Protein AF-A0A3A4WQA2-F1 (afdb_monomer_lite)

Radius of gyration: 31.34 Å; chains: 1; bounding box: 68×82×83 Å

Sequence (515 aa):
MVGILIWLVLSTILYFGFSTFHKNHSGNTANLILAMVISLLLAALLNALAIHKDRVPYNLFLLPSQEITIEIEPSEMSRQMELTGFFNGLAPVSYDSLELQGHWTRVDASTLRYSGKDPATLVYSGWMVEDHFIEFLKQPQAGELIIHWNDAIQYADLTSATPYKIRLDYPFPIAQRSKDSVVILTFLSTFIILFPIVRILLNKIMGERTLLDLEHWMDETDPNVKRFTTIISILCLFASILLVVSPLLNKDEQTANIAATATADSPNVFIIIMDALTAEDMSLFGYQLATTPRLNEITSTWTVYSNAQSPSICSIGVYPSLVSGHYPYIMRPFANYGNLIRTSDVWVDLFQILSHAGYTTYWNGYLSPGFYHTGSGVDETFASSSPVILLNTWFQAKAFSKTYFPYVPLSYQQPADYASIQSADDRLSQTMQLFAQHAFQSPFFMYFHYDGVHVLPGIEWIYPAGSSMGAFLSVDEGNSDLDKVQLRLRYDETIRDQDLQISKFIEELKKQGLY

Secondary structure (DSSP, 8-state):
-HHHHHHHHHHHHHHHHHHHHHHT-TT-HHHHHHHHHHHHHHHHHHHHHHH-GGGS-GGGS-PPEEEEEEEE---SSPEEEEEEEEE-SSSBPPGGGSEEESSEEE-SSS-EEEEESS-EEEEEEEE--TT-EEEEEE-TT--EEEEEETTEEEEEE---SS-EEEEE-------GGGHHHHHHHHHHHHHHHHHHHHHHHHHHHS-HHHHHHHHHHHHHHHHHHHHHHHHHHHHHHHHHHHHHHHHHH----------S---TTSPPEEEEEETT--GGG-GGGT-SS-S-HHHHHHGGGSPP-TT---S-SSHHHHHHHHHHS--GGGG-SGGGHHHHHHH-TT---HHHHHHHHT-EEEEES---TT-TTTTTT--EE---SS----TT-----TT--SSS------------GGGG--S---HHHHHHHHHHH-PPPSSEEEEEEE-TT---S--SS-S--S-STT-SS-TTS-TTS--HHHHHHHHHHHHHHHHHHHHHHHHHHHHTT--

Structure (mmCIF, N/CA/C/O backbone):
data_AF-A0A3A4WQA2-F1
#
_entry.id   AF-A0A3A4WQA2-F1
#
loop_
_atom_site.group_PDB
_atom_site.id
_atom_site.type_symbol
_atom_site.label_atom_id
_atom_site.label_alt_id
_atom_site.label_comp_id
_atom_site.label_asym_id
_atom_site.label_entity_id
_atom_site.label_seq_id
_atom_site.pdbx_PDB_ins_code
_atom_site.Cartn_x
_atom_site.Cartn_y
_atom_site.Cartn_z
_atom_site.occupancy
_atom_site.B_iso_or_equiv
_atom_site.auth_seq_id
_atom_site.auth_comp_id
_atom_site.auth_asym_id
_atom_site.auth_atom_id
_atom_site.pdbx_PDB_model_num
ATOM 1 N N . MET A 1 1 ? 19.736 -16.294 -19.270 1.00 34.09 1 MET A N 1
ATOM 2 C CA . MET A 1 1 ? 19.583 -16.549 -20.728 1.00 34.09 1 MET A CA 1
ATOM 3 C C . MET A 1 1 ? 18.588 -15.609 -21.418 1.00 34.09 1 MET A C 1
ATOM 5 O O . MET A 1 1 ? 18.900 -15.140 -22.503 1.00 34.09 1 MET A O 1
ATOM 9 N N . VAL A 1 2 ? 17.438 -15.285 -20.809 1.00 36.84 2 VAL A N 1
ATOM 10 C CA . VAL A 1 2 ? 16.376 -14.451 -21.423 1.00 36.84 2 VAL A CA 1
ATOM 11 C C . VAL A 1 2 ? 16.838 -13.031 -21.793 1.00 36.84 2 VAL A C 1
ATOM 13 O O . VAL A 1 2 ? 16.538 -12.565 -22.888 1.00 36.84 2 VAL A O 1
ATOM 16 N N . GLY A 1 3 ? 17.638 -12.372 -20.946 1.00 42.47 3 GLY A N 1
ATOM 17 C CA . GLY A 1 3 ? 18.164 -11.032 -21.242 1.00 42.47 3 GLY A CA 1
ATOM 18 C C . GLY A 1 3 ? 19.003 -10.978 -22.524 1.00 42.47 3 GLY A C 1
ATOM 19 O O . GLY A 1 3 ? 18.755 -10.143 -23.385 1.00 42.47 3 GLY A O 1
ATOM 20 N N . ILE A 1 4 ? 19.938 -11.919 -22.707 1.00 44.03 4 ILE A N 1
ATOM 21 C CA . ILE A 1 4 ? 20.795 -12.005 -23.909 1.00 44.03 4 ILE A CA 1
ATOM 22 C C . ILE A 1 4 ? 19.949 -12.146 -25.182 1.00 44.03 4 ILE A C 1
ATOM 24 O O . ILE A 1 4 ? 20.265 -11.544 -26.207 1.00 44.03 4 ILE A O 1
ATOM 28 N N . LEU A 1 5 ? 18.850 -12.900 -25.103 1.00 44.25 5 LEU A N 1
ATOM 29 C CA . LEU A 1 5 ? 17.942 -13.101 -26.225 1.00 44.25 5 LEU A CA 1
ATOM 30 C C . LEU A 1 5 ? 17.230 -11.794 -26.603 1.00 44.25 5 LEU A C 1
ATOM 32 O O . LEU A 1 5 ? 17.281 -11.410 -27.765 1.00 44.25 5 LEU A O 1
ATOM 36 N N . ILE A 1 6 ? 16.668 -11.070 -25.622 1.00 47.81 6 ILE A N 1
ATOM 37 C CA . ILE A 1 6 ? 16.028 -9.749 -25.807 1.00 47.81 6 ILE A CA 1
ATOM 38 C C . ILE A 1 6 ? 16.990 -8.754 -26.485 1.00 47.81 6 ILE A C 1
ATOM 40 O O . ILE A 1 6 ? 16.606 -8.019 -27.398 1.00 47.81 6 ILE A O 1
ATOM 44 N N . TRP A 1 7 ? 18.266 -8.779 -26.097 1.00 51.75 7 TRP A N 1
ATOM 45 C CA . TRP A 1 7 ? 19.296 -7.893 -26.643 1.00 51.75 7 TRP A CA 1
ATOM 46 C C . TRP A 1 7 ? 19.712 -8.234 -28.075 1.00 51.75 7 TRP A C 1
ATOM 48 O O . TRP A 1 7 ? 19.893 -7.327 -28.892 1.00 51.75 7 TRP A O 1
ATOM 58 N N . LEU A 1 8 ? 19.805 -9.523 -28.413 1.00 48.16 8 LEU A N 1
ATOM 59 C CA . LEU A 1 8 ? 20.020 -9.957 -29.793 1.00 48.16 8 LEU A CA 1
ATOM 60 C C . LEU A 1 8 ? 18.833 -9.568 -30.685 1.00 48.16 8 LEU A C 1
ATOM 62 O O . LEU A 1 8 ? 19.060 -9.144 -31.818 1.00 48.16 8 LEU A O 1
ATOM 66 N N . VAL A 1 9 ? 17.594 -9.604 -30.170 1.00 51.81 9 VAL A N 1
ATOM 67 C CA . VAL A 1 9 ? 16.398 -9.126 -30.893 1.00 51.81 9 VAL A CA 1
ATOM 68 C C . VAL A 1 9 ? 16.534 -7.650 -31.244 1.00 51.81 9 VAL A C 1
ATOM 70 O O . VAL A 1 9 ? 16.440 -7.282 -32.412 1.00 51.81 9 VAL A O 1
ATOM 73 N N . LEU A 1 10 ? 16.773 -6.802 -30.239 1.00 53.19 10 LEU A N 1
ATOM 74 C CA . LEU A 1 10 ? 16.804 -5.348 -30.400 1.00 53.19 10 LEU A CA 1
ATOM 75 C C . LEU A 1 10 ? 17.944 -4.906 -31.314 1.00 53.19 10 LEU A C 1
ATOM 77 O O . LEU A 1 10 ? 17.723 -4.104 -32.218 1.00 53.19 10 LEU A O 1
ATOM 81 N N . SER A 1 11 ? 19.139 -5.475 -31.138 1.00 52.31 11 SER A N 1
ATOM 82 C CA . SER A 1 11 ? 20.287 -5.207 -32.010 1.00 52.31 11 SER A CA 1
ATOM 83 C C . SER A 1 11 ? 19.994 -5.589 -33.465 1.00 52.31 11 SER A C 1
ATOM 85 O O . SER A 1 11 ? 20.269 -4.819 -34.385 1.00 52.31 11 SER A O 1
ATOM 87 N N . THR A 1 12 ? 19.344 -6.736 -33.681 1.00 52.03 12 THR A N 1
ATOM 88 C CA . THR A 1 12 ? 19.010 -7.221 -35.026 1.00 52.03 12 THR A CA 1
ATOM 89 C C . THR A 1 12 ? 17.890 -6.393 -35.670 1.00 52.03 12 THR A C 1
ATOM 91 O O . THR A 1 12 ? 17.993 -6.045 -36.844 1.00 52.03 12 THR A O 1
ATOM 94 N N . ILE A 1 13 ? 16.857 -6.000 -34.912 1.00 58.53 13 ILE A N 1
ATOM 95 C CA . ILE A 1 13 ? 15.789 -5.102 -35.388 1.00 58.53 13 ILE A CA 1
ATOM 96 C C . ILE A 1 13 ? 16.366 -3.739 -35.770 1.00 58.53 13 ILE A C 1
ATOM 98 O O . ILE A 1 13 ? 16.035 -3.215 -36.832 1.00 58.53 13 ILE A O 1
ATOM 102 N N . LEU A 1 14 ? 17.253 -3.178 -34.947 1.00 56.84 14 LEU A N 1
ATOM 103 C CA . LEU A 1 14 ? 17.917 -1.910 -35.244 1.00 56.84 14 LEU A CA 1
ATOM 104 C C . LEU A 1 14 ? 18.797 -2.032 -36.492 1.00 56.84 14 LEU A C 1
ATOM 106 O O . LEU A 1 14 ? 18.727 -1.178 -37.374 1.00 56.84 14 LEU A O 1
ATOM 110 N N . TYR A 1 15 ? 19.558 -3.120 -36.622 1.00 58.06 15 TYR A N 1
ATOM 111 C CA . TYR A 1 15 ? 20.379 -3.392 -37.801 1.00 58.06 15 TYR A CA 1
ATOM 112 C C . TYR A 1 15 ? 19.546 -3.472 -39.092 1.00 58.06 15 TYR A C 1
ATOM 114 O O . TYR A 1 15 ? 19.868 -2.805 -40.079 1.00 58.06 15 TYR A O 1
ATOM 122 N N . PHE A 1 16 ? 18.440 -4.224 -39.091 1.00 54.84 16 PHE A N 1
ATOM 123 C CA . PHE A 1 16 ? 17.556 -4.331 -40.256 1.00 54.84 16 PHE A CA 1
ATOM 124 C C . PHE A 1 16 ? 16.767 -3.056 -40.526 1.00 54.84 16 PHE A C 1
ATOM 126 O O . PHE A 1 16 ? 16.615 -2.681 -41.690 1.00 54.84 16 PHE A O 1
ATOM 133 N N . GLY A 1 17 ? 16.312 -2.361 -39.485 1.00 58.84 17 GLY A N 1
ATOM 134 C CA . GLY A 1 17 ? 15.683 -1.050 -39.610 1.00 58.84 17 GLY A CA 1
ATOM 135 C C . GLY A 1 17 ? 16.609 -0.074 -40.332 1.00 58.84 17 GLY A C 1
ATOM 136 O O . GLY A 1 17 ? 16.212 0.527 -41.328 1.00 58.84 17 GLY A O 1
ATOM 137 N N . PHE A 1 18 ? 17.879 -0.004 -39.922 1.00 54.91 18 PHE A N 1
ATOM 138 C CA . PHE A 1 18 ? 18.869 0.859 -40.566 1.00 54.91 18 PHE A CA 1
ATOM 139 C C . PHE A 1 18 ? 19.248 0.417 -41.980 1.00 54.91 18 PHE A C 1
ATOM 141 O O . PHE A 1 18 ? 19.351 1.262 -42.869 1.00 54.91 18 PHE A O 1
ATOM 148 N N . SER A 1 19 ? 19.427 -0.883 -42.215 1.00 52.38 19 SER A N 1
ATOM 149 C CA . SER A 1 19 ? 19.773 -1.433 -43.533 1.00 52.38 19 SER A CA 1
ATOM 150 C C . SER A 1 19 ? 18.665 -1.192 -44.569 1.00 52.38 19 SER A C 1
ATOM 152 O O . SER A 1 19 ? 18.918 -0.688 -45.667 1.00 52.38 19 SER A O 1
ATOM 154 N N . THR A 1 20 ? 17.412 -1.461 -44.195 1.00 53.38 20 THR A N 1
ATOM 155 C CA . THR A 1 20 ? 16.250 -1.340 -45.091 1.00 53.38 20 THR A CA 1
ATOM 156 C C . THR A 1 20 ? 15.891 0.123 -45.355 1.00 53.38 20 THR A C 1
ATOM 158 O O . THR A 1 20 ? 15.598 0.502 -46.488 1.00 53.38 20 THR A O 1
ATOM 161 N N . PHE A 1 21 ? 15.973 0.979 -44.331 1.00 48.84 21 PHE A N 1
ATOM 162 C CA . PHE A 1 21 ? 15.723 2.415 -44.469 1.00 48.84 21 PHE A CA 1
ATOM 163 C C . PHE A 1 21 ? 16.768 3.104 -45.362 1.00 48.84 21 PHE A C 1
ATOM 165 O O . PHE A 1 21 ? 16.428 3.990 -46.148 1.00 48.84 21 PHE A O 1
ATOM 172 N N . HIS A 1 22 ? 18.024 2.650 -45.299 1.00 50.94 22 HIS A N 1
ATOM 173 C CA . HIS A 1 22 ? 19.124 3.165 -46.111 1.00 50.94 22 HIS A CA 1
ATOM 174 C C . HIS A 1 22 ? 19.036 2.758 -47.586 1.00 50.94 22 HIS A C 1
ATOM 176 O O . HIS A 1 22 ? 19.218 3.622 -48.443 1.00 50.94 22 HIS A O 1
ATOM 182 N N . LYS A 1 23 ? 18.688 1.494 -47.890 1.00 55.91 23 LYS A N 1
ATOM 183 C CA . LYS A 1 23 ? 18.488 1.023 -49.279 1.00 55.91 23 LYS A CA 1
ATOM 184 C C . LYS A 1 23 ? 17.442 1.845 -50.042 1.00 55.91 23 LYS A C 1
ATOM 186 O O . LYS A 1 23 ? 17.558 1.993 -51.251 1.00 55.91 23 LYS A O 1
ATOM 191 N N . ASN A 1 24 ? 16.475 2.430 -49.333 1.00 53.00 24 ASN A N 1
ATOM 192 C CA . ASN A 1 24 ? 15.423 3.255 -49.929 1.00 53.00 24 ASN A CA 1
ATOM 193 C C . ASN A 1 24 ? 15.740 4.764 -49.980 1.00 53.00 24 ASN A C 1
ATOM 195 O O . ASN A 1 24 ? 15.002 5.499 -50.630 1.00 53.00 24 ASN A O 1
ATOM 199 N N . HIS A 1 25 ? 16.792 5.253 -49.307 1.00 51.94 25 HIS A N 1
ATOM 200 C CA . HIS A 1 25 ? 17.042 6.699 -49.138 1.00 51.94 25 HIS A CA 1
ATOM 201 C C . HIS A 1 25 ? 18.530 7.089 -49.215 1.00 51.94 25 HIS A C 1
ATOM 203 O O . HIS A 1 25 ? 18.970 8.022 -48.530 1.00 51.94 25 HIS A O 1
ATOM 209 N N . SER A 1 26 ? 19.326 6.378 -50.019 1.00 46.28 26 SER A N 1
ATOM 210 C CA . SER A 1 26 ? 20.752 6.657 -50.226 1.00 46.28 26 SER A CA 1
ATOM 211 C C . SER A 1 26 ? 20.958 8.092 -50.739 1.00 46.28 26 SER A C 1
ATOM 213 O O . SER A 1 26 ? 20.730 8.383 -51.910 1.00 46.28 26 SER A O 1
ATOM 215 N N . GLY A 1 27 ? 21.354 9.003 -49.847 1.00 56.09 27 GLY A N 1
ATOM 216 C CA . GLY A 1 27 ? 21.694 10.388 -50.190 1.00 56.09 27 GLY A CA 1
ATOM 217 C C . GLY A 1 27 ? 21.280 11.442 -49.163 1.00 56.09 27 GLY A C 1
ATOM 218 O O . GLY A 1 27 ? 21.808 12.549 -49.201 1.00 56.09 27 GLY A O 1
ATOM 219 N N . ASN A 1 28 ? 20.380 11.134 -48.221 1.00 58.91 28 ASN A N 1
ATOM 220 C CA . ASN A 1 28 ? 19.896 12.151 -47.284 1.00 58.91 28 ASN A CA 1
ATOM 221 C C . ASN A 1 28 ? 20.654 12.125 -45.945 1.00 58.91 28 ASN A C 1
ATOM 223 O O . ASN A 1 28 ? 20.406 11.278 -45.085 1.00 58.91 28 ASN A O 1
ATOM 227 N N . THR A 1 29 ? 21.556 13.091 -45.756 1.00 58.25 29 THR A N 1
ATOM 228 C CA . THR A 1 29 ? 22.334 13.326 -44.526 1.00 58.25 29 THR A CA 1
ATOM 229 C C . THR A 1 29 ? 21.457 13.361 -43.266 1.00 58.25 29 THR A C 1
ATOM 231 O O . THR A 1 29 ? 21.892 12.917 -42.206 1.00 58.25 29 THR A O 1
ATOM 234 N N . ALA A 1 30 ? 20.197 13.800 -43.380 1.00 58.28 30 ALA A N 1
ATOM 235 C CA . ALA A 1 30 ? 19.240 13.832 -42.273 1.00 58.28 30 ALA A CA 1
ATOM 236 C C . ALA A 1 30 ? 18.947 12.441 -41.675 1.00 58.28 30 ALA A C 1
ATOM 238 O O . ALA A 1 30 ? 18.804 12.304 -40.462 1.00 58.28 30 ALA A O 1
ATOM 239 N N . ASN A 1 31 ? 18.930 11.393 -42.500 1.00 54.44 31 ASN A N 1
ATOM 240 C CA . ASN A 1 31 ? 18.629 10.027 -42.062 1.00 54.44 31 ASN A CA 1
ATOM 241 C C . ASN A 1 31 ? 19.799 9.392 -41.296 1.00 54.44 31 ASN A C 1
ATOM 243 O O . ASN A 1 31 ? 19.595 8.653 -40.336 1.00 54.44 31 ASN A O 1
ATOM 247 N N . LEU A 1 32 ? 21.032 9.722 -41.690 1.00 56.47 32 LEU A N 1
ATOM 248 C CA . LEU A 1 32 ? 22.254 9.355 -40.967 1.00 56.47 32 LEU A CA 1
ATOM 249 C C . LEU A 1 32 ? 22.336 10.061 -39.607 1.00 56.47 32 LEU A C 1
ATOM 251 O O . LEU A 1 32 ? 22.727 9.450 -38.615 1.00 56.47 32 LEU A O 1
ATOM 255 N N . ILE A 1 33 ? 21.917 11.327 -39.552 1.00 62.22 33 ILE A N 1
ATOM 256 C CA . ILE A 1 33 ? 21.828 12.086 -38.300 1.00 62.22 33 ILE A CA 1
ATOM 257 C C . ILE A 1 33 ? 20.774 11.461 -37.377 1.00 62.22 33 ILE A C 1
ATOM 259 O O . ILE A 1 33 ? 21.068 11.221 -36.210 1.00 62.22 33 ILE A O 1
ATOM 263 N N . LEU A 1 34 ? 19.589 11.116 -37.892 1.00 62.50 34 LEU A N 1
ATOM 264 C CA . LEU A 1 34 ? 18.545 10.445 -37.109 1.00 62.50 34 LEU A CA 1
ATOM 265 C C . LEU A 1 34 ? 19.026 9.097 -36.550 1.00 62.50 34 LEU A C 1
ATOM 267 O O . LEU A 1 34 ? 18.788 8.794 -35.383 1.00 62.50 34 LEU A O 1
ATOM 271 N N . ALA A 1 35 ? 19.761 8.324 -37.355 1.00 57.66 35 ALA A N 1
ATOM 272 C CA . ALA A 1 35 ? 20.377 7.076 -36.922 1.00 57.66 35 ALA A CA 1
ATOM 273 C C . ALA A 1 35 ? 21.326 7.262 -35.737 1.00 57.66 35 ALA A C 1
ATOM 275 O O . ALA A 1 35 ? 21.213 6.570 -34.726 1.00 57.66 35 ALA A O 1
ATOM 276 N N . MET A 1 36 ? 22.230 8.240 -35.847 1.00 58.31 36 MET A N 1
ATOM 277 C CA . MET A 1 36 ? 23.147 8.598 -34.769 1.00 58.31 36 MET A CA 1
ATOM 278 C C . MET A 1 36 ? 22.406 9.041 -33.511 1.00 58.31 36 MET A C 1
ATOM 280 O O . MET A 1 36 ? 22.787 8.630 -32.420 1.00 58.31 36 MET A O 1
ATOM 284 N N . VAL A 1 37 ? 21.354 9.852 -33.649 1.00 63.81 37 VAL A N 1
ATOM 285 C CA . VAL A 1 37 ? 20.562 10.331 -32.509 1.00 63.81 37 VAL A CA 1
ATOM 286 C C . VAL A 1 37 ? 19.893 9.162 -31.787 1.00 63.81 37 VAL A C 1
ATOM 288 O O . VAL A 1 37 ? 20.005 9.074 -30.569 1.00 63.81 37 VAL A O 1
ATOM 291 N N . ILE A 1 38 ? 19.277 8.221 -32.509 1.00 61.31 38 ILE A N 1
ATOM 292 C CA . ILE A 1 38 ? 18.654 7.031 -31.906 1.00 61.31 38 ILE A CA 1
ATOM 293 C C . ILE A 1 38 ? 19.703 6.162 -31.196 1.00 61.31 38 ILE A C 1
ATOM 295 O O . ILE A 1 38 ? 19.488 5.766 -30.051 1.00 61.31 38 ILE A O 1
ATOM 299 N N . SER A 1 39 ? 20.858 5.908 -31.821 1.00 56.31 39 SER A N 1
ATOM 300 C CA . SER A 1 39 ? 21.948 5.142 -31.199 1.00 56.31 39 SER A CA 1
ATOM 301 C C . SER A 1 39 ? 22.524 5.829 -29.957 1.00 56.31 39 SER A C 1
ATOM 303 O O . SER A 1 39 ? 22.815 5.157 -28.969 1.00 56.31 39 SER A O 1
ATOM 305 N N . LEU A 1 40 ? 22.659 7.160 -29.973 1.00 58.91 40 LEU A N 1
ATOM 306 C CA . LEU A 1 40 ? 23.114 7.952 -28.827 1.00 58.91 40 LEU A CA 1
ATOM 307 C C . LEU A 1 40 ? 22.091 7.945 -27.690 1.00 58.91 40 LEU A C 1
ATOM 309 O O . LEU A 1 40 ? 22.484 7.771 -26.541 1.00 58.91 40 LEU A O 1
ATOM 313 N N . LEU A 1 41 ? 20.798 8.079 -27.993 1.00 60.84 41 LEU A N 1
ATOM 314 C CA . LEU A 1 41 ? 19.725 7.991 -26.999 1.00 60.84 41 LEU A CA 1
ATOM 315 C C . LEU A 1 41 ? 19.669 6.598 -26.364 1.00 60.84 41 LEU A C 1
ATOM 317 O O . LEU A 1 41 ? 19.568 6.484 -25.144 1.00 60.84 41 LEU A O 1
ATOM 321 N N . LEU A 1 42 ? 19.809 5.540 -27.167 1.00 60.44 42 LEU A N 1
ATOM 322 C CA . LEU A 1 42 ? 19.828 4.165 -26.673 1.00 60.44 42 LEU A CA 1
ATOM 323 C C . LEU A 1 42 ? 21.063 3.895 -25.804 1.00 60.44 42 LEU A C 1
ATOM 325 O O . LEU A 1 42 ? 20.957 3.283 -24.745 1.00 60.44 42 LEU A O 1
ATOM 329 N N . ALA A 1 43 ? 22.235 4.388 -26.205 1.00 55.97 43 ALA A N 1
ATOM 330 C CA . ALA A 1 43 ? 23.446 4.250 -25.410 1.00 55.97 43 ALA A CA 1
ATOM 331 C C . ALA A 1 43 ? 23.437 5.117 -24.141 1.00 55.97 43 ALA A C 1
ATOM 333 O O . ALA A 1 43 ? 23.973 4.700 -23.116 1.00 55.97 43 ALA A O 1
ATOM 334 N N . ALA A 1 44 ? 22.810 6.294 -24.177 1.00 60.06 44 ALA A N 1
ATOM 335 C CA . ALA A 1 44 ? 22.580 7.121 -22.997 1.00 60.06 44 ALA A CA 1
ATOM 336 C C . ALA A 1 44 ? 21.627 6.427 -22.017 1.00 60.06 44 ALA A C 1
ATOM 338 O O . ALA A 1 44 ? 21.914 6.398 -20.825 1.00 60.06 44 ALA A O 1
ATOM 339 N N . LEU A 1 45 ? 20.559 5.792 -22.513 1.00 61.09 45 LEU A N 1
ATOM 340 C CA . LEU A 1 45 ? 19.651 4.975 -21.706 1.00 61.09 45 LEU A CA 1
ATOM 341 C C . LEU A 1 45 ? 20.385 3.786 -21.067 1.00 61.09 45 LEU A C 1
ATOM 343 O O . LEU A 1 45 ? 20.263 3.558 -19.867 1.00 61.09 45 LEU A O 1
ATOM 347 N N . LEU A 1 46 ? 21.201 3.066 -21.842 1.00 57.38 46 LEU A N 1
ATOM 348 C CA . LEU A 1 46 ? 22.018 1.952 -21.349 1.00 57.38 46 LEU A CA 1
ATOM 349 C C . LEU A 1 46 ? 23.031 2.395 -20.286 1.00 57.38 46 LEU A C 1
ATOM 351 O O . LEU A 1 46 ? 23.186 1.722 -19.270 1.00 57.38 46 LEU A O 1
ATOM 355 N N . ASN A 1 47 ? 23.692 3.536 -20.489 1.00 57.22 47 ASN A N 1
ATOM 356 C CA . ASN A 1 47 ? 24.604 4.103 -19.498 1.00 57.22 47 ASN A CA 1
ATOM 357 C C . ASN A 1 47 ? 23.862 4.611 -18.259 1.00 57.22 47 ASN A C 1
ATOM 359 O O . ASN A 1 47 ? 24.344 4.400 -17.154 1.00 57.22 47 ASN A O 1
ATOM 363 N N . ALA A 1 48 ? 22.683 5.217 -18.402 1.00 56.78 48 ALA A N 1
ATOM 364 C CA . ALA A 1 48 ? 21.862 5.638 -17.269 1.00 56.78 48 ALA A CA 1
ATOM 365 C C . ALA A 1 48 ? 21.434 4.436 -16.410 1.00 56.78 48 ALA A C 1
ATOM 367 O O . ALA A 1 48 ? 21.549 4.485 -15.185 1.00 56.78 48 ALA A O 1
ATOM 368 N N . LEU A 1 49 ? 21.040 3.326 -17.046 1.00 54.62 49 LEU A N 1
ATOM 369 C CA . LEU A 1 49 ? 20.774 2.055 -16.367 1.00 54.62 49 LEU A CA 1
ATOM 370 C C . LEU A 1 49 ? 22.044 1.498 -15.697 1.00 54.62 49 LEU A C 1
ATOM 372 O O . LEU A 1 49 ? 21.994 1.058 -14.554 1.00 54.62 49 LEU A O 1
ATOM 376 N N . ALA A 1 50 ? 23.202 1.574 -16.356 1.00 53.94 50 ALA A N 1
ATOM 377 C CA . ALA A 1 50 ? 24.473 1.098 -15.804 1.00 53.94 50 ALA A CA 1
ATOM 378 C C . ALA A 1 50 ? 25.052 1.982 -14.678 1.00 53.94 50 ALA A C 1
ATOM 380 O O . ALA A 1 50 ? 25.819 1.479 -13.855 1.00 53.94 50 ALA A O 1
ATOM 381 N N . ILE A 1 51 ? 24.720 3.277 -14.633 1.00 52.22 51 ILE A N 1
ATOM 382 C CA . ILE A 1 51 ? 25.139 4.230 -13.590 1.00 52.22 51 ILE A CA 1
ATOM 383 C C . ILE A 1 51 ? 24.252 4.077 -12.348 1.00 52.22 51 ILE A C 1
ATOM 385 O O . ILE A 1 51 ? 24.764 4.059 -11.230 1.00 52.22 51 ILE A O 1
ATOM 389 N N . HIS A 1 52 ? 22.945 3.867 -12.523 1.00 54.31 52 HIS A N 1
ATOM 390 C CA . HIS A 1 52 ? 22.004 3.605 -11.431 1.00 54.31 52 HIS A CA 1
ATOM 391 C C . HIS A 1 52 ? 21.875 2.106 -11.129 1.00 54.31 52 HIS A C 1
ATOM 393 O O . HIS A 1 52 ? 20.780 1.546 -11.152 1.00 54.31 52 HIS A O 1
ATOM 399 N N . LYS A 1 53 ? 23.003 1.454 -10.817 1.00 52.59 53 LYS A N 1
ATOM 400 C CA . LYS A 1 53 ? 23.093 -0.005 -10.591 1.00 52.59 53 LYS A CA 1
ATOM 401 C C . LYS A 1 53 ? 22.122 -0.539 -9.536 1.00 52.59 53 LYS A C 1
ATOM 403 O O . LYS A 1 53 ? 21.726 -1.692 -9.630 1.00 52.59 53 LYS A O 1
ATOM 408 N N . ASP A 1 54 ? 21.734 0.292 -8.570 1.00 48.53 54 ASP A N 1
ATOM 409 C CA . ASP A 1 54 ? 20.777 -0.048 -7.507 1.00 48.53 54 ASP A CA 1
ATOM 410 C C . ASP A 1 54 ? 19.320 -0.123 -7.992 1.00 48.53 54 ASP A C 1
ATOM 412 O O . ASP A 1 54 ? 18.439 -0.528 -7.244 1.00 48.53 54 ASP A O 1
ATOM 416 N N . ARG A 1 55 ? 19.042 0.301 -9.231 1.00 50.53 55 ARG A N 1
ATOM 417 C CA . ARG A 1 55 ? 17.692 0.367 -9.812 1.00 50.53 55 ARG A CA 1
ATOM 418 C C . ARG A 1 55 ? 17.513 -0.537 -11.029 1.00 50.53 55 ARG A C 1
ATOM 420 O O . ARG A 1 55 ? 16.472 -0.481 -11.676 1.00 50.53 55 ARG A O 1
ATOM 427 N N . VAL A 1 56 ? 18.520 -1.341 -11.371 1.00 51.31 56 VAL A N 1
ATOM 428 C CA . VAL A 1 56 ? 18.440 -2.279 -12.495 1.00 51.31 56 VAL A CA 1
ATOM 429 C C . VAL A 1 56 ? 17.694 -3.536 -12.028 1.00 51.31 56 VAL A C 1
ATOM 431 O O . VAL A 1 56 ? 18.118 -4.153 -11.053 1.00 51.31 56 VAL A O 1
ATOM 434 N N . PRO A 1 57 ? 16.607 -3.946 -12.703 1.00 55.56 57 PRO A N 1
ATOM 435 C CA . PRO A 1 57 ? 15.900 -5.184 -12.392 1.00 55.56 57 PRO A CA 1
ATOM 436 C C . PRO A 1 57 ? 16.823 -6.414 -12.351 1.00 55.56 57 PRO A C 1
ATOM 438 O O . PRO A 1 57 ? 17.632 -6.623 -13.257 1.00 55.56 57 PRO A O 1
ATOM 441 N N . TYR A 1 58 ? 16.675 -7.267 -11.332 1.00 55.00 58 TYR A N 1
ATOM 442 C CA . TYR A 1 58 ? 17.513 -8.460 -11.131 1.00 55.00 58 TYR A CA 1
ATOM 443 C C . TYR A 1 58 ? 17.505 -9.446 -12.312 1.00 55.00 58 TYR A C 1
ATOM 445 O O . TYR A 1 58 ? 18.503 -10.114 -12.568 1.00 55.00 58 TYR A O 1
ATOM 453 N N . ASN A 1 59 ? 16.423 -9.490 -13.094 1.00 54.06 59 ASN A N 1
ATOM 454 C CA . ASN A 1 59 ? 16.309 -10.314 -14.302 1.00 54.06 59 ASN A CA 1
ATOM 455 C C . ASN A 1 59 ? 17.186 -9.839 -15.481 1.00 54.06 59 ASN A C 1
ATOM 457 O O . ASN A 1 59 ? 17.313 -10.556 -16.477 1.00 54.06 59 ASN A O 1
ATOM 461 N N . LEU A 1 60 ? 17.792 -8.650 -15.383 1.00 49.59 60 LEU A N 1
ATOM 462 C CA . LEU A 1 60 ? 18.798 -8.162 -16.331 1.00 49.59 60 LEU A CA 1
ATOM 463 C C . LEU A 1 60 ? 20.224 -8.575 -15.950 1.00 49.59 60 LEU A C 1
ATOM 465 O O . LEU A 1 60 ? 21.135 -8.408 -16.762 1.00 49.59 60 LEU A O 1
ATOM 469 N N . PHE A 1 61 ? 20.424 -9.135 -14.757 1.00 57.38 61 PHE A N 1
ATOM 470 C CA . PHE A 1 61 ? 21.709 -9.672 -14.335 1.00 57.38 61 PHE A CA 1
ATOM 471 C C . PHE A 1 61 ? 21.787 -11.171 -14.611 1.00 57.38 61 PHE A C 1
ATOM 473 O O . PHE A 1 61 ? 20.816 -11.919 -14.481 1.00 57.38 61 PHE A O 1
ATOM 480 N N . LEU A 1 62 ? 22.983 -11.630 -14.968 1.00 59.47 62 LEU A N 1
ATOM 481 C CA . LEU A 1 62 ? 23.323 -13.043 -14.865 1.00 59.47 62 LEU A CA 1
ATOM 482 C C . LEU A 1 62 ? 23.541 -13.363 -13.384 1.00 59.47 62 LEU A C 1
ATOM 484 O O . LEU A 1 62 ? 24.625 -13.140 -12.849 1.00 59.47 62 LEU A O 1
ATOM 488 N N . LEU A 1 63 ? 22.483 -13.828 -12.721 1.00 64.12 63 LEU A N 1
ATOM 489 C CA . LEU A 1 63 ? 22.561 -14.293 -11.343 1.00 64.12 63 LEU A CA 1
ATOM 490 C C . LEU A 1 63 ? 23.030 -15.753 -11.319 1.00 64.12 63 LEU A C 1
ATOM 492 O O . LEU A 1 63 ? 22.458 -16.580 -12.040 1.00 64.12 63 LEU A O 1
ATOM 496 N N . PRO A 1 64 ? 24.057 -16.091 -10.521 1.00 66.56 64 PRO A N 1
ATOM 497 C CA . PRO A 1 64 ? 24.395 -17.485 -10.286 1.00 66.56 64 PRO A CA 1
ATOM 498 C C . PRO A 1 64 ? 23.216 -18.190 -9.601 1.00 66.56 64 PRO A C 1
ATOM 500 O O . PRO A 1 64 ? 22.548 -17.613 -8.739 1.00 66.56 64 PRO A O 1
ATOM 503 N N . SER A 1 65 ? 22.946 -19.432 -10.010 1.00 78.50 65 SER A N 1
ATOM 504 C CA . SER A 1 65 ? 22.073 -20.314 -9.232 1.00 78.50 65 SER A CA 1
ATOM 505 C C . SER A 1 65 ? 22.757 -20.601 -7.904 1.00 78.50 65 SER A C 1
ATOM 507 O O . SER A 1 65 ? 23.961 -20.843 -7.882 1.00 78.50 65 SER A O 1
ATOM 509 N N . GLN A 1 66 ? 21.989 -20.555 -6.828 1.00 84.12 66 GLN A N 1
ATOM 510 C CA . GLN A 1 66 ? 22.424 -20.886 -5.483 1.00 84.12 66 GLN A CA 1
ATOM 511 C C . GLN A 1 66 ? 21.773 -22.203 -5.074 1.00 84.12 66 GLN A C 1
ATOM 513 O O . GLN A 1 66 ? 20.646 -22.493 -5.490 1.00 84.12 66 GLN A O 1
ATOM 518 N N . GLU A 1 67 ? 22.483 -22.971 -4.263 1.00 90.50 67 GLU A N 1
ATOM 519 C CA . GLU A 1 67 ? 21.970 -24.168 -3.615 1.00 90.50 67 GLU A CA 1
ATOM 520 C C . GLU A 1 67 ? 21.902 -23.916 -2.107 1.00 90.50 67 GLU A C 1
ATOM 522 O O . GLU A 1 67 ? 22.896 -23.540 -1.480 1.00 90.50 67 GLU A O 1
ATOM 527 N N . ILE A 1 68 ? 20.708 -24.065 -1.533 1.00 94.06 68 ILE A N 1
ATOM 528 C CA . ILE A 1 68 ? 20.516 -24.056 -0.083 1.00 94.06 68 ILE A CA 1
ATOM 529 C C . ILE A 1 68 ? 20.135 -25.449 0.350 1.00 94.06 68 ILE A C 1
ATOM 531 O O . ILE A 1 68 ? 19.144 -25.989 -0.140 1.00 94.06 68 ILE A O 1
ATOM 535 N N . THR A 1 69 ? 20.849 -25.960 1.341 1.00 96.81 69 THR A N 1
ATOM 536 C CA . THR A 1 69 ? 20.541 -27.247 1.955 1.00 96.81 69 THR A CA 1
ATOM 537 C C . THR A 1 69 ? 20.211 -27.020 3.421 1.00 96.81 69 THR A C 1
ATOM 539 O O . THR A 1 69 ? 21.017 -26.480 4.173 1.00 96.81 69 THR A O 1
ATOM 542 N N . ILE A 1 70 ? 19.012 -27.419 3.834 1.00 97.00 70 ILE A N 1
ATOM 543 C CA . ILE A 1 70 ? 18.592 -27.438 5.234 1.00 97.00 70 ILE A CA 1
ATOM 544 C C . ILE A 1 70 ? 18.695 -28.876 5.716 1.00 97.00 70 ILE A C 1
ATOM 546 O O . ILE A 1 70 ? 18.009 -29.755 5.196 1.00 97.00 70 ILE A O 1
ATOM 550 N N . GLU A 1 71 ? 19.542 -29.107 6.708 1.00 96.88 71 GLU A N 1
ATOM 551 C CA . GLU A 1 71 ? 19.798 -30.416 7.292 1.00 96.88 71 GLU A CA 1
ATOM 552 C C . GLU A 1 71 ? 19.269 -30.477 8.723 1.00 96.88 71 GLU A C 1
ATOM 554 O O . GLU A 1 71 ? 19.533 -29.612 9.562 1.00 96.88 71 GLU A O 1
ATOM 559 N N . ILE A 1 72 ? 18.514 -31.535 8.995 1.00 95.50 72 ILE A N 1
ATOM 560 C CA . ILE A 1 72 ? 18.036 -31.896 10.321 1.00 95.50 72 ILE A CA 1
ATOM 561 C C . ILE A 1 72 ? 18.828 -33.120 10.756 1.00 95.50 72 ILE A C 1
ATOM 563 O O . ILE A 1 72 ? 18.709 -34.195 10.165 1.00 95.50 72 ILE A O 1
ATOM 567 N N . GLU A 1 73 ? 19.630 -32.952 11.802 1.00 91.44 73 GLU A N 1
ATOM 568 C CA . GLU A 1 73 ? 20.389 -34.046 12.396 1.00 91.44 73 GLU A CA 1
ATOM 569 C C . GLU A 1 73 ? 19.480 -35.036 13.149 1.00 91.44 73 GLU A C 1
ATOM 571 O O . GLU A 1 73 ? 18.424 -34.646 13.667 1.00 91.44 73 GLU A O 1
ATOM 576 N N . PRO A 1 74 ? 19.886 -36.317 13.247 1.00 90.00 74 PRO A N 1
ATOM 577 C CA . PRO A 1 74 ? 19.135 -37.325 13.984 1.00 90.00 74 PRO A CA 1
ATOM 578 C C . PRO A 1 74 ? 18.964 -36.953 15.462 1.00 90.00 74 PRO A C 1
ATOM 580 O O . PRO A 1 74 ? 19.821 -36.315 16.075 1.00 90.00 74 PRO A O 1
ATOM 583 N N . SER A 1 75 ? 17.857 -37.392 16.065 1.00 89.44 75 SER A N 1
ATOM 584 C CA . SER A 1 75 ? 17.548 -37.082 17.463 1.00 89.44 75 SER A CA 1
ATOM 585 C C . SER A 1 75 ? 16.897 -38.236 18.218 1.00 89.44 75 SER A C 1
ATOM 587 O O . SER A 1 75 ? 16.062 -38.963 17.690 1.00 89.44 75 SER A O 1
ATOM 589 N N . GLU A 1 76 ? 17.221 -38.358 19.507 1.00 86.25 76 GLU A N 1
ATOM 590 C CA . GLU A 1 76 ? 16.597 -39.328 20.421 1.00 86.25 76 GLU A CA 1
ATOM 591 C C . GLU A 1 76 ? 15.090 -39.072 20.613 1.00 86.25 76 GLU A C 1
ATOM 593 O O . GLU A 1 76 ? 14.290 -40.001 20.795 1.00 86.25 76 GLU A O 1
ATOM 598 N N . MET A 1 77 ? 14.679 -37.802 20.548 1.00 88.12 77 MET A N 1
ATOM 599 C CA . MET A 1 77 ? 13.288 -37.368 20.677 1.00 88.12 77 MET A CA 1
ATOM 600 C C . MET A 1 77 ? 12.701 -37.032 19.309 1.00 88.12 77 MET A C 1
ATOM 602 O O . MET A 1 77 ? 13.385 -36.488 18.448 1.00 88.12 77 MET A O 1
ATOM 606 N N . SER A 1 78 ? 11.416 -37.344 19.114 1.00 90.00 78 SER A N 1
ATOM 607 C CA . SER A 1 78 ? 10.719 -36.947 17.889 1.00 90.00 78 SER A CA 1
ATOM 608 C C . SER A 1 78 ? 10.639 -35.428 17.831 1.00 90.00 78 SER A C 1
ATOM 610 O O . SER A 1 78 ? 10.147 -34.807 18.774 1.00 90.00 78 SER A O 1
ATOM 612 N N . ARG A 1 79 ? 11.096 -34.853 16.723 1.00 92.50 79 ARG A N 1
ATOM 613 C CA . ARG A 1 79 ? 11.026 -33.422 16.450 1.00 92.50 79 ARG A CA 1
ATOM 614 C C . ARG A 1 79 ? 9.831 -33.106 15.559 1.00 92.50 79 ARG A C 1
ATOM 616 O O . ARG A 1 79 ? 9.386 -33.947 14.776 1.00 92.50 79 ARG A O 1
ATOM 623 N N . GLN A 1 80 ? 9.326 -31.886 15.685 1.00 94.81 80 GLN A N 1
ATOM 624 C CA . GLN A 1 80 ? 8.334 -31.286 14.803 1.00 94.81 80 GLN A CA 1
ATOM 625 C C . GLN A 1 80 ? 8.810 -29.893 14.405 1.00 94.81 80 GLN A C 1
ATOM 627 O O . GLN A 1 80 ? 8.756 -28.964 15.210 1.00 94.81 80 GLN A O 1
ATOM 632 N N . MET A 1 81 ? 9.266 -29.746 13.164 1.00 96.00 81 MET A N 1
ATOM 633 C CA . MET A 1 81 ? 9.697 -28.460 12.612 1.00 96.00 81 MET A CA 1
ATOM 634 C C . MET A 1 81 ? 8.717 -28.002 11.546 1.00 96.00 81 MET A C 1
ATOM 636 O O . MET A 1 81 ? 8.268 -28.816 10.742 1.00 96.00 81 MET A O 1
ATOM 640 N N . GLU A 1 82 ? 8.420 -26.707 11.518 1.00 97.19 82 GLU A N 1
ATOM 641 C CA . GLU A 1 82 ? 7.552 -26.109 10.506 1.00 97.19 82 GLU A CA 1
ATOM 642 C C . GLU A 1 82 ? 8.278 -24.970 9.805 1.00 97.19 82 GLU A C 1
ATOM 644 O O . GLU A 1 82 ? 8.633 -23.966 10.427 1.00 97.19 82 GLU A O 1
ATOM 649 N N . LEU A 1 83 ? 8.484 -25.149 8.504 1.00 96.75 83 LEU A N 1
ATOM 650 C CA . LEU A 1 83 ? 8.866 -24.102 7.574 1.00 96.75 83 LEU A CA 1
ATOM 651 C C . LEU A 1 83 ? 7.581 -23.375 7.164 1.00 96.75 83 LEU A C 1
ATOM 653 O O . LEU A 1 83 ? 6.718 -23.970 6.519 1.00 96.75 83 LEU A O 1
ATOM 657 N N . THR A 1 84 ? 7.444 -22.114 7.573 1.00 94.81 84 THR A N 1
ATOM 658 C CA . THR A 1 84 ? 6.224 -21.303 7.395 1.00 94.81 84 THR A CA 1
ATOM 659 C C . THR A 1 84 ? 6.372 -20.205 6.346 1.00 94.81 84 THR A C 1
ATOM 661 O O . THR A 1 84 ? 5.445 -19.428 6.124 1.00 94.81 84 THR A O 1
ATOM 664 N N . GLY A 1 85 ? 7.558 -20.074 5.751 1.00 91.38 85 GLY A N 1
ATOM 665 C CA . GLY A 1 85 ? 7.811 -19.135 4.669 1.00 91.38 85 GLY A CA 1
ATOM 666 C C . GLY A 1 85 ? 9.197 -19.328 4.072 1.00 91.38 85 GLY A C 1
ATOM 667 O O . GLY A 1 85 ? 10.154 -19.616 4.781 1.00 91.38 85 GLY A O 1
ATOM 668 N N . PHE A 1 86 ? 9.314 -19.173 2.760 1.00 93.69 86 PHE A N 1
ATOM 669 C CA . PHE A 1 86 ? 10.602 -19.146 2.075 1.00 93.69 86 PHE A CA 1
ATOM 670 C C . PHE A 1 86 ? 10.503 -18.132 0.939 1.00 93.69 86 PHE A C 1
ATOM 672 O O . PHE A 1 86 ? 9.686 -18.283 0.034 1.00 93.69 86 PHE A O 1
ATOM 679 N N . PHE A 1 87 ? 11.299 -17.072 1.013 1.00 88.56 87 PHE A N 1
ATOM 680 C CA . PHE A 1 87 ? 11.369 -16.016 0.016 1.00 88.56 87 PHE A CA 1
ATOM 681 C C . PHE A 1 87 ? 12.794 -15.925 -0.521 1.00 88.56 87 PHE A C 1
ATOM 683 O O . PHE A 1 87 ? 13.733 -15.745 0.248 1.00 88.56 87 PHE A O 1
ATOM 690 N N . ASN A 1 88 ? 12.975 -16.019 -1.837 1.00 83.81 88 ASN A N 1
ATOM 691 C CA . ASN A 1 88 ? 14.309 -15.986 -2.452 1.00 83.81 88 ASN A CA 1
ATOM 692 C C . ASN A 1 88 ? 14.800 -14.560 -2.782 1.00 83.81 88 ASN A C 1
ATOM 694 O O . ASN A 1 88 ? 15.774 -14.388 -3.514 1.00 83.81 88 ASN A O 1
ATOM 698 N N . GLY A 1 89 ? 14.110 -13.531 -2.285 1.00 79.62 89 GLY A N 1
ATOM 699 C CA . GLY A 1 89 ? 14.377 -12.124 -2.598 1.00 79.62 89 GLY A CA 1
ATOM 700 C C . GLY A 1 89 ? 13.605 -11.608 -3.824 1.00 79.62 89 GLY A C 1
ATOM 701 O O . GLY A 1 89 ? 13.359 -10.409 -3.952 1.00 79.62 89 GLY A O 1
ATOM 702 N N . LEU A 1 90 ? 13.161 -12.501 -4.718 1.00 72.31 90 LEU A N 1
ATOM 703 C CA . LEU A 1 90 ? 12.355 -12.158 -5.897 1.00 72.31 90 LEU A CA 1
ATOM 704 C C . LEU A 1 90 ? 10.876 -12.506 -5.705 1.00 72.31 90 LEU A C 1
ATOM 706 O O . LEU A 1 90 ? 10.009 -11.684 -6.006 1.00 72.31 90 LEU A O 1
ATOM 710 N N . ALA A 1 91 ? 10.597 -13.713 -5.211 1.00 76.44 91 ALA A N 1
ATOM 711 C CA . ALA A 1 91 ? 9.259 -14.263 -5.029 1.00 76.44 91 ALA A CA 1
ATOM 712 C C . ALA A 1 91 ? 9.233 -15.309 -3.893 1.00 76.44 91 ALA A C 1
ATOM 714 O O . ALA A 1 91 ? 10.288 -15.831 -3.505 1.00 76.44 91 ALA A O 1
ATOM 715 N N . PRO A 1 92 ? 8.042 -15.644 -3.362 1.00 84.75 92 PRO A N 1
ATOM 716 C CA . PRO A 1 92 ? 7.870 -16.828 -2.531 1.00 84.75 92 PRO A CA 1
ATOM 717 C C . PRO A 1 92 ? 8.313 -18.088 -3.286 1.00 84.75 92 PRO A C 1
ATOM 719 O O . PRO A 1 92 ? 7.998 -18.268 -4.464 1.00 84.75 92 PRO A O 1
ATOM 722 N N . VAL A 1 93 ? 9.062 -18.957 -2.614 1.00 85.50 93 VAL A N 1
ATOM 723 C CA . VAL A 1 93 ? 9.504 -20.242 -3.158 1.00 85.50 93 VAL A CA 1
ATOM 724 C C . VAL A 1 93 ? 8.370 -21.246 -3.000 1.00 85.50 93 VAL A C 1
ATOM 726 O O . VAL A 1 93 ? 7.896 -21.485 -1.890 1.00 85.50 93 VAL A O 1
ATOM 729 N N . SER A 1 94 ? 7.948 -21.856 -4.109 1.00 87.62 94 SER A N 1
ATOM 730 C CA . SER A 1 94 ? 6.999 -22.968 -4.053 1.00 87.62 94 SER A CA 1
ATOM 731 C C . SER A 1 94 ? 7.654 -24.175 -3.390 1.00 87.62 94 SER A C 1
ATOM 733 O O . SER A 1 94 ? 8.741 -24.594 -3.777 1.00 87.62 94 SER A O 1
ATOM 735 N N . TYR A 1 95 ? 6.975 -24.795 -2.428 1.00 89.44 95 TYR A N 1
ATOM 736 C CA . TYR A 1 95 ? 7.485 -26.017 -1.802 1.00 89.44 95 TYR A CA 1
ATOM 737 C C . TYR A 1 95 ? 7.521 -27.213 -2.753 1.00 89.44 95 TYR A C 1
ATOM 739 O O . TYR A 1 95 ? 8.249 -28.165 -2.497 1.00 89.44 95 TYR A O 1
ATOM 747 N N . ASP A 1 96 ? 6.810 -27.135 -3.880 1.00 87.31 96 ASP A N 1
ATOM 748 C CA . ASP A 1 96 ? 6.856 -28.155 -4.928 1.00 87.31 96 ASP A CA 1
ATOM 749 C C . ASP A 1 96 ? 8.164 -28.100 -5.743 1.00 87.31 96 ASP A C 1
ATOM 751 O O . ASP A 1 96 ? 8.479 -29.049 -6.457 1.00 87.31 96 ASP A O 1
ATOM 755 N N . SER A 1 97 ? 8.943 -27.012 -5.639 1.00 86.06 97 SER A N 1
ATOM 756 C CA . SER A 1 97 ? 10.274 -26.904 -6.256 1.00 86.06 97 SER A CA 1
ATOM 757 C C . SER A 1 97 ? 11.417 -27.326 -5.328 1.00 86.06 97 SER A C 1
ATOM 759 O O . SER A 1 97 ? 12.575 -27.108 -5.673 1.00 86.06 97 SER A O 1
ATOM 761 N N . LEU A 1 98 ? 11.112 -27.850 -4.138 1.00 93.62 98 LEU A N 1
ATOM 762 C CA . LEU A 1 98 ? 12.110 -28.290 -3.165 1.00 93.62 98 LEU A CA 1
ATOM 763 C C . LEU A 1 98 ? 12.362 -29.790 -3.299 1.00 93.62 98 LEU A C 1
ATOM 765 O O . LEU A 1 98 ? 11.424 -30.580 -3.416 1.00 93.62 98 LEU A O 1
ATOM 769 N N . GLU A 1 99 ? 13.624 -30.197 -3.214 1.00 96.62 99 GLU A N 1
ATOM 770 C CA . GLU A 1 99 ? 13.973 -31.610 -3.105 1.00 96.62 99 GLU A CA 1
ATOM 771 C C . GLU A 1 99 ? 13.950 -32.013 -1.628 1.00 96.62 99 GLU A C 1
ATOM 773 O O . GLU A 1 99 ? 14.728 -31.513 -0.815 1.00 96.62 99 GLU A O 1
ATOM 778 N N . LEU A 1 100 ? 13.018 -32.896 -1.266 1.00 96.69 100 LEU A N 1
ATOM 779 C CA . LEU A 1 100 ? 12.764 -33.290 0.119 1.00 96.69 100 LEU A CA 1
ATOM 780 C C . LEU A 1 100 ? 13.249 -34.719 0.376 1.00 96.69 100 LEU A C 1
ATOM 782 O O . LEU A 1 100 ? 12.885 -35.648 -0.345 1.00 96.69 100 LEU A O 1
ATOM 786 N N . GLN A 1 101 ? 14.014 -34.908 1.449 1.00 96.56 101 GLN A N 1
ATOM 787 C CA . GLN A 1 101 ? 14.408 -36.214 1.977 1.00 96.56 101 GLN A CA 1
ATOM 788 C C . GLN A 1 101 ? 14.010 -36.327 3.451 1.00 96.56 101 GLN A C 1
ATOM 790 O O . GLN A 1 101 ? 14.222 -35.403 4.235 1.00 96.56 101 GLN A O 1
ATOM 795 N N . GLY A 1 102 ? 13.435 -37.467 3.835 1.00 92.56 102 GLY A N 1
ATOM 796 C CA . GLY A 1 102 ? 12.898 -37.702 5.179 1.00 92.56 102 GLY A CA 1
ATOM 797 C C . GLY A 1 102 ? 11.396 -37.416 5.290 1.00 92.56 102 GLY A C 1
ATOM 798 O O . GLY A 1 102 ? 10.681 -37.315 4.293 1.00 92.56 102 GLY A O 1
ATOM 799 N N . HIS A 1 103 ? 10.893 -37.323 6.520 1.00 93.44 103 HIS A N 1
ATOM 800 C CA . HIS A 1 103 ? 9.458 -37.235 6.820 1.00 93.44 103 HIS A CA 1
ATOM 801 C C . HIS A 1 103 ? 8.897 -35.806 6.729 1.00 93.44 103 HIS A C 1
ATOM 803 O O . HIS A 1 103 ? 8.329 -35.283 7.690 1.00 93.44 103 HIS A O 1
ATOM 809 N N . TRP A 1 104 ? 9.058 -35.174 5.566 1.00 96.38 104 TRP A N 1
ATOM 810 C CA . TRP A 1 104 ? 8.425 -33.895 5.248 1.00 96.38 104 TRP A CA 1
ATOM 811 C C . TRP A 1 104 ? 7.000 -34.102 4.737 1.00 96.38 104 TRP A C 1
ATOM 813 O O . TRP A 1 104 ? 6.734 -34.955 3.892 1.00 96.38 104 TRP A O 1
ATOM 823 N N . THR A 1 105 ? 6.070 -33.299 5.238 1.00 95.94 105 THR A N 1
ATOM 824 C CA . THR A 1 105 ? 4.655 -33.328 4.863 1.00 95.94 105 THR A CA 1
ATOM 825 C C . THR A 1 105 ? 4.135 -31.910 4.704 1.00 95.94 105 THR A C 1
ATOM 827 O O . THR A 1 105 ? 4.467 -31.017 5.484 1.00 95.94 105 THR A O 1
ATOM 830 N N . ARG A 1 106 ? 3.313 -31.683 3.681 1.00 93.50 106 ARG A N 1
ATOM 831 C CA . ARG A 1 106 ? 2.666 -30.389 3.463 1.00 93.50 106 ARG A CA 1
ATOM 832 C C . ARG A 1 106 ? 1.447 -30.284 4.378 1.00 93.50 106 ARG A C 1
ATOM 834 O O . ARG A 1 106 ? 0.579 -31.152 4.332 1.00 93.50 106 ARG A O 1
ATOM 841 N N . VAL A 1 107 ? 1.409 -29.256 5.225 1.00 91.12 107 VAL A N 1
ATOM 842 C CA . VAL A 1 107 ? 0.282 -29.004 6.143 1.00 91.12 107 VAL A CA 1
ATOM 843 C C . VAL A 1 107 ? -0.781 -28.166 5.439 1.00 91.12 107 VAL A C 1
ATOM 845 O O . VAL A 1 107 ? -1.965 -28.485 5.505 1.00 91.12 107 VAL A O 1
ATOM 848 N N . ASP A 1 108 ? -0.341 -27.129 4.727 1.00 88.00 108 ASP A N 1
ATOM 849 C CA . ASP A 1 108 ? -1.174 -26.235 3.926 1.00 88.00 108 ASP A CA 1
ATOM 850 C C . ASP A 1 108 ? -0.361 -25.646 2.752 1.00 88.00 108 ASP A C 1
ATOM 852 O O . ASP A 1 108 ? 0.759 -26.081 2.463 1.00 88.00 108 ASP A O 1
ATOM 856 N N . ALA A 1 109 ? -0.925 -24.676 2.027 1.00 75.56 109 ALA A N 1
ATOM 857 C CA . ALA A 1 109 ? -0.271 -24.068 0.868 1.00 75.56 109 ALA A CA 1
ATOM 858 C C . ALA A 1 109 ? 1.072 -23.389 1.206 1.00 75.56 109 ALA A C 1
ATOM 860 O O . ALA A 1 109 ? 1.961 -23.379 0.355 1.00 75.56 109 ALA A O 1
ATOM 861 N N . SER A 1 110 ? 1.212 -22.890 2.435 1.00 80.00 110 SER A N 1
ATOM 862 C CA . SER A 1 110 ? 2.304 -22.057 2.949 1.00 80.00 110 SER A CA 1
ATOM 863 C C . SER A 1 110 ? 3.143 -22.705 4.056 1.00 80.00 110 SER A C 1
ATOM 865 O O . SER A 1 110 ? 4.108 -22.094 4.507 1.00 80.00 110 SER A O 1
ATOM 867 N N . THR A 1 111 ? 2.813 -23.930 4.481 1.00 92.12 111 THR A N 1
ATOM 868 C CA . THR A 1 111 ? 3.501 -24.605 5.593 1.00 92.12 111 THR A CA 1
ATOM 869 C C . THR A 1 111 ? 3.972 -26.012 5.219 1.00 92.12 111 THR A C 1
ATOM 871 O O . THR A 1 111 ? 3.173 -26.883 4.850 1.00 92.12 111 THR A O 1
ATOM 874 N N . LEU A 1 112 ? 5.273 -26.261 5.389 1.00 96.12 112 LEU A N 1
ATOM 875 C CA . LEU A 1 112 ? 5.897 -27.579 5.265 1.00 96.12 112 LEU A CA 1
ATOM 876 C C . LEU A 1 112 ? 6.384 -28.051 6.640 1.00 96.12 112 LEU A C 1
ATOM 878 O O . LEU A 1 112 ? 7.132 -27.349 7.318 1.00 96.12 112 LEU A O 1
ATOM 882 N N . ARG A 1 113 ? 5.970 -29.249 7.058 1.00 97.25 113 ARG A N 1
ATOM 883 C CA . ARG A 1 113 ? 6.284 -29.815 8.373 1.00 97.25 113 ARG A CA 1
ATOM 884 C C . ARG A 1 113 ? 7.158 -31.052 8.252 1.00 97.25 113 ARG A C 1
ATOM 886 O O . ARG A 1 113 ? 6.779 -32.011 7.584 1.00 97.25 113 ARG A O 1
ATOM 893 N N . TYR A 1 114 ? 8.267 -31.069 8.978 1.00 96.94 114 TYR A N 1
ATOM 894 C CA . TYR A 1 114 ? 9.012 -32.287 9.275 1.00 96.94 114 TYR A CA 1
ATOM 895 C C . TYR A 1 114 ? 8.505 -32.905 10.582 1.00 96.94 114 TYR A C 1
ATOM 897 O O . TYR A 1 114 ? 8.220 -32.194 11.549 1.00 96.94 114 TYR A O 1
ATOM 905 N N . SER A 1 115 ? 8.373 -34.231 10.629 1.00 95.12 115 SER A N 1
ATOM 906 C CA . SER A 1 115 ? 8.006 -34.959 11.848 1.00 95.12 115 SER A CA 1
ATOM 907 C C . SER A 1 115 ? 8.736 -36.293 11.930 1.00 95.12 115 SER A C 1
ATOM 909 O O . SER A 1 115 ? 8.432 -37.212 11.176 1.00 95.12 115 SER A O 1
ATOM 911 N N . GLY A 1 116 ? 9.684 -36.419 12.858 1.00 93.75 116 GLY A N 1
ATOM 912 C CA . GLY A 1 116 ? 10.447 -37.655 12.999 1.00 93.75 116 GLY A CA 1
ATOM 913 C C . GLY A 1 116 ? 11.662 -37.551 13.909 1.00 93.75 116 GLY A C 1
ATOM 914 O O . GLY A 1 116 ? 11.869 -36.551 14.596 1.00 93.75 116 GLY A O 1
ATOM 915 N N . LYS A 1 117 ? 12.435 -38.639 13.926 1.00 94.06 117 LYS A N 1
ATOM 916 C CA . LYS A 1 117 ? 13.733 -38.759 14.610 1.00 94.06 117 LYS A CA 1
ATOM 917 C C . LYS A 1 117 ? 14.903 -38.911 13.638 1.00 94.06 117 LYS A C 1
ATOM 919 O O . LYS A 1 117 ? 16.041 -38.630 14.004 1.00 94.06 117 LYS A O 1
ATOM 924 N N . ASP A 1 118 ? 14.607 -39.398 12.436 1.00 94.06 118 ASP A N 1
ATOM 925 C CA . ASP A 1 118 ? 15.577 -39.717 11.393 1.00 94.06 118 ASP A CA 1
ATOM 926 C C . ASP A 1 118 ? 16.097 -38.449 10.713 1.00 94.06 118 ASP A C 1
ATOM 928 O O . ASP A 1 118 ? 15.355 -37.465 10.627 1.00 94.06 118 ASP A O 1
ATOM 932 N N . PRO A 1 119 ? 17.336 -38.451 10.197 1.00 94.50 119 PRO A N 1
ATOM 933 C CA . PRO A 1 119 ? 17.861 -37.298 9.484 1.00 94.50 119 PRO A CA 1
ATOM 934 C C . PRO A 1 119 ? 16.959 -36.925 8.307 1.00 94.50 119 PRO A C 1
ATOM 936 O O . PRO A 1 119 ? 16.374 -37.788 7.645 1.00 94.50 119 PRO A O 1
ATOM 939 N N . ALA A 1 120 ? 16.851 -35.629 8.048 1.00 96.56 120 ALA A N 1
ATOM 940 C CA . ALA A 1 120 ? 16.060 -35.108 6.947 1.00 96.56 120 ALA A CA 1
ATOM 941 C C . ALA A 1 120 ? 16.763 -33.932 6.287 1.00 96.56 120 ALA A C 1
ATOM 943 O O . ALA A 1 120 ? 17.468 -33.164 6.941 1.00 96.56 120 ALA A O 1
ATOM 944 N N . THR A 1 121 ? 16.531 -33.790 4.990 1.00 97.00 121 THR A N 1
ATOM 945 C CA . THR A 1 121 ? 17.163 -32.760 4.173 1.00 97.00 121 THR A CA 1
ATOM 946 C C . THR A 1 121 ? 16.116 -32.091 3.300 1.00 97.00 121 THR A C 1
ATOM 948 O O . THR A 1 121 ? 15.173 -32.734 2.836 1.00 97.00 121 THR A O 1
ATOM 951 N N . LEU A 1 122 ? 16.271 -30.792 3.092 1.00 96.88 122 LEU A N 1
ATOM 952 C CA . LEU A 1 122 ? 15.492 -29.995 2.155 1.00 96.88 122 LEU A CA 1
ATOM 953 C C . LEU A 1 122 ? 16.477 -29.186 1.318 1.00 96.88 122 LEU A C 1
ATOM 955 O O . LEU A 1 122 ? 17.262 -28.425 1.880 1.00 96.88 122 LEU A O 1
ATOM 959 N N . VAL A 1 123 ? 16.437 -29.355 -0.003 1.00 96.75 123 VAL A N 1
ATOM 960 C CA . VAL A 1 123 ? 17.328 -28.654 -0.934 1.00 96.75 123 VAL A CA 1
ATOM 961 C C . VAL A 1 123 ? 16.524 -27.718 -1.827 1.00 96.75 123 VAL A C 1
ATOM 963 O O . VAL A 1 123 ? 15.503 -28.096 -2.405 1.00 96.75 123 VAL A O 1
ATOM 966 N N . TYR A 1 124 ? 16.993 -26.480 -1.933 1.00 94.69 124 TYR A N 1
ATOM 967 C CA . TYR A 1 124 ? 16.528 -25.494 -2.897 1.00 94.69 124 TYR A CA 1
ATOM 968 C C . TYR A 1 124 ? 17.644 -25.180 -3.883 1.00 94.69 124 TYR A C 1
ATOM 970 O O . TYR A 1 124 ? 18.715 -24.737 -3.473 1.00 94.69 124 TYR A O 1
ATOM 978 N N . SER A 1 125 ? 17.355 -25.314 -5.175 1.00 91.06 125 SER A N 1
ATOM 979 C CA . SER A 1 125 ? 18.248 -24.888 -6.252 1.00 91.06 125 SER A CA 1
ATOM 980 C C . SER A 1 125 ? 17.558 -23.807 -7.078 1.00 91.06 125 SER A C 1
ATOM 982 O O . SER A 1 125 ? 16.568 -24.058 -7.764 1.00 91.06 125 SER A O 1
ATOM 984 N N . GLY A 1 126 ? 18.071 -22.581 -7.026 1.00 85.75 126 GLY A N 1
ATOM 985 C CA . GLY A 1 126 ? 17.479 -21.474 -7.769 1.00 85.75 126 GLY A CA 1
ATOM 986 C C . GLY A 1 126 ? 18.186 -20.147 -7.558 1.00 85.75 126 GLY A C 1
ATOM 987 O O . GLY A 1 126 ? 19.234 -20.058 -6.925 1.00 85.75 126 GLY A O 1
ATOM 988 N N . TRP A 1 127 ? 17.624 -19.075 -8.108 1.00 80.69 127 TRP A N 1
ATOM 989 C CA . TRP A 1 127 ? 18.180 -17.739 -7.904 1.00 80.69 127 TRP A CA 1
ATOM 990 C C . TRP A 1 127 ? 17.826 -17.213 -6.518 1.00 80.69 127 TRP A C 1
ATOM 992 O O . TRP A 1 127 ? 16.706 -17.409 -6.047 1.00 80.69 127 TRP A O 1
ATOM 1002 N N . MET A 1 128 ? 18.773 -16.515 -5.895 1.00 79.75 128 MET A N 1
ATOM 1003 C CA . MET A 1 128 ? 18.543 -15.715 -4.696 1.00 79.75 128 MET A CA 1
ATOM 1004 C C . MET A 1 128 ? 19.144 -14.328 -4.854 1.00 79.75 128 MET A C 1
ATOM 1006 O O . MET A 1 128 ? 20.198 -14.169 -5.475 1.00 79.75 128 MET A O 1
ATOM 1010 N N . VAL A 1 129 ? 18.470 -13.335 -4.282 1.00 76.75 129 VAL A N 1
ATOM 1011 C CA . VAL A 1 129 ? 18.905 -11.933 -4.286 1.00 76.75 129 VAL A CA 1
ATOM 1012 C C . VAL A 1 129 ? 18.854 -11.339 -2.875 1.00 76.75 129 VAL A C 1
ATOM 1014 O O . VAL A 1 129 ? 18.767 -12.068 -1.885 1.00 76.75 129 VAL A O 1
ATOM 1017 N N . GLU A 1 130 ? 18.985 -10.018 -2.774 1.00 73.69 130 GLU A N 1
ATOM 1018 C CA . GLU A 1 130 ? 18.852 -9.274 -1.517 1.00 73.69 130 GLU A CA 1
ATOM 1019 C C . GLU A 1 130 ? 17.480 -9.537 -0.859 1.00 73.69 130 GLU A C 1
ATOM 1021 O O . GLU A 1 130 ? 16.516 -9.904 -1.533 1.00 73.69 130 GLU A O 1
ATOM 1026 N N . ASP A 1 131 ? 17.410 -9.395 0.466 1.00 78.06 131 ASP A N 1
ATOM 1027 C CA . ASP A 1 131 ? 16.194 -9.582 1.278 1.00 78.06 131 ASP A CA 1
ATOM 1028 C C . ASP A 1 131 ? 15.536 -10.980 1.213 1.00 78.06 131 ASP A C 1
ATOM 1030 O O . ASP A 1 131 ? 14.361 -11.138 1.558 1.00 78.06 131 ASP A O 1
ATOM 1034 N N . HIS A 1 132 ? 16.264 -12.016 0.785 1.00 87.25 132 HIS A N 1
ATOM 1035 C CA . HIS A 1 132 ? 15.802 -13.400 0.919 1.00 87.25 132 HIS A CA 1
ATOM 1036 C C . HIS A 1 132 ? 15.719 -13.808 2.399 1.00 87.25 132 HIS A C 1
ATOM 1038 O O . HIS A 1 132 ? 16.477 -13.325 3.238 1.00 87.25 132 HIS A O 1
ATOM 1044 N N . PHE A 1 133 ? 14.808 -14.722 2.723 1.00 92.81 133 PHE A N 1
ATOM 1045 C CA . PHE A 1 133 ? 14.697 -15.287 4.064 1.00 92.81 133 PHE A CA 1
ATOM 1046 C C . PHE A 1 133 ? 14.036 -16.665 4.044 1.00 92.81 133 PHE A C 1
ATOM 1048 O O . PHE A 1 133 ? 13.233 -16.990 3.163 1.00 92.81 133 PHE A O 1
ATOM 1055 N N . ILE A 1 134 ? 14.325 -17.441 5.082 1.00 95.12 134 ILE A N 1
ATOM 1056 C CA . ILE A 1 134 ? 13.661 -18.698 5.415 1.00 95.12 134 ILE A CA 1
ATOM 1057 C C . ILE A 1 134 ? 13.014 -18.510 6.791 1.00 95.12 134 ILE A C 1
ATOM 1059 O O . ILE A 1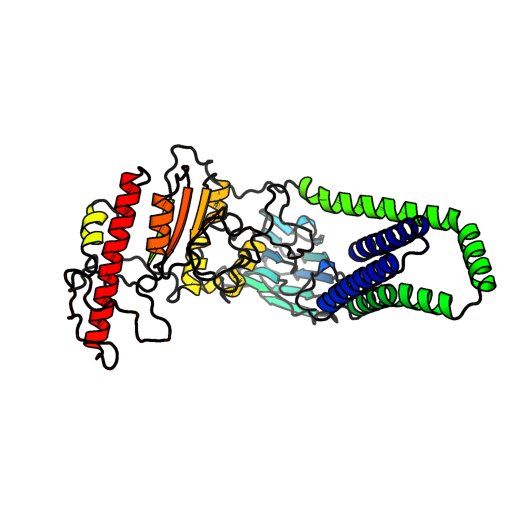 134 ? 13.669 -18.097 7.746 1.00 95.12 134 ILE A O 1
ATOM 1063 N N . GLU A 1 135 ? 11.709 -18.736 6.895 1.00 96.50 135 GLU A N 1
ATOM 1064 C CA . GLU A 1 135 ? 10.921 -18.504 8.105 1.00 96.50 135 GLU A CA 1
ATOM 1065 C C . GLU A 1 135 ? 10.481 -19.829 8.727 1.00 96.50 135 GLU A C 1
ATOM 1067 O O . GLU A 1 135 ? 9.827 -20.645 8.078 1.00 96.50 135 GLU A O 1
ATOM 1072 N N . PHE A 1 136 ? 10.799 -20.012 10.006 1.00 97.38 136 PHE A N 1
ATOM 1073 C CA . PHE A 1 136 ? 10.431 -21.191 10.782 1.00 97.38 136 PHE A CA 1
ATOM 1074 C C . PHE A 1 136 ? 9.560 -20.826 11.981 1.00 97.38 136 PHE A C 1
ATOM 1076 O O . PHE A 1 136 ? 9.706 -19.752 12.570 1.00 97.38 136 PHE A O 1
ATOM 1083 N N . LEU A 1 137 ? 8.705 -21.755 12.407 1.00 96.50 137 LEU A N 1
ATOM 1084 C CA . LEU A 1 137 ? 8.029 -21.674 13.699 1.00 96.50 137 LEU A CA 1
ATOM 1085 C C . LEU A 1 137 ? 8.938 -22.241 14.798 1.00 96.50 137 LEU A C 1
ATOM 1087 O O . LEU A 1 137 ? 9.192 -23.446 14.848 1.00 96.50 137 LEU A O 1
ATOM 1091 N N . LYS A 1 138 ? 9.395 -21.386 15.717 1.00 97.25 138 LYS A N 1
ATOM 1092 C CA . LYS A 1 138 ? 10.035 -21.839 16.953 1.00 97.25 138 LYS A CA 1
ATOM 1093 C C . LYS A 1 138 ? 8.993 -22.417 17.894 1.00 97.25 138 LYS A C 1
ATOM 1095 O O . LYS A 1 138 ? 7.996 -21.753 18.152 1.00 97.25 138 LYS A O 1
ATOM 1100 N N . GLN A 1 139 ? 9.223 -23.614 18.429 1.00 96.06 139 GLN A N 1
ATOM 1101 C CA . GLN A 1 139 ? 8.276 -24.326 19.299 1.00 96.06 139 GLN A CA 1
ATOM 1102 C C . GLN A 1 139 ? 8.965 -25.421 20.137 1.00 96.06 139 GLN A C 1
ATOM 1104 O O . GLN A 1 139 ? 10.104 -25.781 19.830 1.00 96.06 139 GLN A O 1
ATOM 1109 N N . PRO A 1 140 ? 8.318 -25.989 21.178 1.00 93.81 140 PRO A N 1
ATOM 1110 C CA . PRO A 1 140 ? 9.001 -26.869 22.135 1.00 93.81 140 PRO A CA 1
ATOM 1111 C C . PRO A 1 140 ? 9.618 -28.136 21.531 1.00 93.81 140 PRO A C 1
ATOM 1113 O O . PRO A 1 140 ? 10.558 -28.682 22.095 1.00 93.81 140 PRO A O 1
ATOM 1116 N N . GLN A 1 141 ? 9.088 -28.611 20.401 1.00 93.56 141 GLN A N 1
ATOM 1117 C CA . GLN A 1 141 ? 9.525 -29.846 19.742 1.00 93.56 141 GLN A CA 1
ATOM 1118 C C . GLN A 1 141 ? 10.350 -29.603 18.472 1.00 93.56 141 GLN A C 1
ATOM 1120 O O . GLN A 1 141 ? 10.652 -30.563 17.772 1.00 93.56 141 GLN A O 1
ATOM 1125 N N . ALA A 1 142 ? 10.708 -28.360 18.137 1.00 91.56 142 ALA A N 1
ATOM 1126 C CA . ALA A 1 142 ? 11.385 -28.088 16.870 1.00 91.56 142 ALA A CA 1
ATOM 1127 C C . ALA A 1 142 ? 12.824 -28.617 16.846 1.00 91.56 142 ALA A C 1
ATOM 1129 O O . ALA A 1 142 ? 13.170 -29.357 15.932 1.00 91.56 142 ALA A O 1
ATOM 1130 N N . GLY A 1 143 ? 13.627 -28.337 17.876 1.00 93.69 143 GLY A N 1
ATOM 1131 C CA . GLY A 1 143 ? 15.032 -28.748 17.919 1.00 93.69 143 GLY A CA 1
ATOM 1132 C C . GLY A 1 143 ? 15.933 -27.881 17.037 1.00 93.69 143 GLY A C 1
ATOM 1133 O O . GLY A 1 143 ? 15.582 -26.758 16.685 1.00 93.69 143 GLY A O 1
ATOM 1134 N N . GLU A 1 144 ? 17.103 -28.411 16.692 1.00 95.19 144 GLU A N 1
ATOM 1135 C CA . GLU A 1 144 ? 18.161 -27.696 15.967 1.00 95.19 144 GLU A CA 1
ATOM 1136 C C . GLU A 1 144 ? 18.240 -28.138 14.504 1.00 95.19 144 GLU A C 1
ATOM 1138 O O . GLU A 1 144 ? 18.011 -29.310 14.189 1.00 95.19 144 GLU A O 1
ATOM 1143 N N . LEU A 1 145 ? 18.604 -27.205 13.626 1.00 96.38 145 LEU A N 1
ATOM 1144 C CA . LEU A 1 145 ? 18.893 -27.461 12.218 1.00 96.38 145 LEU A CA 1
ATOM 1145 C C . LEU A 1 145 ? 20.153 -26.723 11.760 1.00 96.38 145 LEU A C 1
ATOM 1147 O O . LEU A 1 145 ? 20.613 -25.768 12.398 1.00 96.38 145 LEU A O 1
ATOM 1151 N N . ILE A 1 146 ? 20.681 -27.162 10.623 1.00 97.38 146 ILE A N 1
ATOM 1152 C CA . ILE A 1 146 ? 21.832 -26.570 9.947 1.00 97.38 146 ILE A CA 1
ATOM 1153 C C . ILE A 1 146 ? 21.369 -26.083 8.575 1.00 97.38 146 ILE A C 1
ATOM 1155 O O . ILE A 1 146 ? 20.770 -26.841 7.818 1.00 97.38 146 ILE A O 1
ATOM 1159 N N . ILE A 1 147 ? 21.631 -24.819 8.249 1.00 96.88 147 ILE A N 1
ATOM 1160 C CA . ILE A 1 147 ? 21.389 -24.255 6.919 1.00 96.88 147 ILE A CA 1
ATOM 1161 C C . ILE A 1 147 ? 22.734 -24.032 6.238 1.00 96.88 147 ILE A C 1
ATOM 1163 O O . ILE A 1 147 ? 23.562 -23.256 6.717 1.00 96.88 147 ILE A O 1
ATOM 1167 N N . HIS A 1 148 ? 22.936 -24.694 5.107 1.00 94.81 148 HIS A N 1
ATOM 1168 C CA . HIS A 1 148 ? 24.075 -24.506 4.219 1.00 94.81 148 HIS A CA 1
ATOM 1169 C C . HIS A 1 148 ? 23.692 -23.509 3.127 1.00 94.81 148 HIS A C 1
ATOM 1171 O O . HIS A 1 148 ? 22.894 -23.810 2.244 1.00 94.81 148 HIS A O 1
ATOM 1177 N N . TRP A 1 149 ? 24.254 -22.309 3.204 1.00 90.00 149 TRP A N 1
ATOM 1178 C CA . TRP A 1 149 ? 24.127 -21.224 2.237 1.00 90.00 149 TRP A CA 1
ATOM 1179 C C . TRP A 1 149 ? 25.304 -21.276 1.248 1.00 90.00 149 TRP A C 1
ATOM 1181 O O . TRP A 1 149 ? 26.209 -20.438 1.292 1.00 90.00 149 TRP A O 1
ATOM 1191 N N . ASN A 1 150 ? 25.319 -22.279 0.366 1.00 84.06 150 ASN A N 1
ATOM 1192 C CA . ASN A 1 150 ? 26.485 -22.674 -0.439 1.00 84.06 150 ASN A CA 1
ATOM 1193 C C . ASN A 1 150 ? 27.747 -22.919 0.419 1.00 84.06 150 ASN A C 1
ATOM 1195 O O . ASN A 1 150 ? 27.856 -23.954 1.063 1.00 84.06 150 ASN A O 1
ATOM 1199 N N . ASP A 1 151 ? 28.686 -21.964 0.458 1.00 81.12 151 ASP A N 1
ATOM 1200 C CA . ASP A 1 151 ? 29.968 -22.073 1.172 1.00 81.12 151 ASP A CA 1
ATOM 1201 C C . ASP A 1 151 ? 29.878 -21.683 2.660 1.00 81.12 151 ASP A C 1
ATOM 1203 O O . ASP A 1 151 ? 30.874 -21.741 3.386 1.00 81.12 151 ASP A O 1
ATOM 1207 N N . ALA A 1 152 ? 28.708 -21.232 3.123 1.00 87.12 152 ALA A N 1
ATOM 1208 C CA . ALA A 1 152 ? 28.498 -20.787 4.495 1.00 87.12 152 ALA A CA 1
ATOM 1209 C C . ALA A 1 152 ? 27.515 -21.679 5.251 1.00 87.12 152 ALA A C 1
ATOM 1211 O O . ALA A 1 152 ? 26.539 -22.161 4.692 1.00 87.12 152 ALA A O 1
ATOM 1212 N N . ILE A 1 153 ? 27.746 -21.849 6.551 1.00 93.38 153 ILE A N 1
ATOM 1213 C CA . ILE A 1 153 ? 26.919 -22.686 7.423 1.00 93.38 153 ILE A CA 1
ATOM 1214 C C . ILE A 1 153 ? 26.319 -21.814 8.526 1.00 93.38 153 ILE A C 1
ATOM 1216 O O . ILE A 1 153 ? 27.037 -21.067 9.195 1.00 93.38 153 ILE A O 1
ATOM 1220 N N . GLN A 1 154 ? 25.009 -21.920 8.731 1.00 94.75 154 GLN A N 1
ATOM 1221 C CA . GLN A 1 154 ? 24.267 -21.253 9.795 1.00 94.75 154 GLN A CA 1
ATOM 1222 C C . GLN A 1 154 ? 23.545 -22.294 10.652 1.00 94.75 154 GLN A C 1
ATOM 1224 O O . GLN A 1 154 ? 22.699 -23.039 10.167 1.00 94.75 154 GLN A O 1
ATOM 1229 N N . TYR A 1 155 ? 23.860 -22.319 11.944 1.00 95.94 155 TYR A N 1
ATOM 1230 C CA . TYR A 1 155 ? 23.176 -23.161 12.926 1.00 95.94 155 TYR A CA 1
ATOM 1231 C C . TYR A 1 155 ? 21.983 -22.405 13.509 1.00 95.94 155 TYR A C 1
ATOM 1233 O O . TYR A 1 155 ? 22.118 -21.232 13.871 1.00 95.94 155 TYR A O 1
ATOM 1241 N N . ALA A 1 156 ? 20.834 -23.067 13.635 1.00 94.62 156 ALA A N 1
ATOM 1242 C CA . ALA A 1 156 ? 19.643 -22.477 14.235 1.00 94.62 156 ALA A CA 1
ATOM 1243 C C . ALA A 1 156 ? 18.962 -23.448 15.205 1.00 94.62 156 ALA A C 1
ATOM 1245 O O . ALA A 1 156 ? 18.534 -24.533 14.819 1.00 94.62 156 ALA A O 1
ATOM 1246 N N . ASP A 1 157 ? 18.808 -23.020 16.459 1.00 96.06 157 ASP A N 1
ATOM 1247 C CA . ASP A 1 157 ? 17.935 -23.684 17.427 1.00 96.06 157 ASP A CA 1
ATOM 1248 C C . ASP A 1 157 ? 16.521 -23.110 17.305 1.00 96.06 157 ASP A C 1
ATOM 1250 O O . ASP A 1 157 ? 16.286 -21.920 17.550 1.00 96.06 157 ASP A O 1
ATOM 1254 N N . LEU A 1 158 ? 15.566 -23.956 16.932 1.00 96.12 158 LEU A N 1
ATOM 1255 C CA . LEU A 1 158 ? 14.156 -23.612 16.810 1.00 96.12 158 LEU A CA 1
ATOM 1256 C C . LEU A 1 158 ? 13.357 -23.940 18.080 1.00 96.12 158 LEU A C 1
ATOM 1258 O O . LEU A 1 158 ? 12.152 -23.701 18.136 1.00 96.12 158 LEU A O 1
ATOM 1262 N N . THR A 1 159 ? 13.996 -24.425 19.139 1.00 95.31 159 THR A N 1
ATOM 1263 C CA . THR A 1 159 ? 13.324 -24.738 20.401 1.00 95.31 159 THR A CA 1
ATOM 1264 C C . THR A 1 159 ? 12.877 -23.459 21.114 1.00 95.31 159 THR A C 1
ATOM 1266 O O . THR A 1 159 ? 13.625 -22.486 21.242 1.00 95.31 159 THR A O 1
ATOM 1269 N N . SER A 1 160 ? 11.622 -23.432 21.566 1.00 95.00 160 SER A N 1
ATOM 1270 C CA . SER A 1 160 ? 11.060 -22.344 22.378 1.00 95.00 160 SER A CA 1
ATOM 1271 C C . SER A 1 160 ? 9.919 -22.856 23.250 1.00 95.00 160 SER A C 1
ATOM 1273 O O . SER A 1 160 ? 9.157 -23.710 22.813 1.00 95.00 160 SER A O 1
ATOM 1275 N N . ALA A 1 161 ? 9.754 -22.311 24.458 1.00 94.69 161 ALA A N 1
ATOM 1276 C CA . ALA A 1 161 ? 8.614 -22.632 25.321 1.00 94.69 161 ALA A CA 1
ATOM 1277 C C . ALA A 1 161 ? 7.280 -22.130 24.737 1.00 94.69 161 ALA A C 1
ATOM 1279 O O . ALA A 1 161 ? 6.245 -22.769 24.914 1.00 94.69 161 ALA A O 1
ATOM 1280 N N . THR A 1 162 ? 7.309 -20.998 24.031 1.00 93.75 162 THR A N 1
ATOM 1281 C CA . THR A 1 162 ? 6.143 -20.386 23.386 1.00 93.75 162 THR A CA 1
ATOM 1282 C C . THR A 1 162 ? 6.316 -20.364 21.866 1.00 93.75 162 THR A C 1
ATOM 1284 O O . THR A 1 162 ? 7.403 -20.012 21.395 1.00 93.75 162 THR A O 1
ATOM 1287 N N . PRO A 1 163 ? 5.278 -20.713 21.082 1.00 94.31 163 PRO A N 1
ATOM 1288 C CA . PRO A 1 163 ? 5.364 -20.662 19.629 1.00 94.31 163 PRO A CA 1
ATOM 1289 C C . PRO A 1 163 ? 5.539 -19.236 19.092 1.00 94.31 163 PRO A C 1
ATOM 1291 O O . PRO A 1 163 ? 4.743 -18.356 19.422 1.00 94.31 163 PRO A O 1
ATOM 1294 N N . TYR A 1 164 ? 6.550 -19.001 18.253 1.00 93.62 164 TYR A N 1
ATOM 1295 C CA . TYR A 1 164 ? 6.703 -17.748 17.500 1.00 93.62 164 TYR A CA 1
ATOM 1296 C C . TYR A 1 164 ? 7.526 -17.951 16.225 1.00 93.62 164 TYR A C 1
ATOM 1298 O O . TYR A 1 164 ? 8.342 -18.863 16.139 1.00 93.62 164 TYR A O 1
ATOM 1306 N N . LYS A 1 165 ? 7.324 -17.095 15.223 1.00 94.12 165 LYS A N 1
ATOM 1307 C CA . LYS A 1 165 ? 8.047 -17.167 13.948 1.00 94.12 165 LYS A CA 1
ATOM 1308 C C . LYS A 1 165 ? 9.426 -16.516 14.050 1.00 94.12 165 LYS A C 1
ATOM 1310 O O . LYS A 1 165 ? 9.549 -15.422 14.599 1.00 94.12 165 LYS A O 1
ATOM 1315 N N . ILE A 1 166 ? 10.443 -17.160 13.488 1.00 94.31 166 ILE A N 1
ATOM 1316 C CA . ILE A 1 166 ? 11.789 -16.608 13.319 1.00 94.31 166 ILE A CA 1
ATOM 1317 C C . ILE A 1 166 ? 12.147 -16.582 11.837 1.00 94.31 166 ILE A C 1
ATOM 1319 O O . ILE A 1 166 ? 11.862 -17.534 11.115 1.00 94.31 166 ILE A O 1
ATOM 1323 N N . ARG A 1 167 ? 12.782 -15.496 11.394 1.00 95.44 167 ARG A N 1
ATOM 1324 C CA . ARG A 1 167 ? 13.355 -15.384 10.052 1.00 95.44 167 ARG A CA 1
ATOM 1325 C C . ARG A 1 167 ? 14.856 -15.579 10.130 1.00 95.44 167 ARG A C 1
ATOM 1327 O O . ARG A 1 167 ? 15.505 -14.997 10.997 1.00 95.44 167 ARG A O 1
ATOM 1334 N N . LEU A 1 168 ? 15.359 -16.415 9.238 1.00 92.44 168 LEU A N 1
ATOM 1335 C CA . LEU A 1 168 ? 16.767 -16.698 9.048 1.00 92.44 168 LEU A CA 1
ATOM 1336 C C . LEU A 1 168 ? 17.138 -16.232 7.645 1.00 92.44 168 LEU A C 1
ATOM 1338 O O . LEU A 1 168 ? 16.619 -16.732 6.646 1.00 92.44 168 LEU A O 1
ATOM 1342 N N . ASP A 1 169 ? 18.009 -15.244 7.591 1.00 90.19 169 ASP A N 1
ATOM 1343 C CA . ASP A 1 169 ? 18.639 -14.733 6.389 1.00 90.19 169 ASP A CA 1
ATOM 1344 C C . ASP A 1 169 ? 20.155 -14.897 6.514 1.00 90.19 169 ASP A C 1
ATOM 1346 O O . ASP A 1 169 ? 20.713 -14.946 7.619 1.00 90.19 169 ASP A O 1
ATOM 1350 N N . TYR A 1 170 ? 20.827 -15.005 5.372 1.00 83.75 170 TYR A N 1
ATOM 1351 C CA . TYR A 1 170 ? 22.278 -14.974 5.318 1.00 83.75 170 TYR A CA 1
ATOM 1352 C C . TYR A 1 170 ? 22.702 -13.849 4.388 1.00 83.75 170 TYR A C 1
ATOM 1354 O O . TYR A 1 170 ? 22.306 -13.842 3.226 1.00 83.75 170 TYR A O 1
ATOM 1362 N N . PRO A 1 171 ? 23.520 -12.886 4.840 1.00 73.50 171 PRO A N 1
ATOM 1363 C CA . PRO A 1 171 ? 23.989 -11.839 3.956 1.00 73.50 171 PRO A CA 1
ATOM 1364 C C . PRO A 1 171 ? 24.912 -12.472 2.915 1.00 73.50 171 PRO A C 1
ATOM 1366 O O . PRO A 1 171 ? 26.110 -12.638 3.147 1.00 73.50 171 PRO A O 1
ATOM 1369 N N . PHE A 1 172 ? 24.373 -12.819 1.744 1.00 66.56 172 PHE A N 1
ATOM 1370 C CA . PHE A 1 172 ? 25.217 -13.126 0.607 1.00 66.56 172 PHE A CA 1
ATOM 1371 C C . PHE A 1 172 ? 26.055 -11.879 0.352 1.00 66.56 172 PHE A C 1
ATOM 1373 O O . PHE A 1 172 ? 25.482 -10.797 0.171 1.00 66.56 172 PHE A O 1
ATOM 1380 N N . PRO A 1 173 ? 27.396 -11.980 0.332 1.00 56.47 173 PRO A N 1
ATOM 1381 C CA . PRO A 1 173 ? 28.203 -10.916 -0.224 1.00 56.47 173 PRO A CA 1
ATOM 1382 C C . PRO A 1 173 ? 27.790 -10.861 -1.684 1.00 56.47 173 PRO A C 1
ATOM 1384 O O . PRO A 1 173 ? 28.255 -11.694 -2.453 1.00 56.47 173 PRO A O 1
ATOM 1387 N N . ILE A 1 174 ? 26.838 -9.969 -2.006 1.00 50.59 174 ILE A N 1
ATOM 1388 C CA . ILE A 1 174 ? 26.194 -9.774 -3.309 1.00 50.59 174 ILE A CA 1
ATOM 1389 C C . ILE A 1 174 ? 27.273 -10.033 -4.330 1.00 50.59 174 ILE A C 1
ATOM 1391 O O . ILE A 1 174 ? 28.155 -9.182 -4.456 1.00 50.59 174 ILE A O 1
ATOM 1395 N N . ALA A 1 175 ? 27.295 -11.233 -4.920 1.00 41.31 175 ALA A N 1
ATOM 1396 C CA . ALA A 1 175 ? 28.484 -11.723 -5.593 1.00 41.31 175 ALA A CA 1
ATOM 1397 C C . ALA A 1 175 ? 28.722 -10.804 -6.780 1.00 41.31 175 ALA A C 1
ATOM 1399 O O . ALA A 1 175 ? 28.116 -10.920 -7.839 1.00 41.31 175 ALA A O 1
ATOM 1400 N N . GLN A 1 176 ? 29.539 -9.791 -6.530 1.00 44.94 176 GLN A N 1
ATOM 1401 C CA . GLN A 1 176 ? 30.147 -8.923 -7.491 1.00 44.94 176 GLN A CA 1
ATOM 1402 C C . GLN A 1 176 ? 29.198 -8.358 -8.555 1.00 44.94 176 GLN A C 1
ATOM 1404 O O . GLN A 1 176 ? 29.678 -8.248 -9.675 1.00 44.94 176 GLN A O 1
ATOM 1409 N N . ARG A 1 177 ? 27.920 -8.020 -8.237 1.00 48.09 177 ARG A N 1
ATOM 1410 C CA . ARG A 1 177 ? 26.888 -7.424 -9.140 1.00 48.09 177 ARG A CA 1
ATOM 1411 C C . ARG A 1 177 ? 27.316 -7.530 -10.597 1.00 48.09 177 ARG A C 1
ATOM 1413 O O . ARG A 1 177 ? 27.803 -6.538 -11.140 1.00 48.09 177 ARG A O 1
ATOM 1420 N N . SER A 1 178 ? 27.308 -8.767 -11.110 1.00 49.75 178 SER A N 1
ATOM 1421 C CA . SER A 1 178 ? 28.217 -9.262 -12.157 1.00 49.75 178 SER A CA 1
ATOM 1422 C C . SER A 1 178 ? 28.905 -8.121 -12.913 1.00 49.75 178 SER A C 1
ATOM 1424 O O . SER A 1 178 ? 28.281 -7.483 -13.773 1.00 49.75 178 SER A O 1
ATOM 1426 N N . LYS A 1 179 ? 30.165 -7.814 -12.572 1.00 49.22 179 LYS A N 1
ATOM 1427 C CA . LYS A 1 179 ? 30.996 -6.904 -13.380 1.00 49.22 179 LYS A CA 1
ATOM 1428 C C . LYS A 1 179 ? 30.815 -7.234 -14.860 1.00 49.22 179 LYS A C 1
ATOM 1430 O O . LYS A 1 179 ? 30.685 -6.322 -15.659 1.00 49.22 179 LYS A O 1
ATOM 1435 N N . ASP A 1 180 ? 30.647 -8.512 -15.167 1.00 52.00 180 ASP A N 1
ATOM 1436 C CA . ASP A 1 180 ? 30.342 -9.055 -16.480 1.00 52.00 180 ASP A CA 1
ATOM 1437 C C . ASP A 1 180 ? 29.043 -8.520 -17.097 1.00 52.00 180 ASP A C 1
ATOM 1439 O O . ASP A 1 180 ? 29.097 -8.089 -18.235 1.00 52.00 180 ASP A O 1
ATOM 1443 N N . SER A 1 181 ? 27.899 -8.433 -16.401 1.00 53.56 181 SER A N 1
ATOM 1444 C CA . SER A 1 181 ? 26.687 -7.826 -17.001 1.00 53.56 181 SER A CA 1
ATOM 1445 C C . SER A 1 181 ? 26.866 -6.329 -17.258 1.00 53.56 181 SER A C 1
ATOM 1447 O O . SER A 1 181 ? 26.432 -5.836 -18.294 1.00 53.56 181 SER A O 1
ATOM 1449 N N . VAL A 1 182 ? 27.555 -5.596 -16.374 1.00 54.72 182 VAL A N 1
ATOM 1450 C CA . VAL A 1 182 ? 27.864 -4.170 -16.602 1.00 54.72 182 VAL A CA 1
ATOM 1451 C C . VAL A 1 182 ? 28.876 -4.001 -17.737 1.00 54.72 182 VAL A C 1
ATOM 1453 O O . VAL A 1 182 ? 28.733 -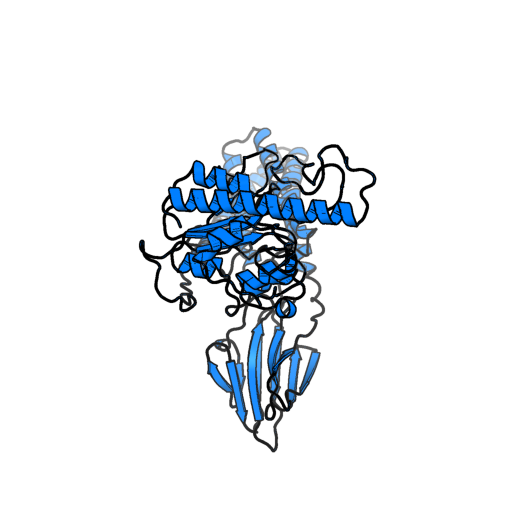3.090 -18.546 1.00 54.72 182 VAL A O 1
ATOM 1456 N N . VAL A 1 183 ? 29.867 -4.886 -17.838 1.00 57.38 183 VAL A N 1
ATOM 1457 C CA . VAL A 1 183 ? 30.866 -4.918 -18.913 1.00 57.38 183 VAL A CA 1
ATOM 1458 C C . VAL A 1 183 ? 30.205 -5.298 -20.232 1.00 57.38 183 VAL A C 1
ATOM 1460 O O . VAL A 1 183 ? 30.473 -4.642 -21.226 1.00 57.38 183 VAL A O 1
ATOM 1463 N N . ILE A 1 184 ? 29.291 -6.268 -20.250 1.00 59.09 184 ILE A N 1
ATOM 1464 C CA . ILE A 1 184 ? 28.510 -6.661 -21.427 1.00 59.09 184 ILE A CA 1
ATOM 1465 C C . ILE A 1 184 ? 27.606 -5.505 -21.863 1.00 59.09 184 ILE A C 1
ATOM 1467 O O . ILE A 1 184 ? 27.613 -5.156 -23.039 1.00 59.09 184 ILE A O 1
ATOM 1471 N N . LEU A 1 185 ? 26.886 -4.855 -20.942 1.00 55.31 185 LEU A N 1
ATOM 1472 C CA . LEU A 1 185 ? 26.052 -3.687 -21.255 1.00 55.31 185 LEU A CA 1
ATOM 1473 C C . LEU A 1 185 ? 26.889 -2.510 -21.774 1.00 55.31 185 LEU A C 1
ATOM 1475 O O . LEU A 1 185 ? 26.509 -1.882 -22.759 1.00 55.31 185 LEU A O 1
ATOM 1479 N N . THR A 1 186 ? 28.049 -2.248 -21.164 1.00 58.09 186 THR A N 1
ATOM 1480 C CA . THR A 1 186 ? 29.000 -1.215 -21.612 1.00 58.09 186 THR A CA 1
ATOM 1481 C C . THR A 1 186 ? 29.609 -1.559 -22.971 1.00 58.09 186 THR A C 1
ATOM 1483 O O . THR A 1 186 ? 29.762 -0.692 -23.826 1.00 58.09 186 THR A O 1
ATOM 1486 N N . PHE A 1 187 ? 29.947 -2.825 -23.208 1.00 61.97 187 PHE A N 1
ATOM 1487 C CA . PHE A 1 187 ? 30.515 -3.290 -24.469 1.00 61.97 187 PHE A CA 1
ATOM 1488 C C . PHE A 1 187 ? 29.484 -3.206 -25.597 1.00 61.97 187 PHE A C 1
ATOM 1490 O O . PHE A 1 187 ? 29.788 -2.691 -26.670 1.00 61.97 187 PHE A O 1
ATOM 1497 N N . LEU A 1 188 ? 28.243 -3.629 -25.339 1.00 56.84 188 LEU A N 1
ATOM 1498 C CA . LEU A 1 188 ? 27.131 -3.531 -26.284 1.00 56.84 188 LEU A CA 1
ATOM 1499 C C . LEU A 1 188 ? 26.771 -2.072 -26.587 1.00 56.84 188 LEU A C 1
ATOM 1501 O O . LEU A 1 188 ? 26.617 -1.725 -27.756 1.00 56.84 188 LEU A O 1
ATOM 1505 N N . SER A 1 189 ? 26.695 -1.200 -25.575 1.00 56.28 189 SER A N 1
ATOM 1506 C CA . SER A 1 189 ? 26.434 0.232 -25.786 1.00 56.28 189 SER A CA 1
ATOM 1507 C C . SER A 1 189 ? 27.554 0.896 -26.592 1.00 56.28 189 SER A C 1
ATOM 1509 O O . SER A 1 189 ? 27.286 1.642 -27.535 1.00 56.28 189 SER A O 1
ATOM 1511 N N . THR A 1 190 ? 28.809 0.547 -26.297 1.00 61.41 190 THR A N 1
ATOM 1512 C CA . THR A 1 190 ? 29.983 1.007 -27.044 1.00 61.41 190 THR A CA 1
ATOM 1513 C C . THR A 1 190 ? 29.943 0.519 -28.491 1.00 61.41 190 THR A C 1
ATOM 1515 O O . THR A 1 190 ? 30.194 1.304 -29.401 1.00 61.41 190 THR A O 1
ATOM 1518 N N . PHE A 1 191 ? 29.565 -0.737 -28.742 1.00 62.16 191 PHE A N 1
ATOM 1519 C CA . PHE A 1 191 ? 29.452 -1.281 -30.096 1.00 62.16 191 PHE A CA 1
ATOM 1520 C C . PHE A 1 191 ? 28.346 -0.588 -30.909 1.00 62.16 191 PHE A C 1
ATOM 1522 O O . PHE A 1 191 ? 28.568 -0.227 -32.064 1.00 62.16 191 PHE A O 1
ATOM 1529 N N . ILE A 1 192 ? 27.189 -0.316 -30.291 1.00 59.25 192 ILE A N 1
ATOM 1530 C CA . ILE A 1 192 ? 26.067 0.411 -30.912 1.00 59.25 192 ILE A CA 1
ATOM 1531 C C . ILE A 1 192 ? 26.462 1.848 -31.298 1.00 59.25 192 ILE A C 1
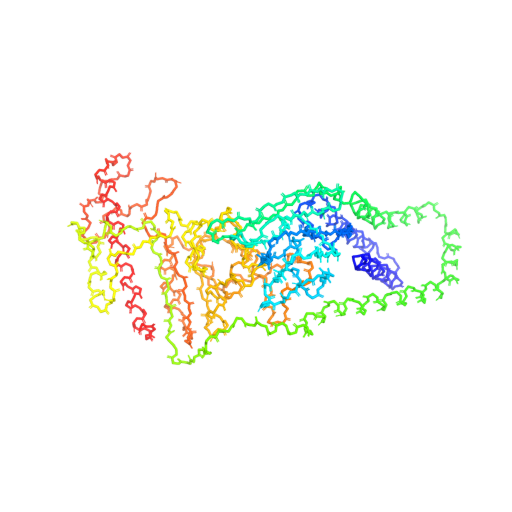ATOM 1533 O O . ILE A 1 192 ? 26.025 2.338 -32.341 1.00 59.25 192 ILE A O 1
ATOM 1537 N N . ILE A 1 193 ? 27.303 2.517 -30.496 1.00 57.00 193 ILE A N 1
ATOM 1538 C CA . ILE A 1 193 ? 27.825 3.860 -30.803 1.00 57.00 193 ILE A CA 1
ATOM 1539 C C . ILE A 1 193 ? 28.934 3.807 -31.862 1.00 57.00 193 ILE A C 1
ATOM 1541 O O . ILE A 1 193 ? 28.949 4.619 -32.788 1.00 57.00 193 ILE A O 1
ATOM 1545 N N . LEU A 1 194 ? 29.883 2.876 -31.730 1.00 57.75 194 LEU A N 1
ATOM 1546 C CA . LEU A 1 194 ? 31.058 2.814 -32.599 1.00 57.75 194 LEU A CA 1
ATOM 1547 C C . LEU A 1 194 ? 30.706 2.372 -34.015 1.00 57.75 194 LEU A C 1
ATOM 1549 O O . LEU A 1 194 ? 31.323 2.858 -34.958 1.00 57.75 194 LEU A O 1
ATOM 1553 N N . PHE A 1 195 ? 29.713 1.502 -34.192 1.00 62.81 195 PHE A N 1
ATOM 1554 C CA . PHE A 1 195 ? 29.347 0.977 -35.506 1.00 62.81 195 PHE A CA 1
ATOM 1555 C C . PHE A 1 195 ? 29.030 2.071 -36.554 1.00 62.81 195 PHE A C 1
ATOM 1557 O O . PHE A 1 195 ? 29.670 2.077 -37.611 1.00 62.81 195 PHE A O 1
ATOM 1564 N N . PRO A 1 196 ? 28.127 3.045 -36.303 1.00 56.75 196 PRO A N 1
ATOM 1565 C CA . PRO A 1 196 ? 27.876 4.128 -37.257 1.00 56.75 196 PRO A CA 1
ATOM 1566 C C . PRO A 1 196 ? 29.091 5.050 -37.449 1.00 56.75 196 PRO A C 1
ATOM 1568 O O . PRO A 1 196 ? 29.329 5.509 -38.564 1.00 56.75 196 PRO A O 1
ATOM 1571 N N . ILE A 1 197 ? 29.896 5.287 -36.406 1.00 62.91 197 ILE A N 1
ATOM 1572 C CA . ILE A 1 197 ? 31.091 6.147 -36.478 1.00 62.91 197 ILE A CA 1
ATOM 1573 C C . ILE A 1 197 ? 32.178 5.508 -37.347 1.00 62.91 197 ILE A C 1
ATOM 1575 O O . ILE A 1 197 ? 32.711 6.160 -38.245 1.00 62.91 197 ILE A O 1
ATOM 1579 N N . VAL A 1 198 ? 32.478 4.226 -37.121 1.00 67.81 198 VAL A N 1
ATOM 1580 C CA . VAL A 1 198 ? 33.433 3.450 -37.922 1.00 67.81 198 VAL A CA 1
ATOM 1581 C C . VAL A 1 198 ? 32.989 3.432 -39.379 1.00 67.81 198 VAL A C 1
ATOM 1583 O O . VAL A 1 198 ? 33.808 3.672 -40.259 1.00 67.81 198 VAL A O 1
ATOM 1586 N N . ARG A 1 199 ? 31.691 3.259 -39.650 1.00 60.47 199 ARG A N 1
ATOM 1587 C CA . ARG A 1 199 ? 31.154 3.314 -41.016 1.00 60.47 199 ARG A CA 1
ATOM 1588 C C . ARG A 1 199 ? 31.347 4.687 -41.675 1.00 60.47 199 ARG A C 1
ATOM 1590 O O . ARG A 1 199 ? 31.769 4.749 -42.824 1.00 60.47 199 ARG A O 1
ATOM 1597 N N . ILE A 1 200 ? 31.089 5.787 -40.962 1.00 64.81 200 ILE A N 1
ATOM 1598 C CA . ILE A 1 200 ? 31.314 7.154 -41.476 1.00 64.81 200 ILE A CA 1
ATOM 1599 C C . ILE A 1 200 ? 32.803 7.400 -41.761 1.00 64.81 200 ILE A C 1
ATOM 1601 O O . ILE A 1 200 ? 33.145 8.013 -42.773 1.00 64.81 200 ILE A O 1
ATOM 1605 N N . LEU A 1 201 ? 33.691 6.924 -40.884 1.00 66.06 201 LEU A N 1
ATOM 1606 C CA . LEU A 1 201 ? 35.138 7.051 -41.056 1.00 66.06 201 LEU A CA 1
ATOM 1607 C C . LEU A 1 201 ? 35.646 6.206 -42.228 1.00 66.06 201 LEU A C 1
ATOM 1609 O O . LEU A 1 201 ? 36.404 6.720 -43.046 1.00 66.06 201 LEU A O 1
ATOM 1613 N N . LEU A 1 202 ? 35.182 4.961 -42.366 1.00 63.66 202 LEU A N 1
ATOM 1614 C CA . LEU A 1 202 ? 35.497 4.105 -43.512 1.00 63.66 202 LEU A CA 1
ATOM 1615 C C . LEU A 1 202 ? 35.029 4.745 -44.825 1.00 63.66 202 LEU A C 1
ATOM 1617 O O . LEU A 1 202 ? 35.806 4.780 -45.771 1.00 63.66 202 LEU A O 1
ATOM 1621 N N . ASN A 1 203 ? 33.840 5.357 -44.855 1.00 61.34 203 ASN A N 1
ATOM 1622 C CA . ASN A 1 203 ? 33.347 6.086 -46.030 1.00 61.34 203 ASN A CA 1
ATOM 1623 C C . ASN A 1 203 ? 34.187 7.324 -46.394 1.00 61.34 203 ASN A C 1
ATOM 1625 O O . ASN A 1 203 ? 34.193 7.736 -47.549 1.00 61.34 203 ASN A O 1
ATOM 1629 N N . LYS A 1 204 ? 34.862 7.951 -45.422 1.00 66.56 204 LYS A N 1
ATOM 1630 C CA . LYS A 1 204 ? 35.740 9.111 -45.663 1.00 66.56 204 LYS A CA 1
ATOM 1631 C C . LYS A 1 204 ? 37.175 8.729 -46.022 1.00 66.56 204 LYS A C 1
ATOM 1633 O O . LYS A 1 204 ? 37.850 9.513 -46.681 1.00 66.56 204 LYS A O 1
ATOM 1638 N N . ILE A 1 205 ? 37.658 7.592 -45.523 1.00 68.75 205 ILE A N 1
ATOM 1639 C CA . ILE A 1 205 ? 39.062 7.174 -45.633 1.00 68.75 205 ILE A CA 1
ATOM 1640 C C . ILE A 1 205 ? 39.264 6.215 -46.809 1.00 68.75 205 ILE A C 1
ATOM 1642 O O . ILE A 1 205 ? 40.287 6.291 -47.489 1.00 68.75 205 ILE A O 1
ATOM 1646 N N . MET A 1 206 ? 38.317 5.309 -47.056 1.00 60.88 206 MET A N 1
ATOM 1647 C CA . MET A 1 206 ? 38.417 4.362 -48.160 1.00 60.88 206 MET A CA 1
ATOM 1648 C C . MET A 1 206 ? 37.959 5.022 -49.461 1.00 60.88 206 MET A C 1
ATOM 1650 O O . MET A 1 206 ? 36.885 5.612 -49.525 1.00 60.88 206 MET A O 1
ATOM 1654 N N . GLY A 1 207 ? 38.780 4.919 -50.508 1.00 66.12 207 GLY A N 1
ATOM 1655 C CA . GLY A 1 207 ? 38.395 5.362 -51.848 1.00 66.12 207 GLY A CA 1
ATOM 1656 C C . GLY A 1 207 ? 37.236 4.528 -52.405 1.00 66.12 207 GLY A C 1
ATOM 1657 O O . GLY A 1 207 ? 37.050 3.378 -52.009 1.00 66.12 207 GLY A O 1
ATOM 1658 N N . GLU A 1 208 ? 36.486 5.088 -53.359 1.00 62.59 208 GLU A N 1
ATOM 1659 C CA . GLU A 1 208 ? 35.266 4.488 -53.935 1.00 62.59 208 GLU A CA 1
ATOM 1660 C C . GLU A 1 208 ? 35.428 3.016 -54.363 1.00 62.59 208 GLU A C 1
ATOM 1662 O O . GLU A 1 208 ? 34.505 2.223 -54.205 1.00 62.59 208 GLU A O 1
ATOM 1667 N N . ARG A 1 209 ? 36.616 2.614 -54.839 1.00 58.50 209 ARG A N 1
ATOM 1668 C CA . ARG A 1 209 ? 36.904 1.221 -55.229 1.00 58.50 209 ARG A CA 1
ATOM 1669 C C . ARG A 1 209 ? 36.860 0.223 -54.071 1.00 58.50 209 ARG A C 1
ATOM 1671 O O . ARG A 1 209 ? 36.333 -0.864 -54.245 1.00 58.50 209 ARG A O 1
ATOM 1678 N N . THR A 1 210 ? 37.383 0.571 -52.899 1.00 62.03 210 THR A N 1
ATOM 1679 C CA . THR A 1 210 ? 37.438 -0.358 -51.757 1.00 62.03 210 THR A CA 1
ATOM 1680 C C . THR A 1 210 ? 36.072 -0.510 -51.083 1.00 62.03 210 THR A C 1
ATOM 1682 O O . THR A 1 210 ? 35.782 -1.544 -50.488 1.00 62.03 210 THR A O 1
ATOM 1685 N N . LEU A 1 211 ? 35.222 0.519 -51.183 1.00 57.94 211 LEU A N 1
ATOM 1686 C CA . LEU A 1 211 ? 33.817 0.455 -50.772 1.00 57.94 211 LEU A CA 1
ATOM 1687 C C . LEU A 1 211 ? 33.011 -0.483 -51.671 1.00 57.94 211 LEU A C 1
ATOM 1689 O O . LEU A 1 211 ? 32.240 -1.280 -51.150 1.00 57.94 211 LEU A O 1
ATOM 1693 N N . LEU A 1 212 ? 33.253 -0.440 -52.983 1.00 60.69 212 LEU A N 1
ATOM 1694 C CA . LEU A 1 212 ? 32.626 -1.343 -53.950 1.00 60.69 212 LEU A CA 1
ATOM 1695 C C . LEU A 1 212 ? 32.995 -2.811 -53.703 1.00 60.69 212 LEU A C 1
ATOM 1697 O O . LEU A 1 212 ? 32.110 -3.656 -53.727 1.00 60.69 212 LEU A O 1
ATOM 1701 N N . ASP A 1 213 ? 34.260 -3.124 -53.404 1.00 63.78 213 ASP A N 1
ATOM 1702 C CA . ASP A 1 213 ? 34.678 -4.504 -53.103 1.00 63.78 213 ASP A CA 1
ATOM 1703 C C . ASP A 1 213 ? 34.062 -5.027 -51.791 1.00 63.78 213 ASP A C 1
ATOM 1705 O O . ASP A 1 213 ? 33.693 -6.198 -51.692 1.00 63.78 213 ASP A O 1
ATOM 1709 N N . LEU A 1 214 ? 33.906 -4.158 -50.783 1.00 58.50 214 LEU A N 1
ATOM 1710 C CA . LEU A 1 214 ? 33.239 -4.499 -49.524 1.00 58.50 214 LEU A CA 1
ATOM 1711 C C . LEU A 1 214 ? 31.724 -4.678 -49.709 1.00 58.50 214 LEU A C 1
ATOM 1713 O O . LEU A 1 214 ? 31.153 -5.606 -49.140 1.00 58.50 214 LEU A O 1
ATOM 1717 N N . GLU A 1 215 ? 31.078 -3.818 -50.502 1.00 60.12 215 GLU A N 1
ATOM 1718 C CA . GLU A 1 215 ? 29.671 -3.974 -50.890 1.00 60.12 215 GLU A CA 1
ATOM 1719 C C . GLU A 1 215 ? 29.461 -5.271 -51.669 1.00 60.12 215 GLU A C 1
ATOM 1721 O O . GLU A 1 215 ? 28.532 -6.015 -51.367 1.00 60.12 215 GLU A O 1
ATOM 1726 N N . HIS A 1 216 ? 30.366 -5.599 -52.593 1.00 64.12 216 HIS A N 1
ATOM 1727 C CA . HIS A 1 216 ? 30.292 -6.825 -53.379 1.00 64.12 216 HIS A CA 1
ATOM 1728 C C . HIS A 1 216 ? 30.460 -8.077 -52.510 1.00 64.12 216 HIS A C 1
ATOM 1730 O O . HIS A 1 216 ? 29.672 -9.014 -52.609 1.00 64.12 216 HIS A O 1
ATOM 1736 N N . TRP A 1 217 ? 31.427 -8.066 -51.588 1.00 65.88 217 TRP A N 1
ATOM 1737 C CA . TRP A 1 217 ? 31.600 -9.143 -50.614 1.00 65.88 217 TRP A CA 1
ATOM 1738 C C . TRP A 1 217 ? 30.382 -9.281 -49.689 1.00 65.88 217 TRP A C 1
ATOM 1740 O O . TRP A 1 217 ? 29.925 -10.393 -49.414 1.00 65.88 217 TRP A O 1
ATOM 1750 N N . MET A 1 218 ? 29.807 -8.165 -49.227 1.00 56.44 218 MET A N 1
ATOM 1751 C CA . MET A 1 218 ? 28.577 -8.187 -48.435 1.00 56.44 218 MET A CA 1
ATOM 1752 C C . MET A 1 218 ? 27.395 -8.757 -49.222 1.00 56.44 218 MET A C 1
ATOM 1754 O O . MET A 1 218 ? 26.661 -9.558 -48.651 1.00 56.44 218 MET A O 1
ATOM 1758 N N . ASP A 1 219 ? 27.244 -8.407 -50.501 1.00 61.09 219 ASP A N 1
ATOM 1759 C CA . ASP A 1 219 ? 26.196 -8.918 -51.392 1.00 61.09 219 ASP A CA 1
ATOM 1760 C C . ASP A 1 219 ? 26.356 -10.426 -51.690 1.00 61.09 219 ASP A C 1
ATOM 1762 O O . ASP A 1 219 ? 25.360 -11.148 -51.777 1.00 61.09 219 ASP A O 1
ATOM 1766 N N . GLU A 1 220 ? 27.587 -10.945 -51.771 1.00 64.06 220 GLU A N 1
ATOM 1767 C CA . GLU A 1 220 ? 27.851 -12.387 -51.916 1.00 64.06 220 GLU A CA 1
ATOM 1768 C C . GLU A 1 220 ? 27.581 -13.179 -50.624 1.00 64.06 220 GLU A C 1
ATOM 1770 O O . GLU A 1 220 ? 27.085 -14.310 -50.660 1.00 64.06 220 GLU A O 1
ATOM 1775 N N . THR A 1 221 ? 27.867 -12.584 -49.463 1.00 50.00 221 THR A N 1
ATOM 1776 C CA . THR A 1 221 ? 27.646 -13.209 -48.143 1.00 50.00 221 THR A CA 1
ATOM 1777 C C . THR A 1 221 ? 26.186 -13.062 -47.662 1.00 50.00 221 THR A C 1
ATOM 1779 O O . THR A 1 221 ? 25.720 -13.784 -46.771 1.00 50.00 221 THR A O 1
ATOM 1782 N N . ASP A 1 222 ? 25.439 -12.158 -48.300 1.00 57.66 222 ASP A N 1
ATOM 1783 C CA . ASP A 1 222 ? 24.076 -11.716 -47.996 1.00 57.66 222 ASP A CA 1
ATOM 1784 C C . ASP A 1 222 ? 23.045 -12.848 -47.838 1.00 57.66 222 ASP A C 1
ATOM 1786 O O . ASP A 1 222 ? 22.272 -12.808 -46.883 1.00 57.66 222 ASP A O 1
ATOM 1790 N N . PRO A 1 223 ? 22.991 -13.907 -48.676 1.00 58.91 223 PRO A N 1
ATOM 1791 C CA . PRO A 1 223 ? 21.882 -14.863 -48.617 1.00 58.91 223 PRO A CA 1
ATOM 1792 C C . PRO A 1 223 ? 21.894 -15.718 -47.347 1.00 58.91 223 PRO A C 1
ATOM 1794 O O . PRO A 1 223 ? 20.847 -15.970 -46.746 1.00 58.91 223 PRO A O 1
ATOM 1797 N N . ASN A 1 224 ? 23.077 -16.167 -46.924 1.00 57.81 224 ASN A N 1
ATOM 1798 C CA . ASN A 1 224 ? 23.226 -17.031 -45.753 1.00 57.81 224 ASN A CA 1
ATOM 1799 C C . ASN A 1 224 ? 23.172 -16.220 -44.458 1.00 57.81 224 ASN A C 1
ATOM 1801 O O . ASN A 1 224 ? 22.533 -16.652 -43.497 1.00 57.81 224 ASN A O 1
ATOM 1805 N N . VAL A 1 225 ? 23.752 -15.016 -44.455 1.00 53.03 225 VAL A N 1
ATOM 1806 C CA . VAL A 1 225 ? 23.655 -14.092 -43.320 1.00 53.03 225 VAL A CA 1
ATOM 1807 C C . VAL A 1 225 ? 22.216 -13.608 -43.151 1.00 53.03 225 VAL A C 1
ATOM 1809 O O . VAL A 1 225 ? 21.711 -13.644 -42.031 1.00 53.03 225 VAL A O 1
ATOM 1812 N N . LYS A 1 226 ? 21.493 -13.277 -44.232 1.00 51.69 226 LYS A N 1
ATOM 1813 C CA . LYS A 1 226 ? 20.054 -12.962 -44.184 1.00 51.69 226 LYS A CA 1
ATOM 1814 C C . LYS A 1 226 ? 19.229 -14.117 -43.652 1.00 51.69 226 LYS A C 1
ATOM 1816 O O . LYS A 1 226 ? 18.375 -13.889 -42.806 1.00 51.69 226 LYS A O 1
ATOM 1821 N N . ARG A 1 227 ? 19.466 -15.352 -44.105 1.00 63.66 227 ARG A N 1
ATOM 1822 C CA . ARG A 1 227 ? 18.734 -16.528 -43.600 1.00 63.66 227 ARG A CA 1
ATOM 1823 C C . ARG A 1 227 ? 18.966 -16.732 -42.107 1.00 63.66 227 ARG A C 1
ATOM 1825 O O . ARG A 1 227 ? 18.000 -16.864 -41.363 1.00 63.66 227 ARG A O 1
ATOM 1832 N N . PHE A 1 228 ? 20.221 -16.704 -41.666 1.00 56.31 228 PHE A N 1
ATOM 1833 C CA . PHE A 1 228 ? 20.573 -16.887 -40.259 1.00 56.31 228 PHE A CA 1
ATOM 1834 C C . PHE A 1 228 ? 19.982 -15.787 -39.369 1.00 56.31 228 PHE A C 1
ATOM 1836 O O . PHE A 1 228 ? 19.321 -16.072 -38.373 1.00 56.31 228 PHE A O 1
ATOM 1843 N N . THR A 1 229 ? 20.151 -14.528 -39.767 1.00 51.09 229 THR A N 1
ATOM 1844 C CA . THR A 1 229 ? 19.624 -13.379 -39.020 1.00 51.09 229 THR A CA 1
ATOM 1845 C C . THR A 1 229 ? 18.096 -13.337 -39.025 1.00 51.09 229 THR A C 1
ATOM 1847 O O . THR A 1 229 ? 17.513 -13.079 -37.981 1.00 51.09 229 THR A O 1
ATOM 1850 N N . THR A 1 230 ? 17.434 -13.696 -40.131 1.00 57.53 230 THR A N 1
ATOM 1851 C CA . THR A 1 230 ? 15.964 -13.805 -40.198 1.00 57.53 230 THR A CA 1
ATOM 1852 C C . THR A 1 230 ? 15.438 -14.895 -39.264 1.00 57.53 230 THR A C 1
ATOM 1854 O O . THR A 1 230 ? 14.476 -14.657 -38.539 1.00 57.53 230 THR A O 1
ATOM 1857 N N . ILE A 1 231 ? 16.075 -16.074 -39.228 1.00 64.69 231 ILE A N 1
ATOM 1858 C CA . ILE A 1 231 ? 15.695 -17.158 -38.304 1.00 64.69 231 ILE A CA 1
ATOM 1859 C C . ILE A 1 231 ? 15.837 -16.689 -36.854 1.00 64.69 231 ILE A C 1
ATOM 1861 O O . ILE A 1 231 ? 14.909 -16.866 -36.065 1.00 64.69 231 ILE A O 1
ATOM 1865 N N . ILE A 1 232 ? 16.955 -16.039 -36.512 1.00 56.75 232 ILE A N 1
ATOM 1866 C CA . ILE A 1 232 ? 17.148 -15.477 -35.174 1.00 56.75 232 ILE A CA 1
ATOM 1867 C C . ILE A 1 232 ? 16.080 -14.426 -34.875 1.00 56.75 232 ILE A C 1
ATOM 1869 O O . ILE A 1 232 ? 15.446 -14.533 -33.833 1.00 56.75 232 ILE A O 1
ATOM 1873 N N . SER A 1 233 ? 15.800 -13.478 -35.776 1.00 52.69 233 SER A N 1
ATOM 1874 C CA . SER A 1 233 ? 14.747 -12.469 -35.592 1.00 52.69 233 SER A CA 1
ATOM 1875 C C . SER A 1 233 ? 13.359 -13.075 -35.374 1.00 52.69 233 SER A C 1
ATOM 1877 O O . SER A 1 233 ? 12.620 -12.577 -34.530 1.00 52.69 233 SER A O 1
ATOM 1879 N N . ILE A 1 234 ? 13.008 -14.158 -36.077 1.00 64.69 234 ILE A N 1
ATOM 1880 C CA . ILE A 1 234 ? 11.729 -14.861 -35.893 1.00 64.69 234 ILE A CA 1
ATOM 1881 C C . ILE A 1 234 ? 11.671 -15.530 -34.518 1.00 64.69 234 ILE A C 1
ATOM 1883 O O . ILE A 1 234 ? 10.695 -15.339 -33.798 1.00 64.69 234 ILE A O 1
ATOM 1887 N N . LEU A 1 235 ? 12.710 -16.273 -34.123 1.00 56.78 235 LEU A N 1
ATOM 1888 C CA . LEU A 1 235 ? 12.774 -16.921 -32.804 1.00 56.78 235 LEU A CA 1
ATOM 1889 C C . LEU A 1 235 ? 12.710 -15.895 -31.667 1.00 56.78 235 LEU A C 1
ATOM 1891 O O . LEU A 1 235 ? 12.036 -16.093 -30.661 1.00 56.78 235 LEU A O 1
ATOM 1895 N N . CYS A 1 236 ? 13.381 -14.771 -31.872 1.00 50.88 236 CYS A N 1
ATOM 1896 C CA . CYS A 1 236 ? 13.408 -13.614 -31.001 1.00 50.88 236 CYS A CA 1
ATOM 1897 C C . CYS A 1 236 ? 12.024 -12.962 -30.850 1.00 50.88 236 CYS A C 1
ATOM 1899 O O . CYS A 1 236 ? 11.570 -12.748 -29.729 1.00 50.88 236 CYS A O 1
ATOM 1901 N N . LEU A 1 237 ? 11.318 -12.723 -31.960 1.00 53.50 237 LEU A N 1
ATOM 1902 C CA . LEU A 1 237 ? 9.943 -12.224 -31.960 1.00 53.50 237 LEU A CA 1
ATOM 1903 C C . LEU A 1 237 ? 8.992 -13.203 -31.258 1.00 53.50 237 LEU A C 1
ATOM 1905 O O . LEU A 1 237 ? 8.169 -12.782 -30.452 1.00 53.50 237 LEU A O 1
ATOM 1909 N N . PHE A 1 238 ? 9.125 -14.505 -31.521 1.00 60.66 238 PHE A N 1
ATOM 1910 C CA . PHE A 1 238 ? 8.298 -15.538 -30.895 1.00 60.66 238 PHE A CA 1
ATOM 1911 C C . PHE A 1 238 ? 8.525 -15.603 -29.379 1.00 60.66 238 PHE A C 1
ATOM 1913 O O . PHE A 1 238 ? 7.566 -15.699 -28.618 1.00 60.66 238 PHE A O 1
ATOM 1920 N N . ALA A 1 239 ? 9.777 -15.476 -28.929 1.00 50.12 239 ALA A N 1
ATOM 1921 C CA . ALA A 1 239 ? 10.117 -15.377 -27.514 1.00 50.12 239 ALA A CA 1
ATOM 1922 C C . ALA A 1 239 ? 9.554 -14.097 -26.873 1.00 50.12 239 ALA A C 1
ATOM 1924 O O . ALA A 1 239 ? 9.020 -14.158 -25.769 1.00 50.12 239 ALA A O 1
ATOM 1925 N N . SER A 1 240 ? 9.607 -12.952 -27.565 1.00 49.84 240 SER A N 1
ATOM 1926 C CA . SER A 1 240 ? 8.968 -11.712 -27.106 1.00 49.84 240 SER A CA 1
ATOM 1927 C C . SER A 1 240 ? 7.447 -11.853 -26.999 1.00 49.84 240 SER A C 1
ATOM 1929 O O . SER A 1 240 ? 6.876 -11.433 -25.999 1.00 49.84 240 SER A O 1
ATOM 1931 N N . ILE A 1 241 ? 6.791 -12.491 -27.974 1.00 59.75 241 ILE A N 1
ATOM 1932 C CA . ILE A 1 241 ? 5.347 -12.765 -27.935 1.00 59.75 241 ILE A CA 1
ATOM 1933 C C . ILE A 1 241 ? 5.012 -13.708 -26.776 1.00 59.75 241 ILE A C 1
ATOM 1935 O O . ILE A 1 241 ? 4.105 -13.412 -26.009 1.00 59.75 241 ILE A O 1
ATOM 1939 N N . LEU A 1 242 ? 5.758 -14.799 -26.591 1.00 51.78 242 LEU A N 1
ATOM 1940 C CA . LEU A 1 242 ? 5.568 -15.717 -25.463 1.00 51.78 242 LEU A CA 1
ATOM 1941 C C . LEU A 1 242 ? 5.750 -15.018 -24.111 1.00 51.78 242 LEU A C 1
ATOM 1943 O O . LEU A 1 242 ? 4.987 -15.290 -23.195 1.00 51.78 242 LEU A O 1
ATOM 1947 N N . LEU A 1 243 ? 6.700 -14.089 -23.982 1.00 47.09 243 LEU A N 1
ATOM 1948 C CA . LEU A 1 243 ? 6.884 -13.293 -22.762 1.00 47.09 243 LEU A CA 1
ATOM 1949 C C . LEU A 1 243 ? 5.731 -12.311 -22.508 1.00 47.09 243 LEU A C 1
ATOM 1951 O O . LEU A 1 243 ? 5.380 -12.082 -21.356 1.00 47.09 243 LEU A O 1
ATOM 1955 N N . VAL A 1 244 ? 5.132 -11.753 -23.563 1.00 45.62 244 VAL A N 1
ATOM 1956 C CA . VAL A 1 244 ? 3.963 -10.860 -23.465 1.00 45.62 244 VAL A CA 1
ATOM 1957 C C . VAL A 1 244 ? 2.673 -11.645 -23.198 1.00 45.62 244 VAL A C 1
ATOM 1959 O O . VAL A 1 244 ? 1.797 -11.157 -22.490 1.00 45.62 244 VAL A O 1
ATOM 1962 N N . VAL A 1 245 ? 2.551 -12.860 -23.741 1.00 47.03 245 VAL A N 1
ATOM 1963 C CA . VAL A 1 245 ? 1.343 -13.696 -23.648 1.00 47.03 245 VAL A CA 1
ATOM 1964 C C . VAL A 1 245 ? 1.357 -14.621 -22.427 1.00 47.03 245 VAL A C 1
ATOM 1966 O O . VAL A 1 245 ? 0.296 -14.947 -21.912 1.00 47.03 245 VAL A O 1
ATOM 1969 N N . SER A 1 246 ? 2.521 -15.011 -21.907 1.00 41.41 246 SER A N 1
ATOM 1970 C CA . SER A 1 246 ? 2.646 -15.874 -20.719 1.00 41.41 246 SER A CA 1
ATOM 1971 C C . SER A 1 246 ? 1.852 -15.366 -19.495 1.00 41.41 246 SER A C 1
ATOM 1973 O O . SER A 1 246 ? 1.111 -16.159 -18.914 1.00 41.41 246 SER A O 1
ATOM 1975 N N . PRO A 1 247 ? 1.851 -14.058 -19.159 1.00 39.44 247 PRO A N 1
ATOM 1976 C CA . PRO A 1 247 ? 0.998 -13.518 -18.095 1.00 39.44 247 PRO A CA 1
ATOM 1977 C C . PRO A 1 247 ? -0.510 -13.641 -18.372 1.00 39.44 247 PRO A C 1
ATOM 1979 O O . PRO A 1 247 ? -1.289 -13.762 -17.435 1.00 39.44 247 PRO A O 1
ATOM 1982 N N . LEU A 1 248 ? -0.934 -13.644 -19.644 1.00 40.84 248 LEU A N 1
ATOM 1983 C CA . LEU A 1 248 ? -2.338 -13.851 -20.039 1.00 40.84 248 LEU A CA 1
ATOM 1984 C C . LEU A 1 248 ? -2.768 -15.323 -19.915 1.00 40.84 248 LEU A C 1
ATOM 1986 O O . LEU A 1 248 ? -3.962 -15.614 -19.859 1.00 40.84 248 LEU A O 1
ATOM 1990 N N . LEU A 1 249 ? -1.802 -16.247 -19.911 1.00 40.38 249 LEU A N 1
ATOM 1991 C CA . LEU A 1 249 ? -2.020 -17.688 -19.771 1.00 40.38 249 LEU A CA 1
ATOM 1992 C C . LEU A 1 249 ? -1.939 -18.147 -18.307 1.00 40.38 249 LEU A C 1
ATOM 1994 O O . LEU A 1 249 ? -2.593 -19.126 -17.951 1.00 40.38 249 LEU A O 1
ATOM 1998 N N . ASN A 1 250 ? -1.206 -17.419 -17.458 1.00 36.03 250 ASN A N 1
ATOM 1999 C CA . ASN A 1 250 ? -1.224 -17.600 -16.008 1.00 36.03 250 ASN A CA 1
ATOM 2000 C C . ASN A 1 250 ? -2.474 -16.949 -15.408 1.00 36.03 250 ASN A C 1
ATOM 2002 O O . ASN A 1 250 ? -2.458 -15.822 -14.909 1.00 36.03 250 ASN A O 1
ATOM 2006 N N . LYS A 1 251 ? -3.578 -17.697 -15.430 1.00 38.09 251 LYS A N 1
ATOM 2007 C CA . LYS A 1 251 ? -4.685 -17.464 -14.504 1.00 38.09 251 LYS A CA 1
ATOM 2008 C C . LYS A 1 251 ? -4.261 -17.906 -13.105 1.00 38.09 251 LYS A C 1
ATOM 2010 O O . LYS A 1 251 ? -4.644 -18.982 -12.658 1.00 38.09 251 LYS A O 1
ATOM 2015 N N . ASP A 1 252 ? -3.511 -17.063 -12.407 1.00 38.09 252 ASP A N 1
ATOM 2016 C CA . ASP A 1 252 ? -3.421 -17.160 -10.950 1.00 38.09 252 ASP A CA 1
ATOM 2017 C C . ASP A 1 252 ? -4.732 -16.615 -10.354 1.00 38.09 252 ASP A C 1
ATOM 2019 O O . ASP A 1 252 ? -4.808 -15.525 -9.792 1.00 38.09 252 ASP A O 1
ATOM 2023 N N . GLU A 1 253 ? -5.807 -17.389 -10.529 1.00 39.88 253 GLU A N 1
ATOM 2024 C CA . GLU A 1 253 ? -7.027 -17.307 -9.725 1.00 39.88 253 GLU A CA 1
ATOM 2025 C C . GLU A 1 253 ? -6.756 -17.983 -8.375 1.00 39.88 253 GLU A C 1
ATOM 2027 O O . GLU A 1 253 ? -7.243 -19.068 -8.070 1.00 39.88 253 GLU A O 1
ATOM 2032 N N . GLN A 1 254 ? -5.972 -17.318 -7.536 1.00 39.53 254 GLN A N 1
ATOM 2033 C CA . GLN A 1 254 ? -6.293 -17.281 -6.115 1.00 39.53 254 GLN A CA 1
ATOM 2034 C C . GLN A 1 254 ? -6.433 -15.818 -5.726 1.00 39.53 254 GLN A C 1
ATOM 2036 O O . GLN A 1 254 ? -5.629 -15.223 -5.014 1.00 39.53 254 GLN A O 1
ATOM 2041 N N . THR A 1 255 ? -7.516 -15.230 -6.235 1.00 43.56 255 THR A N 1
ATOM 2042 C CA . THR A 1 255 ? -8.244 -14.207 -5.498 1.00 43.56 255 THR A CA 1
ATOM 2043 C C . THR A 1 255 ? -8.322 -14.669 -4.048 1.00 43.56 255 THR A C 1
ATOM 2045 O O . THR A 1 255 ? -8.757 -15.790 -3.771 1.00 43.56 255 THR A O 1
ATOM 2048 N N . ALA A 1 256 ? -7.901 -13.811 -3.113 1.00 43.84 256 ALA A N 1
ATOM 2049 C CA . ALA A 1 256 ? -8.354 -13.928 -1.735 1.00 43.84 256 ALA A CA 1
ATOM 2050 C C . ALA A 1 256 ? -9.850 -14.279 -1.778 1.00 43.84 256 ALA A C 1
ATOM 2052 O O . ALA A 1 256 ? -10.561 -13.747 -2.634 1.00 43.84 256 ALA A O 1
ATOM 2053 N N . ASN A 1 257 ? -10.312 -15.211 -0.943 1.00 42.78 257 ASN A N 1
ATOM 2054 C CA . ASN A 1 257 ? -11.731 -15.554 -0.837 1.00 42.78 257 ASN A CA 1
ATOM 2055 C C . ASN A 1 257 ? -12.502 -14.301 -0.387 1.00 42.78 257 ASN A C 1
ATOM 2057 O O . ASN A 1 257 ? -12.774 -14.119 0.798 1.00 42.78 257 ASN A O 1
ATOM 2061 N N . ILE A 1 258 ? -12.783 -13.393 -1.319 1.00 51.28 258 ILE A N 1
ATOM 2062 C CA . ILE A 1 258 ? -13.493 -12.154 -1.069 1.00 51.28 258 ILE A CA 1
ATOM 2063 C C . ILE A 1 258 ? -14.956 -12.549 -1.004 1.00 51.28 258 ILE A C 1
ATOM 2065 O O . ILE A 1 258 ? -15.529 -13.094 -1.950 1.00 51.28 258 ILE A O 1
ATOM 2069 N N . ALA A 1 259 ? -15.525 -12.342 0.178 1.00 54.88 259 ALA A N 1
ATOM 2070 C CA . ALA A 1 259 ? -16.945 -12.480 0.413 1.00 54.88 259 ALA A CA 1
ATOM 2071 C C . ALA A 1 259 ? -17.721 -11.608 -0.588 1.00 54.88 259 ALA A C 1
ATOM 2073 O O . ALA A 1 259 ? -17.307 -10.488 -0.855 1.00 54.88 259 ALA A O 1
ATOM 2074 N N . ALA A 1 260 ? -18.814 -12.167 -1.116 1.00 61.56 260 ALA A N 1
ATOM 2075 C CA . ALA A 1 260 ? -19.885 -11.553 -1.910 1.00 61.56 260 ALA A CA 1
ATOM 2076 C C . ALA A 1 260 ? -19.542 -10.286 -2.729 1.00 61.56 260 ALA A C 1
ATOM 2078 O O . ALA A 1 260 ? -19.336 -9.204 -2.189 1.00 61.56 260 ALA A O 1
ATOM 2079 N N . THR A 1 261 ? -19.626 -10.400 -4.057 1.00 81.31 261 THR A N 1
ATOM 2080 C CA . THR A 1 261 ? -19.628 -9.256 -4.980 1.00 81.31 261 THR A CA 1
ATOM 2081 C C . THR A 1 261 ? -20.685 -8.223 -4.572 1.00 81.31 261 THR A C 1
ATOM 2083 O O . THR A 1 261 ? -21.849 -8.567 -4.354 1.00 81.31 261 THR A O 1
ATOM 2086 N N . ALA A 1 262 ? -20.270 -6.964 -4.481 1.00 83.94 262 ALA A N 1
ATOM 2087 C CA . ALA A 1 262 ? -21.111 -5.814 -4.220 1.00 83.94 262 ALA A CA 1
ATOM 2088 C C . ALA A 1 262 ? -22.192 -5.681 -5.296 1.00 83.94 262 ALA A C 1
ATOM 2090 O O . ALA A 1 262 ? -22.009 -6.024 -6.467 1.00 83.94 262 ALA A O 1
ATOM 2091 N N . THR A 1 263 ? -23.343 -5.179 -4.877 1.00 84.69 263 THR A N 1
ATOM 2092 C CA . THR A 1 263 ? -24.506 -4.953 -5.736 1.00 84.69 263 THR A CA 1
ATOM 2093 C C . THR A 1 263 ? -24.828 -3.465 -5.764 1.00 84.69 263 THR A C 1
ATOM 2095 O O . THR A 1 263 ? -24.280 -2.697 -4.977 1.00 84.69 263 THR A O 1
ATOM 2098 N N . ALA A 1 264 ? -25.752 -3.052 -6.632 1.00 81.62 264 ALA A N 1
ATOM 2099 C CA . ALA A 1 264 ? -26.235 -1.670 -6.649 1.00 81.62 264 ALA A CA 1
ATOM 2100 C C . ALA A 1 264 ? -26.846 -1.227 -5.300 1.00 81.62 264 ALA A C 1
ATOM 2102 O O . ALA A 1 264 ? -26.861 -0.036 -5.010 1.00 81.62 264 ALA A O 1
ATOM 2103 N N . ASP A 1 265 ? -27.297 -2.178 -4.474 1.00 85.94 265 ASP A N 1
ATOM 2104 C CA . ASP A 1 265 ? -27.871 -1.927 -3.146 1.00 85.94 265 ASP A CA 1
ATOM 2105 C C . ASP A 1 265 ? -26.816 -1.929 -2.019 1.00 85.94 265 ASP A C 1
ATOM 2107 O O . ASP A 1 265 ? -27.145 -1.734 -0.848 1.00 85.94 265 ASP A O 1
ATOM 2111 N N . SER A 1 266 ? -25.542 -2.187 -2.337 1.00 92.00 266 SER A N 1
ATOM 2112 C CA . SER A 1 266 ? -24.457 -2.131 -1.355 1.00 92.00 266 SER A CA 1
ATOM 2113 C C . SER A 1 266 ? -24.201 -0.680 -0.918 1.00 92.00 266 SER A C 1
ATOM 2115 O O . SER A 1 266 ? -24.244 0.229 -1.748 1.00 92.00 266 SER A O 1
ATOM 2117 N N . PRO A 1 267 ? -23.914 -0.428 0.373 1.00 93.44 267 PRO A N 1
ATOM 2118 C CA . PRO A 1 267 ? -23.726 0.930 0.866 1.00 93.44 267 PRO A CA 1
ATOM 2119 C C . PRO A 1 267 ? -22.435 1.534 0.319 1.00 93.44 267 PRO A C 1
ATOM 2121 O O . PRO A 1 267 ? -21.433 0.828 0.168 1.00 93.44 267 PRO A O 1
ATOM 2124 N N . ASN A 1 268 ? -22.438 2.850 0.112 1.00 93.25 268 ASN A N 1
ATOM 2125 C CA . ASN A 1 268 ? -21.202 3.607 -0.056 1.00 93.25 268 ASN A CA 1
ATOM 2126 C C . ASN A 1 268 ? -20.436 3.614 1.272 1.00 93.25 268 ASN A C 1
ATOM 2128 O O . ASN A 1 268 ? -21.036 3.680 2.346 1.00 93.25 268 ASN A O 1
ATOM 2132 N N . VAL A 1 269 ? -19.109 3.552 1.210 1.00 93.38 269 VAL A N 1
ATOM 2133 C CA . VAL A 1 269 ? -18.256 3.520 2.403 1.00 93.38 269 VAL A CA 1
ATOM 2134 C C . VAL A 1 269 ? -17.307 4.706 2.374 1.00 93.38 269 VAL A C 1
ATOM 2136 O O . VAL A 1 269 ? -16.520 4.860 1.446 1.00 93.38 269 VAL A O 1
ATOM 2139 N N . PHE A 1 270 ? -17.350 5.519 3.424 1.00 91.06 270 PHE A N 1
ATOM 2140 C CA . PHE A 1 270 ? -16.471 6.669 3.595 1.00 91.06 270 PHE A CA 1
ATOM 2141 C C . PHE A 1 270 ? -15.547 6.460 4.792 1.00 91.06 270 PHE A C 1
ATOM 2143 O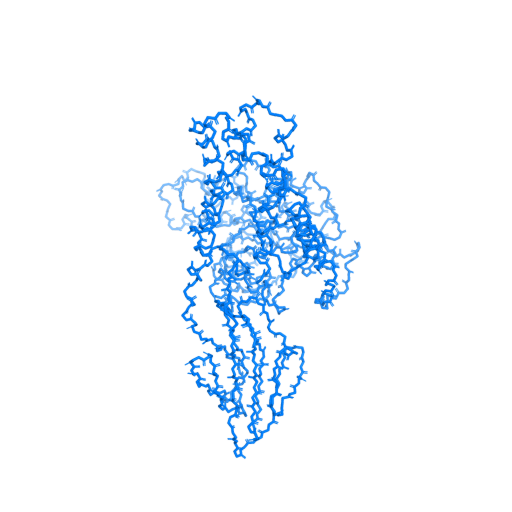 O . PHE A 1 270 ? -16.001 6.114 5.882 1.00 91.06 270 PHE A O 1
ATOM 2150 N N . ILE A 1 271 ? -14.257 6.729 4.604 1.00 91.25 271 ILE A N 1
ATOM 2151 C CA . ILE A 1 271 ? -13.284 6.903 5.682 1.00 91.25 271 ILE A CA 1
ATOM 2152 C C . ILE A 1 271 ? -12.812 8.349 5.633 1.00 91.25 271 ILE A C 1
ATOM 2154 O O . ILE A 1 271 ? -12.151 8.758 4.682 1.00 91.25 271 ILE A O 1
ATOM 2158 N N . ILE A 1 272 ? -13.159 9.108 6.669 1.00 89.62 272 ILE A N 1
ATOM 2159 C CA . ILE A 1 272 ? -12.816 10.522 6.801 1.00 89.62 272 ILE A CA 1
ATOM 2160 C C . ILE A 1 272 ? -11.796 10.665 7.927 1.00 89.62 272 ILE A C 1
ATOM 2162 O O . ILE A 1 272 ? -12.083 10.314 9.071 1.00 89.62 272 ILE A O 1
ATOM 2166 N N . ILE A 1 273 ? -10.615 11.184 7.601 1.00 88.69 273 ILE A N 1
ATOM 2167 C CA . ILE A 1 273 ? -9.523 11.425 8.544 1.00 88.69 273 ILE A CA 1
ATOM 2168 C C . ILE A 1 273 ? -9.309 12.931 8.682 1.00 88.69 273 ILE A C 1
ATOM 2170 O O . ILE A 1 273 ? -8.925 13.597 7.720 1.00 88.69 273 ILE A O 1
ATOM 2174 N N . MET A 1 274 ? -9.525 13.443 9.895 1.00 88.94 274 MET A N 1
ATOM 2175 C CA . MET A 1 274 ? -9.104 14.787 10.288 1.00 88.94 274 MET A CA 1
ATOM 2176 C C . MET A 1 274 ? -7.688 14.705 10.864 1.00 88.94 274 MET A C 1
ATOM 2178 O O . MET A 1 274 ? -7.482 14.067 11.899 1.00 88.94 274 MET A O 1
ATOM 2182 N N . ASP A 1 275 ? -6.706 15.308 10.193 1.00 86.50 275 ASP A N 1
ATOM 2183 C CA . ASP A 1 275 ? -5.312 15.209 10.632 1.00 86.50 275 ASP A CA 1
ATOM 2184 C C . ASP A 1 275 ? -5.053 15.977 11.941 1.00 86.50 275 ASP A C 1
ATOM 2186 O O . ASP A 1 275 ? -5.587 17.066 12.168 1.00 86.50 275 ASP A O 1
ATOM 2190 N N . ALA A 1 276 ? -4.214 15.388 12.796 1.00 87.19 276 ALA A N 1
ATOM 2191 C CA . ALA A 1 276 ? -3.781 15.910 14.096 1.00 87.19 276 ALA A CA 1
ATOM 2192 C C . ALA A 1 276 ? -4.878 16.298 15.118 1.00 87.19 276 ALA A C 1
ATOM 2194 O O . ALA A 1 276 ? -4.574 17.010 16.079 1.00 87.19 276 ALA A O 1
ATOM 2195 N N . LEU A 1 277 ? -6.125 15.833 14.969 1.00 91.06 277 LEU A N 1
ATOM 2196 C CA . LEU A 1 277 ? -7.177 16.041 15.972 1.00 91.06 277 LEU A CA 1
ATOM 2197 C C . LEU A 1 277 ? -7.139 14.955 17.061 1.00 91.06 277 LEU A C 1
ATOM 2199 O O . LEU A 1 277 ? -7.063 13.763 16.762 1.00 91.06 277 LEU A O 1
ATOM 2203 N N . THR A 1 278 ? -7.266 15.360 18.326 1.00 91.19 278 THR A N 1
ATOM 2204 C CA . THR A 1 278 ? -7.462 14.453 19.467 1.00 91.19 278 THR A CA 1
ATOM 2205 C C . THR A 1 278 ? -8.863 14.591 20.058 1.00 91.19 278 THR A C 1
ATOM 2207 O O . THR A 1 278 ? -9.430 15.683 20.103 1.00 91.19 278 THR A O 1
ATOM 2210 N N . ALA A 1 279 ? -9.409 13.482 20.566 1.00 94.38 279 ALA A N 1
ATOM 2211 C CA . ALA A 1 279 ? -10.696 13.458 21.258 1.00 94.38 279 ALA A CA 1
ATOM 2212 C C . ALA A 1 279 ? -10.711 14.355 22.508 1.00 94.38 279 ALA A C 1
ATOM 2214 O O . ALA A 1 279 ? -11.749 14.918 22.843 1.00 94.38 279 ALA A O 1
ATOM 2215 N N . GLU A 1 280 ? -9.563 14.530 23.170 1.00 94.75 280 GLU A N 1
ATOM 2216 C CA . GLU A 1 280 ? -9.435 15.366 24.374 1.00 94.75 280 GLU A CA 1
ATOM 2217 C C . GLU A 1 280 ? -9.765 16.844 24.120 1.00 94.75 280 GLU A C 1
ATOM 2219 O O . GLU A 1 280 ? -10.162 17.542 25.050 1.00 94.75 280 GLU A O 1
ATOM 2224 N N . ASP A 1 281 ? -9.670 17.294 22.865 1.00 94.38 281 ASP A N 1
ATOM 2225 C CA . ASP A 1 281 ? -9.890 18.683 22.456 1.00 94.38 281 ASP A CA 1
ATOM 2226 C C . ASP A 1 281 ? -11.276 18.889 21.801 1.00 94.38 281 ASP A C 1
ATOM 2228 O O . ASP A 1 281 ? -11.598 19.959 21.280 1.00 94.38 281 ASP A O 1
ATOM 2232 N N . MET A 1 282 ? -12.146 17.873 21.840 1.00 95.44 282 MET A N 1
ATOM 2233 C CA . MET A 1 282 ? -13.488 17.900 21.248 1.00 95.44 282 MET A CA 1
ATOM 2234 C C . MET A 1 282 ? -14.582 17.998 22.319 1.00 95.44 282 MET A C 1
ATOM 2236 O O . MET A 1 282 ? -14.697 17.130 23.188 1.00 95.44 282 MET A O 1
ATOM 2240 N N . SER A 1 283 ? -15.477 18.990 22.218 1.00 95.81 283 SER A N 1
ATOM 2241 C CA . SER A 1 283 ? -16.675 19.049 23.080 1.00 95.81 283 SER A CA 1
ATOM 2242 C C . SER A 1 283 ? -17.543 17.788 23.021 1.00 95.81 283 SER A C 1
ATOM 2244 O O . SER A 1 283 ? -18.219 17.482 24.000 1.00 95.81 283 SER A O 1
ATOM 2246 N N . LEU A 1 284 ? -17.503 17.037 21.913 1.00 95.56 284 LEU A N 1
ATOM 2247 C CA . LEU A 1 284 ? -18.147 15.723 21.773 1.00 95.56 284 LEU A CA 1
ATOM 2248 C C . LEU A 1 284 ? -17.727 14.713 22.836 1.00 95.56 284 LEU A C 1
ATOM 2250 O O . LEU A 1 284 ? -18.543 13.905 23.274 1.00 95.56 284 LEU A O 1
ATOM 2254 N N . PHE A 1 285 ? -16.479 14.789 23.286 1.00 96.06 285 PHE A N 1
ATOM 2255 C CA . PHE A 1 285 ? -15.924 13.899 24.300 1.00 96.06 285 PHE A CA 1
ATOM 2256 C C . PHE A 1 285 ? -15.751 14.590 25.661 1.00 96.06 285 PHE A C 1
ATOM 2258 O O . PHE A 1 285 ? -15.085 14.059 26.546 1.00 96.06 285 PHE A O 1
ATOM 2265 N N . GLY A 1 286 ? -16.394 15.746 25.864 1.00 94.75 286 GLY A N 1
ATOM 2266 C CA . GLY A 1 286 ? -16.423 16.448 27.149 1.00 94.75 286 GLY A CA 1
ATOM 2267 C C . GLY A 1 286 ? -15.374 17.549 27.319 1.00 94.75 286 GLY A C 1
ATOM 2268 O O . GLY A 1 286 ? -15.186 18.022 28.442 1.00 94.75 286 GLY A O 1
ATOM 2269 N N . TYR A 1 287 ? -14.714 17.990 26.240 1.00 95.88 287 TYR A N 1
ATOM 2270 C CA . TYR A 1 287 ? -13.883 19.195 26.290 1.00 95.88 287 TYR A CA 1
ATOM 2271 C C . TYR A 1 287 ? -14.719 20.422 26.685 1.00 95.88 287 TYR A C 1
ATOM 2273 O O . TYR A 1 287 ? -15.882 20.557 26.300 1.00 95.88 287 TYR A O 1
ATOM 2281 N N . GLN A 1 288 ? -14.132 21.315 27.485 1.00 94.25 288 GLN A N 1
ATOM 2282 C CA . GLN A 1 288 ? -14.872 22.393 28.157 1.00 94.25 288 GLN A CA 1
ATOM 2283 C C . GLN A 1 288 ? -15.377 23.472 27.194 1.00 94.25 288 GLN A C 1
ATOM 2285 O O . GLN A 1 288 ? -16.421 24.079 27.437 1.00 94.25 288 GLN A O 1
ATOM 2290 N N . LEU A 1 289 ? -14.637 23.727 26.115 1.00 92.56 289 LEU A N 1
ATOM 2291 C CA . LEU A 1 289 ? -15.043 24.663 25.075 1.00 92.56 289 LEU A CA 1
ATOM 2292 C C . LEU A 1 289 ? -15.853 23.933 24.008 1.00 92.56 289 LEU A C 1
ATOM 2294 O O . LEU A 1 289 ? -15.541 22.800 23.659 1.00 92.56 289 LEU A O 1
ATOM 2298 N N . ALA A 1 290 ? -16.866 24.604 23.455 1.00 93.62 290 ALA A N 1
ATOM 2299 C CA . ALA A 1 290 ? -17.706 24.082 22.378 1.00 93.62 290 ALA A CA 1
ATOM 2300 C C . ALA A 1 290 ? -16.951 24.057 21.034 1.00 93.62 290 ALA A C 1
ATOM 2302 O O . ALA A 1 290 ? -17.244 24.848 20.136 1.00 93.62 290 ALA A O 1
ATOM 2303 N N . THR A 1 291 ? -15.955 23.179 20.921 1.00 92.81 291 THR A N 1
ATOM 2304 C CA . THR A 1 291 ? -15.096 23.020 19.738 1.00 92.81 291 THR A CA 1
ATOM 2305 C C . THR A 1 291 ? -15.732 22.171 18.643 1.00 92.81 291 THR A C 1
ATOM 2307 O O . THR A 1 291 ? -15.391 22.342 17.486 1.00 92.81 291 THR A O 1
ATOM 2310 N N . THR A 1 292 ? -16.676 21.284 18.969 1.00 95.06 292 THR A N 1
ATOM 2311 C CA . THR A 1 292 ? -17.341 20.376 18.008 1.00 95.06 292 THR A CA 1
ATOM 2312 C C . THR A 1 292 ? -18.877 20.339 18.141 1.00 95.06 292 THR A C 1
ATOM 2314 O O . THR A 1 292 ? -19.479 19.267 18.248 1.00 95.06 292 THR A O 1
ATOM 2317 N N . PRO A 1 293 ? -19.569 21.494 18.212 1.00 94.44 293 PRO A N 1
ATOM 2318 C CA . PRO A 1 293 ? -21.014 21.527 18.427 1.00 94.44 293 PRO A CA 1
ATOM 2319 C C . PRO A 1 293 ? -21.828 20.902 17.282 1.00 94.44 293 PRO A C 1
ATOM 2321 O O . PRO A 1 293 ? -22.921 20.402 17.539 1.00 94.44 293 PRO A O 1
ATOM 2324 N N . ARG A 1 294 ? -21.338 20.918 16.036 1.00 94.75 294 ARG A N 1
ATOM 2325 C CA . ARG A 1 294 ? -22.044 20.328 14.889 1.00 94.75 294 ARG A CA 1
ATOM 2326 C C . ARG A 1 294 ? -21.922 18.819 14.875 1.00 94.75 294 ARG A C 1
ATOM 2328 O O . ARG A 1 294 ? -22.928 18.136 14.696 1.00 94.75 294 ARG A O 1
ATOM 2335 N N . LEU A 1 295 ? -20.732 18.287 15.138 1.00 92.94 295 LEU A N 1
ATOM 2336 C CA . LEU A 1 295 ? -20.561 16.854 15.331 1.00 92.94 295 LEU A CA 1
ATOM 2337 C C . LEU A 1 295 ? -21.411 16.358 16.507 1.00 92.94 295 LEU A C 1
ATOM 2339 O O . LEU A 1 295 ? -22.046 15.319 16.360 1.00 92.94 295 LEU A O 1
ATOM 2343 N N . ASN A 1 296 ? -21.545 17.107 17.610 1.00 92.56 296 ASN A N 1
ATOM 2344 C CA . ASN A 1 296 ? -22.476 16.752 18.699 1.00 92.56 296 ASN A CA 1
ATOM 2345 C C . ASN A 1 296 ? -23.920 16.563 18.219 1.00 92.56 296 ASN A C 1
ATOM 2347 O O . ASN A 1 296 ? -24.614 15.654 18.668 1.00 92.56 296 ASN A O 1
ATOM 2351 N N . GLU A 1 297 ? -24.377 17.421 17.311 1.00 92.69 297 GLU A N 1
ATOM 2352 C CA . GLU A 1 297 ? -25.727 17.364 16.755 1.00 92.69 297 GLU A CA 1
ATOM 2353 C C . GLU A 1 297 ? -25.884 16.198 15.765 1.00 92.69 297 GLU A C 1
ATOM 2355 O O . GLU A 1 297 ? -26.795 15.374 15.894 1.00 92.69 297 GLU A O 1
ATOM 2360 N N . ILE A 1 298 ? -24.970 16.086 14.797 1.00 90.38 298 ILE A N 1
ATOM 2361 C CA . ILE A 1 298 ? -25.039 15.096 13.712 1.00 90.38 298 ILE A CA 1
ATOM 2362 C C . ILE A 1 298 ? -24.852 13.670 14.241 1.00 90.38 298 ILE A C 1
ATOM 2364 O O . ILE A 1 298 ? -25.536 12.745 13.792 1.00 90.38 298 ILE A O 1
ATOM 2368 N N . THR A 1 299 ? -23.974 13.489 15.231 1.00 90.94 299 THR A N 1
ATOM 2369 C CA . THR A 1 299 ? -23.666 12.175 15.814 1.00 90.94 299 THR A CA 1
ATOM 2370 C C . THR A 1 299 ? -24.772 11.627 16.715 1.00 90.94 299 THR A C 1
ATOM 2372 O O . THR A 1 299 ? -24.674 10.484 17.152 1.00 90.94 299 THR A O 1
ATOM 2375 N N . SER A 1 300 ? -25.872 12.359 16.927 1.00 89.06 300 SER A N 1
ATOM 2376 C CA . SER A 1 300 ? -27.056 11.861 17.652 1.00 89.06 300 SER A CA 1
ATOM 2377 C C . SER A 1 300 ? -27.645 10.567 17.069 1.00 89.06 300 SER A C 1
ATOM 2379 O O . SER A 1 300 ? -28.336 9.828 17.768 1.00 89.06 300 SER A O 1
ATOM 2381 N N . THR A 1 301 ? -27.356 10.280 15.796 1.00 87.38 301 THR A N 1
ATOM 2382 C CA . THR A 1 301 ? -27.759 9.051 15.092 1.00 87.38 301 THR A CA 1
ATOM 2383 C C . THR A 1 301 ? -26.599 8.084 14.841 1.00 87.38 301 THR A C 1
ATOM 2385 O O . THR A 1 301 ? -26.802 7.021 14.259 1.00 87.38 301 THR A O 1
ATOM 2388 N N . TRP A 1 302 ? -25.379 8.441 15.247 1.00 92.25 302 TRP A N 1
ATOM 2389 C CA . TRP A 1 302 ? -24.165 7.671 14.983 1.00 92.25 302 TRP A CA 1
ATOM 2390 C C . TRP A 1 302 ? -23.784 6.824 16.194 1.00 92.25 302 TRP A C 1
ATOM 2392 O O . TRP A 1 302 ? -24.132 7.121 17.335 1.00 92.25 302 TRP A O 1
ATOM 2402 N N . THR A 1 303 ? -23.003 5.775 15.948 1.00 94.88 303 THR A N 1
ATOM 2403 C CA . THR A 1 303 ? -22.291 5.092 17.031 1.00 94.88 303 THR A CA 1
ATOM 2404 C C . THR A 1 303 ? -20.986 5.833 17.297 1.00 94.88 303 THR A C 1
ATOM 2406 O O . THR A 1 303 ? -20.125 5.905 16.423 1.00 94.88 303 THR A O 1
ATOM 2409 N N . VAL A 1 304 ? -20.838 6.378 18.504 1.00 94.69 304 VAL A N 1
ATOM 2410 C CA . VAL A 1 304 ? -19.639 7.114 18.924 1.00 94.69 304 VAL A CA 1
ATOM 2411 C C . VAL A 1 304 ? -18.779 6.228 19.824 1.00 94.69 304 VAL A C 1
ATOM 2413 O O . VAL A 1 304 ? -19.229 5.764 20.872 1.00 94.69 304 VAL A O 1
ATOM 2416 N N . TYR A 1 305 ? -17.525 6.009 19.429 1.00 95.00 305 TYR A N 1
ATOM 2417 C CA . TYR A 1 305 ? -16.553 5.235 20.202 1.00 95.00 305 TYR A CA 1
ATOM 2418 C C . TYR A 1 305 ? -15.689 6.171 21.052 1.00 95.00 305 TYR A C 1
ATOM 2420 O O . TYR A 1 305 ? -14.785 6.823 20.541 1.00 95.00 305 TYR A O 1
ATOM 2428 N N . SER A 1 306 ? -15.934 6.212 22.363 1.00 92.00 306 SER A N 1
ATOM 2429 C CA . SER A 1 306 ? -15.187 7.064 23.306 1.00 92.00 306 SER A CA 1
ATOM 2430 C C . SER A 1 306 ? -13.789 6.547 23.666 1.00 92.00 306 SER A C 1
ATOM 2432 O O . SER A 1 306 ? -13.028 7.250 24.320 1.00 92.00 306 SER A O 1
ATOM 2434 N N . ASN A 1 307 ? -13.443 5.325 23.251 1.00 93.44 307 ASN A N 1
ATOM 2435 C CA . ASN A 1 307 ? -12.136 4.712 23.491 1.00 93.44 307 ASN A CA 1
ATOM 2436 C C . ASN A 1 307 ? -11.529 4.149 22.194 1.00 93.44 307 ASN A C 1
ATOM 2438 O O . ASN A 1 307 ? -11.087 3.000 22.143 1.00 93.44 307 ASN A O 1
ATOM 2442 N N . ALA A 1 308 ? -11.569 4.939 21.120 1.00 92.75 308 ALA A N 1
ATOM 2443 C CA . ALA A 1 308 ? -10.856 4.636 19.884 1.00 92.75 308 ALA A CA 1
ATOM 2444 C C . ALA A 1 308 ? -9.387 5.070 20.012 1.00 92.75 308 ALA A C 1
ATOM 2446 O O . ALA A 1 308 ? -9.103 6.189 20.432 1.00 92.75 308 ALA A O 1
ATOM 2447 N N . GLN A 1 309 ? -8.455 4.185 19.660 1.00 92.31 309 GLN A N 1
ATOM 2448 C CA . GLN A 1 309 ? -7.016 4.427 19.782 1.00 92.31 309 GLN A CA 1
ATOM 2449 C C . GLN A 1 309 ? -6.361 4.369 18.404 1.00 92.31 309 GLN A C 1
ATOM 2451 O O . GLN A 1 309 ? -6.573 3.420 17.648 1.00 92.31 309 GLN A O 1
ATOM 2456 N N . SER A 1 310 ? -5.543 5.373 18.088 1.00 90.94 310 SER A N 1
ATOM 2457 C CA . SER A 1 310 ? -4.760 5.378 16.854 1.00 90.94 310 SER A CA 1
ATOM 2458 C C . SER A 1 310 ? -3.656 4.311 16.917 1.00 90.94 310 SER A C 1
ATOM 2460 O O . SER A 1 310 ? -2.995 4.178 17.950 1.00 90.94 310 SER A O 1
ATOM 2462 N N . PRO A 1 311 ? -3.381 3.570 15.827 1.00 89.56 311 PRO A N 1
ATOM 2463 C CA . PRO A 1 311 ? -2.309 2.573 15.809 1.00 89.56 311 PRO A CA 1
ATOM 2464 C C . PRO A 1 311 ? -0.902 3.198 15.882 1.00 89.56 311 PRO A C 1
ATOM 2466 O O . PRO A 1 311 ? 0.074 2.488 16.121 1.00 89.56 311 PRO A O 1
ATOM 2469 N N . SER A 1 312 ? -0.779 4.513 15.666 1.00 87.25 312 SER A N 1
ATOM 2470 C CA . SER A 1 312 ? 0.475 5.274 15.692 1.00 87.25 312 SER A CA 1
ATOM 2471 C C . SER A 1 312 ? 0.233 6.723 16.127 1.00 87.25 312 SER A C 1
ATOM 2473 O O . SER A 1 312 ? -0.848 7.269 15.931 1.00 87.25 312 SER A O 1
ATOM 2475 N N . ILE A 1 313 ? 1.270 7.375 16.656 1.00 86.19 313 ILE A N 1
ATOM 2476 C CA . ILE A 1 313 ? 1.259 8.807 17.014 1.00 86.19 313 ILE A CA 1
ATOM 2477 C C . ILE A 1 313 ? 1.560 9.741 15.829 1.00 86.19 313 ILE A C 1
ATOM 2479 O O . ILE A 1 313 ? 1.518 10.955 15.972 1.00 86.19 313 ILE A O 1
ATOM 2483 N N . CYS A 1 314 ? 1.932 9.187 14.673 1.00 83.25 314 CYS A N 1
ATOM 2484 C CA . CYS A 1 314 ? 2.277 9.950 13.474 1.00 83.25 314 CYS A CA 1
ATOM 2485 C C . CYS A 1 314 ? 1.556 9.368 12.259 1.00 83.25 314 CYS A C 1
ATOM 2487 O O . CYS A 1 314 ? 1.567 8.141 12.075 1.00 83.25 314 CYS A O 1
ATOM 2489 N N . SER A 1 315 ? 0.999 10.247 11.419 1.00 79.56 315 SER A N 1
ATOM 2490 C CA . SER A 1 315 ? 0.186 9.928 10.236 1.00 79.56 315 SER A CA 1
ATOM 2491 C C . SER A 1 315 ? 0.886 8.939 9.294 1.00 79.56 315 SER A C 1
ATOM 2493 O O . SER A 1 315 ? 0.242 8.056 8.730 1.00 79.56 315 SER A O 1
ATOM 2495 N N . ILE A 1 316 ? 2.227 8.980 9.241 1.00 77.56 316 ILE A N 1
ATOM 2496 C CA . ILE A 1 316 ? 3.060 8.051 8.463 1.00 77.56 316 ILE A CA 1
ATOM 2497 C C . ILE A 1 316 ? 2.888 6.574 8.855 1.00 77.56 316 ILE A C 1
ATOM 2499 O O . ILE A 1 316 ? 3.044 5.697 8.013 1.00 77.56 316 ILE A O 1
ATOM 2503 N N . GLY A 1 317 ? 2.583 6.295 10.125 1.00 79.00 317 GLY A N 1
ATOM 2504 C CA . GLY A 1 317 ? 2.311 4.948 10.627 1.00 79.00 317 GLY A CA 1
ATOM 2505 C C . GLY A 1 317 ? 0.818 4.631 10.709 1.00 79.00 317 GLY A C 1
ATOM 2506 O O . GLY A 1 317 ? 0.444 3.464 10.625 1.00 79.00 317 GLY A O 1
ATOM 2507 N N . VAL A 1 318 ? -0.037 5.651 10.855 1.00 84.75 318 VAL A N 1
ATOM 2508 C CA . VAL A 1 318 ? -1.496 5.472 10.950 1.00 84.75 318 VAL A CA 1
ATOM 2509 C C . VAL A 1 318 ? -2.062 4.961 9.637 1.00 84.75 318 VAL A C 1
ATOM 2511 O O . VAL A 1 318 ? -2.753 3.946 9.620 1.00 84.75 318 VAL A O 1
ATOM 2514 N N . TYR A 1 319 ? -1.721 5.622 8.535 1.00 80.69 319 TYR A N 1
ATOM 2515 C CA . TYR A 1 319 ? -2.310 5.322 7.239 1.00 80.69 319 TYR A CA 1
ATOM 2516 C C . TYR A 1 319 ? -2.033 3.889 6.737 1.00 80.69 319 TYR A C 1
ATOM 2518 O O . TYR A 1 319 ? -3.006 3.179 6.477 1.00 80.69 319 TYR A O 1
ATOM 2526 N N . PRO A 1 320 ? -0.774 3.390 6.688 1.00 78.75 320 PRO A N 1
ATOM 2527 C CA . PRO A 1 320 ? -0.520 1.990 6.344 1.00 78.75 320 PRO A CA 1
ATOM 2528 C C . PRO A 1 320 ? -1.308 1.008 7.220 1.00 78.75 320 PRO A C 1
ATOM 2530 O O . PRO A 1 320 ? -1.789 -0.014 6.735 1.00 78.75 320 PRO A O 1
ATOM 2533 N N . SER A 1 321 ? -1.466 1.327 8.507 1.00 84.56 321 SER A N 1
ATOM 2534 C CA . SER A 1 321 ? -2.172 0.462 9.453 1.00 84.56 321 SER A CA 1
ATOM 2535 C C . SER A 1 321 ? -3.676 0.404 9.179 1.00 84.56 321 SER A C 1
ATOM 2537 O O . SER A 1 321 ? -4.265 -0.669 9.260 1.00 84.56 321 SER A O 1
ATOM 2539 N N . LEU A 1 322 ? -4.295 1.534 8.814 1.00 86.44 322 LEU A N 1
ATOM 2540 C CA . LEU A 1 322 ? -5.716 1.592 8.453 1.00 86.44 322 LEU A CA 1
ATOM 2541 C C . LEU A 1 322 ? -6.018 0.798 7.180 1.00 86.44 322 LEU A C 1
ATOM 2543 O O . LEU A 1 322 ? -7.013 0.084 7.125 1.00 86.44 322 LEU A O 1
ATOM 2547 N N . VAL A 1 323 ? -5.156 0.914 6.167 1.00 82.00 323 VAL A N 1
ATOM 2548 C CA . VAL A 1 323 ? -5.383 0.282 4.859 1.00 82.00 323 VAL A CA 1
ATOM 2549 C C . VAL A 1 323 ? -5.071 -1.216 4.882 1.00 82.00 323 VAL A C 1
ATOM 2551 O O . VAL A 1 323 ? -5.707 -1.977 4.162 1.00 82.00 323 VAL A O 1
ATOM 2554 N N . SER A 1 324 ? -4.125 -1.656 5.713 1.00 80.62 324 SER A N 1
ATOM 2555 C CA . SER A 1 324 ? -3.725 -3.071 5.785 1.00 80.62 324 SER A CA 1
ATOM 2556 C C . SER A 1 324 ? -4.337 -3.857 6.941 1.00 80.62 324 SER A C 1
ATOM 2558 O O . SER A 1 324 ? -4.276 -5.081 6.946 1.00 80.62 324 SER A O 1
ATOM 2560 N N . GLY A 1 325 ? -4.878 -3.180 7.956 1.00 85.81 325 GLY A N 1
ATOM 2561 C CA . GLY A 1 325 ? -5.340 -3.823 9.187 1.00 85.81 325 GLY A CA 1
ATOM 2562 C C . GLY A 1 325 ? -4.216 -4.318 10.109 1.00 85.81 325 GLY A C 1
ATOM 2563 O O . GLY A 1 325 ? -4.489 -5.054 11.057 1.00 85.81 325 GLY A O 1
ATOM 2564 N N . HIS A 1 326 ? -2.958 -3.926 9.873 1.00 83.94 326 HIS A N 1
ATOM 2565 C CA . HIS A 1 326 ? -1.805 -4.349 10.674 1.00 83.94 326 HIS A CA 1
ATOM 2566 C C . HIS A 1 326 ? -1.198 -3.208 11.493 1.00 83.94 326 HIS A C 1
ATOM 2568 O O . HIS A 1 326 ? -1.158 -2.063 11.063 1.00 83.94 326 HIS A O 1
ATOM 2574 N N . TYR A 1 327 ? -0.663 -3.523 12.678 1.00 86.12 327 TYR A N 1
ATOM 2575 C CA . TYR A 1 327 ? 0.021 -2.526 13.503 1.00 86.12 327 TYR A CA 1
ATOM 2576 C C . TYR A 1 327 ? 1.368 -2.085 12.898 1.00 86.12 327 TYR A C 1
ATOM 2578 O O . TYR A 1 327 ? 2.106 -2.917 12.356 1.00 86.12 327 TYR A O 1
ATOM 2586 N N . PRO A 1 328 ? 1.789 -0.823 13.124 1.00 77.06 328 PRO A N 1
ATOM 2587 C CA . PRO A 1 328 ? 2.967 -0.260 12.474 1.00 77.06 328 PRO A CA 1
ATOM 2588 C C . PRO A 1 328 ? 4.286 -0.961 12.834 1.00 77.06 328 PRO A C 1
ATOM 2590 O O . PRO A 1 328 ? 5.257 -0.853 12.090 1.00 77.06 328 PRO A O 1
ATOM 2593 N N . TYR A 1 329 ? 4.359 -1.672 13.968 1.00 74.25 329 TYR A N 1
ATOM 2594 C CA . TYR A 1 329 ? 5.555 -2.423 14.382 1.00 74.25 329 TYR A CA 1
ATOM 2595 C C . TYR A 1 329 ? 5.952 -3.508 13.370 1.00 74.25 329 TYR A C 1
ATOM 2597 O O . TYR A 1 329 ? 7.137 -3.679 13.097 1.00 74.25 329 TYR A O 1
ATOM 2605 N N . ILE A 1 330 ? 4.968 -4.183 12.771 1.00 63.25 330 ILE A N 1
ATOM 2606 C CA . ILE A 1 330 ? 5.186 -5.245 11.775 1.00 63.25 330 ILE A CA 1
ATOM 2607 C C . ILE A 1 330 ? 5.663 -4.645 10.437 1.00 63.25 330 ILE A C 1
ATOM 2609 O O . ILE A 1 330 ? 6.233 -5.324 9.591 1.00 63.25 330 ILE A O 1
ATOM 2613 N N . MET A 1 331 ? 5.473 -3.337 10.267 1.00 63.97 331 MET A N 1
ATOM 2614 C CA . MET A 1 331 ? 5.666 -2.604 9.021 1.00 63.97 331 MET A CA 1
ATOM 2615 C C . MET A 1 331 ? 6.926 -1.735 9.066 1.00 63.97 331 MET A C 1
ATOM 2617 O O . MET A 1 331 ? 7.030 -0.787 8.296 1.00 63.97 331 MET A O 1
ATOM 2621 N N . ARG A 1 332 ? 7.861 -1.990 9.997 1.00 64.00 332 ARG A N 1
ATOM 2622 C CA . ARG A 1 332 ? 9.087 -1.192 10.142 1.00 64.00 332 ARG A CA 1
ATOM 2623 C C . ARG A 1 332 ? 10.211 -1.679 9.217 1.00 64.00 332 ARG A C 1
ATOM 2625 O O . ARG A 1 332 ? 10.459 -2.881 9.168 1.00 64.00 332 ARG A O 1
ATOM 2632 N N . PRO A 1 333 ? 10.959 -0.753 8.582 1.00 66.19 333 PRO A N 1
ATOM 2633 C CA . PRO A 1 333 ? 10.692 0.691 8.471 1.00 66.19 333 PRO A CA 1
ATOM 2634 C C . PRO A 1 333 ? 9.400 0.964 7.685 1.00 66.19 333 PRO A C 1
ATOM 2636 O O . PRO A 1 333 ? 9.122 0.224 6.754 1.00 66.19 333 PRO A O 1
ATOM 2639 N N . PHE A 1 334 ? 8.646 2.032 8.006 1.00 63.50 334 PHE A N 1
ATOM 2640 C CA . PHE A 1 334 ? 7.345 2.339 7.363 1.00 63.50 334 PHE A CA 1
ATOM 2641 C C . PHE A 1 334 ? 7.400 2.362 5.825 1.00 63.50 334 PHE A C 1
ATOM 2643 O O . PHE A 1 334 ? 6.407 2.080 5.161 1.00 63.50 334 PHE A O 1
ATOM 2650 N N . ALA A 1 335 ? 8.585 2.619 5.265 1.00 61.88 335 ALA A N 1
ATOM 2651 C CA . ALA A 1 335 ? 8.851 2.561 3.835 1.00 61.88 335 ALA A CA 1
ATOM 2652 C C . ALA A 1 335 ? 8.744 1.149 3.208 1.00 61.88 335 ALA A C 1
ATOM 2654 O O . ALA A 1 335 ? 8.610 1.038 1.992 1.00 61.88 335 ALA A O 1
ATOM 2655 N N . ASN A 1 336 ? 8.779 0.077 4.007 1.00 64.38 336 ASN A N 1
ATOM 2656 C CA . ASN A 1 336 ? 8.680 -1.312 3.546 1.00 64.38 336 ASN A CA 1
ATOM 2657 C C . ASN A 1 336 ? 7.236 -1.786 3.351 1.00 64.38 336 ASN A C 1
ATOM 2659 O O . ASN A 1 336 ? 7.029 -2.884 2.841 1.00 64.38 336 ASN A O 1
ATOM 2663 N N . TYR A 1 337 ? 6.242 -0.975 3.717 1.00 68.06 337 TYR A N 1
ATOM 2664 C CA . TYR A 1 337 ? 4.831 -1.325 3.581 1.00 68.06 337 TYR A CA 1
ATOM 2665 C C . TYR A 1 337 ? 4.453 -1.763 2.161 1.00 68.06 337 TYR A C 1
ATOM 2667 O O . TYR A 1 337 ? 3.926 -2.860 1.974 1.00 68.06 337 TYR A O 1
ATOM 2675 N N . GLY A 1 338 ? 4.783 -0.947 1.154 1.00 64.50 338 GLY A N 1
ATOM 2676 C CA . GLY A 1 338 ? 4.491 -1.291 -0.233 1.00 64.50 338 GLY A CA 1
ATOM 2677 C C . GLY A 1 338 ? 5.162 -2.599 -0.659 1.00 64.50 338 GLY A C 1
ATOM 2678 O O . GLY A 1 338 ? 4.568 -3.402 -1.374 1.00 64.50 338 GLY A O 1
ATOM 2679 N N . ASN A 1 339 ? 6.381 -2.860 -0.182 1.00 64.81 339 ASN A N 1
ATOM 2680 C CA . ASN A 1 339 ? 7.068 -4.114 -0.478 1.00 64.81 339 ASN A CA 1
ATOM 2681 C C . ASN A 1 339 ? 6.343 -5.320 0.124 1.00 64.81 339 ASN A C 1
ATOM 2683 O O . ASN A 1 339 ? 6.204 -6.318 -0.570 1.00 64.81 339 ASN A O 1
ATOM 2687 N N . LEU A 1 340 ? 5.841 -5.220 1.359 1.00 68.25 340 LEU A N 1
ATOM 2688 C CA . LEU A 1 340 ? 5.122 -6.312 2.023 1.00 68.25 340 LEU A CA 1
ATOM 2689 C C . LEU A 1 340 ? 3.830 -6.692 1.285 1.00 68.25 340 LEU A C 1
ATOM 2691 O O . LEU A 1 340 ? 3.611 -7.874 1.044 1.00 68.25 340 LEU A O 1
ATOM 2695 N N . ILE A 1 341 ? 3.029 -5.712 0.849 1.00 66.81 341 ILE A N 1
ATOM 2696 C CA . ILE A 1 341 ? 1.833 -5.968 0.018 1.00 66.81 341 ILE A CA 1
ATOM 2697 C C . ILE A 1 341 ? 2.194 -6.563 -1.342 1.00 66.81 341 ILE A C 1
ATOM 2699 O O . ILE A 1 341 ? 1.462 -7.387 -1.887 1.00 66.81 341 ILE A O 1
ATOM 2703 N N . ARG A 1 342 ? 3.337 -6.170 -1.910 1.00 61.78 342 ARG A N 1
ATOM 2704 C CA . ARG A 1 342 ? 3.798 -6.711 -3.190 1.00 61.78 342 ARG A CA 1
ATOM 2705 C C . ARG A 1 342 ? 4.241 -8.171 -3.078 1.00 61.78 342 ARG A C 1
ATOM 2707 O O . ARG A 1 342 ? 3.999 -8.936 -4.006 1.00 61.78 342 ARG A O 1
ATOM 2714 N N . THR A 1 343 ? 4.967 -8.529 -2.020 1.00 58.94 343 THR A N 1
ATOM 2715 C CA . THR A 1 343 ? 5.690 -9.811 -1.933 1.00 58.94 343 THR A CA 1
ATOM 2716 C C . THR A 1 343 ? 4.988 -10.877 -1.107 1.00 58.94 343 THR A C 1
ATOM 2718 O O . THR A 1 343 ? 5.482 -12.003 -1.057 1.00 58.94 343 THR A O 1
ATOM 2721 N N . SER A 1 344 ? 3.873 -10.552 -0.455 1.00 64.06 344 SER A N 1
ATOM 2722 C CA . SER A 1 344 ? 3.198 -11.471 0.451 1.00 64.06 344 SER A CA 1
ATOM 2723 C C . SER A 1 344 ? 1.702 -11.541 0.192 1.00 64.06 344 SER A C 1
ATOM 2725 O O . SER A 1 344 ? 1.001 -10.540 0.277 1.00 64.06 344 SER A O 1
ATOM 2727 N N . ASP A 1 345 ? 1.203 -12.760 -0.003 1.00 62.84 345 ASP A N 1
ATOM 2728 C CA . ASP A 1 345 ? -0.229 -13.036 -0.171 1.00 62.84 345 ASP A CA 1
ATOM 2729 C C . ASP A 1 345 ? -1.035 -12.866 1.130 1.00 62.84 345 ASP A C 1
ATOM 2731 O O . ASP A 1 345 ? -2.264 -12.867 1.116 1.00 62.84 345 ASP A O 1
ATOM 2735 N N . VAL A 1 346 ? -0.347 -12.705 2.266 1.00 66.31 346 VAL A N 1
ATOM 2736 C CA . VAL A 1 346 ? -0.960 -12.434 3.577 1.00 66.31 346 VAL A CA 1
ATOM 2737 C C . VAL A 1 346 ? -1.315 -10.954 3.726 1.00 66.31 346 VAL A C 1
ATOM 2739 O O . VAL A 1 346 ? -2.226 -10.609 4.474 1.00 66.31 346 VAL A O 1
ATOM 2742 N N . TRP A 1 347 ? -0.603 -10.073 3.022 1.00 71.44 347 TRP A N 1
ATOM 2743 C CA . TRP A 1 347 ? -0.811 -8.635 3.106 1.00 71.44 347 TRP A CA 1
ATOM 2744 C C . TRP A 1 347 ? -1.794 -8.198 2.030 1.00 71.44 347 TRP A C 1
ATOM 2746 O O . TRP A 1 347 ? -1.487 -8.208 0.840 1.00 71.44 347 TRP A O 1
ATOM 2756 N N . VAL A 1 348 ? -2.980 -7.792 2.467 1.00 70.81 348 VAL A N 1
ATOM 2757 C CA . VAL A 1 348 ? -4.045 -7.295 1.598 1.00 70.81 348 VAL A CA 1
ATOM 2758 C C . VAL A 1 348 ? -4.274 -5.810 1.843 1.00 70.81 348 VAL A C 1
ATOM 2760 O O . VAL A 1 348 ? -4.175 -5.321 2.966 1.00 70.81 348 VAL A O 1
ATOM 2763 N N . ASP A 1 349 ? -4.562 -5.093 0.765 1.00 77.81 349 ASP A N 1
ATOM 2764 C CA . ASP A 1 349 ? -4.880 -3.670 0.780 1.00 77.81 349 ASP A CA 1
ATOM 2765 C C . ASP A 1 349 ? -6.411 -3.503 0.781 1.00 77.81 349 ASP A C 1
ATOM 2767 O O . ASP A 1 349 ? -7.098 -4.105 -0.049 1.00 77.81 349 ASP A O 1
ATOM 2771 N N . LEU A 1 350 ? -6.962 -2.700 1.697 1.00 86.38 350 LEU A N 1
ATOM 2772 C CA . LEU A 1 350 ? -8.400 -2.422 1.789 1.00 86.38 350 LEU A CA 1
ATOM 2773 C C . LEU A 1 350 ? -8.994 -1.938 0.456 1.00 86.38 350 LEU A C 1
ATOM 2775 O O . LEU A 1 350 ? -10.089 -2.365 0.089 1.00 86.38 350 LEU A O 1
ATOM 2779 N N . PHE A 1 351 ? -8.272 -1.102 -0.297 1.00 84.25 351 PHE A N 1
ATOM 2780 C CA . PHE A 1 351 ? -8.710 -0.653 -1.619 1.00 84.25 351 PHE A CA 1
ATOM 2781 C C . PHE A 1 351 ? -8.799 -1.822 -2.594 1.00 84.25 351 PHE A C 1
ATOM 2783 O O . PHE A 1 351 ? -9.764 -1.929 -3.343 1.00 84.25 351 PHE A O 1
ATOM 2790 N N . GLN A 1 352 ? -7.829 -2.739 -2.558 1.00 78.12 352 GLN A N 1
ATOM 2791 C CA . GLN A 1 352 ? -7.859 -3.938 -3.392 1.00 78.12 352 GLN A CA 1
ATOM 2792 C C . GLN A 1 352 ? -9.027 -4.856 -3.027 1.00 78.12 352 GLN A C 1
ATOM 2794 O O . GLN A 1 352 ? -9.701 -5.362 -3.921 1.00 78.12 352 GLN A O 1
ATOM 2799 N N . ILE A 1 353 ? -9.286 -5.050 -1.732 1.00 85.25 353 ILE A N 1
ATOM 2800 C CA . ILE A 1 353 ? -10.419 -5.853 -1.259 1.00 85.25 353 ILE A CA 1
ATOM 2801 C C . ILE A 1 353 ? -11.737 -5.272 -1.787 1.00 85.25 353 ILE A C 1
ATOM 2803 O O . ILE A 1 353 ? -12.550 -6.009 -2.341 1.00 85.25 353 ILE A O 1
ATOM 2807 N N . LEU A 1 354 ? -11.935 -3.957 -1.658 1.00 88.88 354 LEU A N 1
ATOM 2808 C CA . LEU A 1 354 ? -13.171 -3.290 -2.071 1.00 88.88 354 LEU A CA 1
ATOM 2809 C C . LEU A 1 354 ? -13.315 -3.209 -3.596 1.00 88.88 354 LEU A C 1
ATOM 2811 O O . LEU A 1 354 ? -14.390 -3.503 -4.117 1.00 88.88 354 LEU A O 1
ATOM 2815 N N . SER A 1 355 ? -12.235 -2.913 -4.319 1.00 83.62 355 SER A N 1
ATOM 2816 C CA . SER A 1 355 ? -12.218 -2.916 -5.788 1.00 83.62 355 SER A CA 1
ATOM 2817 C C . SER A 1 355 ? -12.572 -4.297 -6.351 1.00 83.62 355 SER A C 1
ATOM 2819 O O . SER A 1 355 ? -13.453 -4.426 -7.201 1.00 83.62 355 SER A O 1
ATOM 2821 N N . HIS A 1 356 ? -11.983 -5.368 -5.811 1.00 81.12 356 HIS A N 1
ATOM 2822 C CA . HIS A 1 356 ? -12.346 -6.738 -6.187 1.00 81.12 356 HIS A CA 1
ATOM 2823 C C . HIS A 1 356 ? -13.779 -7.116 -5.787 1.00 81.12 356 HIS A C 1
ATOM 2825 O O . HIS A 1 356 ? -14.411 -7.923 -6.469 1.00 81.12 356 HIS A O 1
ATOM 2831 N N . ALA A 1 357 ? -14.301 -6.542 -4.701 1.00 86.88 357 ALA A N 1
ATOM 2832 C CA . ALA A 1 357 ? -15.706 -6.680 -4.347 1.00 86.88 357 ALA A CA 1
ATOM 2833 C C . ALA A 1 357 ? -16.627 -5.901 -5.303 1.00 86.88 357 ALA A C 1
ATOM 2835 O O . ALA A 1 357 ? -17.822 -6.147 -5.288 1.00 86.88 357 ALA A O 1
ATOM 2836 N N . GLY A 1 358 ? -16.119 -5.026 -6.175 1.00 87.25 358 GLY A N 1
ATOM 2837 C CA . GLY A 1 358 ? -16.912 -4.288 -7.164 1.00 87.25 358 GLY A CA 1
ATOM 2838 C C . GLY A 1 358 ? -17.257 -2.854 -6.762 1.00 87.25 358 GLY A C 1
ATOM 2839 O O . GLY A 1 358 ? -18.125 -2.250 -7.385 1.00 87.25 358 GLY A O 1
ATOM 2840 N N . TYR A 1 359 ? -16.594 -2.309 -5.741 1.00 91.38 359 TYR A N 1
ATOM 2841 C CA . TYR A 1 359 ? -16.667 -0.887 -5.417 1.00 91.38 359 TYR A CA 1
ATOM 2842 C C . TYR A 1 359 ? -15.793 -0.075 -6.373 1.00 91.38 359 TYR A C 1
ATOM 2844 O O . TYR A 1 359 ? -14.661 -0.471 -6.642 1.00 91.38 359 TYR A O 1
ATOM 2852 N N . THR A 1 360 ? -16.265 1.097 -6.801 1.00 87.88 360 THR A N 1
ATOM 2853 C CA . THR A 1 360 ? -15.363 2.129 -7.336 1.00 87.88 360 THR A CA 1
ATOM 2854 C C . THR A 1 360 ? -14.627 2.792 -6.181 1.00 87.88 360 THR A C 1
ATOM 2856 O O . THR A 1 360 ? -15.253 3.182 -5.194 1.00 87.88 360 THR A O 1
ATOM 2859 N N . THR A 1 361 ? -13.309 2.914 -6.258 1.00 85.81 361 THR A N 1
ATOM 2860 C CA . THR A 1 361 ? -12.502 3.388 -5.132 1.00 85.81 361 THR A CA 1
ATOM 2861 C C . THR A 1 361 ? -11.849 4.745 -5.404 1.00 85.81 361 THR A C 1
ATOM 2863 O O . THR A 1 361 ? -11.213 4.982 -6.430 1.00 85.81 361 THR A O 1
ATOM 2866 N N . TYR A 1 362 ? -11.978 5.648 -4.436 1.00 84.50 362 TYR A N 1
ATOM 2867 C CA . TYR A 1 362 ? -11.488 7.020 -4.508 1.00 84.50 362 TYR A CA 1
ATOM 2868 C C . TYR A 1 362 ? -10.512 7.299 -3.369 1.00 84.50 362 TYR A C 1
ATOM 2870 O O . TYR A 1 362 ? -10.772 6.955 -2.212 1.00 84.50 362 TYR A O 1
ATOM 2878 N N . TRP A 1 363 ? -9.408 7.974 -3.680 1.00 81.69 363 TRP A N 1
ATOM 2879 C CA . TRP A 1 363 ? -8.392 8.322 -2.693 1.00 81.69 363 TRP A CA 1
ATOM 2880 C C . TRP A 1 363 ? -7.994 9.804 -2.743 1.00 81.69 363 TRP A C 1
ATOM 2882 O O . TRP A 1 363 ? -7.607 10.344 -3.781 1.00 81.69 363 TRP A O 1
ATOM 2892 N N . ASN A 1 364 ? -8.044 10.443 -1.576 1.00 77.31 364 ASN A N 1
ATOM 2893 C CA . ASN A 1 364 ? -7.481 11.759 -1.309 1.00 77.31 364 ASN A CA 1
ATOM 2894 C C . ASN A 1 364 ? -6.665 11.702 -0.015 1.00 77.31 364 ASN A C 1
ATOM 2896 O O . ASN A 1 364 ? -7.214 11.465 1.061 1.00 77.31 364 ASN A O 1
ATOM 2900 N N . GLY A 1 365 ? -5.351 11.900 -0.105 1.00 68.56 365 GLY A N 1
ATOM 2901 C CA . GLY A 1 365 ? -4.511 11.924 1.085 1.00 68.56 365 GLY A CA 1
ATOM 2902 C C . GLY A 1 365 ? -3.024 12.097 0.811 1.00 68.56 365 GLY A C 1
ATOM 2903 O O . GLY A 1 365 ? -2.570 12.264 -0.321 1.00 68.56 365 GLY A O 1
ATOM 2904 N N . TYR A 1 366 ? -2.252 12.057 1.893 1.00 64.25 366 TYR A N 1
ATOM 2905 C CA . TYR A 1 366 ? -0.797 12.142 1.852 1.00 64.25 366 TYR A CA 1
ATOM 2906 C C . TYR A 1 366 ? -0.165 10.797 1.449 1.00 64.25 366 TYR A C 1
ATOM 2908 O O . TYR A 1 366 ? -0.437 9.767 2.067 1.00 64.25 366 TYR A O 1
ATOM 2916 N N . LEU A 1 367 ? 0.726 10.802 0.450 1.00 58.03 367 LEU A N 1
ATOM 2917 C CA . LEU A 1 367 ? 1.571 9.647 0.116 1.00 58.03 367 LEU A CA 1
ATOM 2918 C C . LEU A 1 367 ? 2.838 9.668 0.960 1.00 58.03 367 LEU A C 1
ATOM 2920 O O . LEU A 1 367 ? 3.745 10.466 0.726 1.00 58.03 367 LEU A O 1
ATOM 2924 N N . SER A 1 368 ? 2.928 8.746 1.914 1.00 51.59 368 SER A N 1
ATOM 2925 C CA . SER A 1 368 ? 4.190 8.495 2.606 1.00 51.59 368 SER A CA 1
ATOM 2926 C C . SER A 1 368 ? 5.245 7.895 1.654 1.00 51.59 368 SER A C 1
ATOM 2928 O O . SER A 1 368 ? 4.908 7.079 0.794 1.00 51.59 368 SER A O 1
ATOM 2930 N N . PRO A 1 369 ? 6.541 8.221 1.800 1.00 44.28 369 PRO A N 1
ATOM 2931 C CA . PRO A 1 369 ? 7.611 7.493 1.121 1.00 44.28 369 PRO A CA 1
ATOM 2932 C C . PRO A 1 369 ? 7.533 5.976 1.397 1.00 44.28 369 PRO A C 1
ATOM 2934 O O . PRO A 1 369 ? 7.586 5.550 2.547 1.00 44.28 369 PRO A O 1
ATOM 2937 N N . GLY A 1 370 ? 7.429 5.157 0.341 1.00 49.19 370 GLY A N 1
ATOM 2938 C CA . GLY A 1 370 ? 7.279 3.690 0.435 1.00 49.19 370 GLY A CA 1
ATOM 2939 C C . GLY A 1 370 ? 5.879 3.151 0.113 1.00 49.19 370 GLY A C 1
ATOM 2940 O O . GLY A 1 370 ? 5.685 1.939 0.064 1.00 49.19 370 GLY A O 1
ATOM 2941 N N . PHE A 1 371 ? 4.928 4.038 -0.197 1.00 55.47 371 PHE A N 1
ATOM 2942 C CA . PHE A 1 371 ? 3.574 3.709 -0.676 1.00 55.47 371 PHE A CA 1
ATOM 2943 C C . PHE A 1 371 ? 3.495 3.298 -2.163 1.00 55.47 371 PHE A C 1
ATOM 2945 O O . PHE A 1 371 ? 2.423 3.230 -2.753 1.00 55.47 371 PHE A O 1
ATOM 2952 N N . TYR A 1 372 ? 4.627 3.033 -2.815 1.00 51.25 372 TYR A N 1
ATOM 2953 C CA . TYR A 1 372 ? 4.709 2.870 -4.273 1.00 51.25 372 TYR A CA 1
ATOM 2954 C C . TYR A 1 372 ? 3.986 1.633 -4.843 1.00 51.25 372 TYR A C 1
ATOM 2956 O O . TYR A 1 372 ? 3.854 1.520 -6.062 1.00 51.25 372 TYR A O 1
ATOM 2964 N N . HIS A 1 373 ? 3.538 0.716 -3.983 1.00 50.19 373 HIS A N 1
ATOM 2965 C CA . HIS A 1 373 ? 2.850 -0.531 -4.349 1.00 50.19 373 HIS A CA 1
ATOM 2966 C C . HIS A 1 373 ? 1.444 -0.651 -3.749 1.00 50.19 373 HIS A C 1
ATOM 2968 O O . HIS A 1 373 ? 0.771 -1.657 -3.941 1.00 50.19 373 HIS A O 1
ATOM 2974 N N . THR A 1 374 ? 1.013 0.366 -3.016 1.00 54.41 374 THR A N 1
ATOM 2975 C CA . THR A 1 374 ? -0.251 0.410 -2.281 1.00 54.41 374 THR A CA 1
ATOM 2976 C C . THR A 1 374 ? -1.162 1.385 -2.982 1.00 54.41 374 THR A C 1
ATOM 2978 O O . THR A 1 374 ? -0.771 2.525 -3.227 1.00 54.41 374 THR A O 1
ATOM 2981 N N . GLY A 1 375 ? -2.320 0.894 -3.404 1.00 59.34 375 GLY A N 1
ATOM 2982 C CA . GLY A 1 375 ? -3.114 1.515 -4.463 1.00 59.34 375 GLY A CA 1
ATOM 2983 C C . GLY A 1 375 ? -3.408 0.592 -5.644 1.00 59.34 375 GLY A C 1
ATOM 2984 O O . GLY A 1 375 ? -4.026 1.022 -6.609 1.00 59.34 375 GLY A O 1
ATOM 2985 N N . SER A 1 376 ? -3.041 -0.693 -5.573 1.00 60.06 376 SER A N 1
ATOM 2986 C CA . SER A 1 376 ? -3.410 -1.706 -6.576 1.00 60.06 376 SER A CA 1
ATOM 2987 C C . SER A 1 376 ? -4.921 -1.938 -6.725 1.00 60.06 376 SER A C 1
ATOM 2989 O O . SER A 1 376 ? -5.312 -2.703 -7.601 1.00 60.06 376 SER A O 1
ATOM 2991 N N . GLY A 1 377 ? -5.751 -1.271 -5.922 1.00 67.44 377 GLY A N 1
ATOM 2992 C CA . GLY A 1 377 ? -7.196 -1.176 -6.111 1.00 67.44 377 GLY A CA 1
ATOM 2993 C C . GLY A 1 377 ? -7.742 0.237 -5.943 1.00 67.44 377 GLY A C 1
ATOM 2994 O O . GLY A 1 377 ? -8.888 0.346 -5.537 1.00 67.44 377 GLY A O 1
ATOM 2995 N N . VAL A 1 378 ? -6.937 1.288 -6.159 1.00 76.38 378 VAL A N 1
ATOM 2996 C CA . VAL A 1 378 ? -7.404 2.687 -6.237 1.00 76.38 378 VAL A CA 1
ATOM 2997 C C . VAL A 1 378 ? -7.766 2.991 -7.689 1.00 76.38 378 VAL A C 1
ATOM 2999 O O . VAL A 1 378 ? -6.883 2.957 -8.547 1.00 76.38 378 VAL A O 1
ATOM 3002 N N . ASP A 1 379 ? -9.034 3.295 -7.957 1.00 71.25 379 ASP A N 1
ATOM 3003 C CA . ASP A 1 379 ? -9.503 3.638 -9.301 1.00 71.25 379 ASP A CA 1
ATOM 3004 C C . ASP A 1 379 ? -9.231 5.114 -9.618 1.00 71.25 379 ASP A C 1
ATOM 3006 O O . ASP A 1 379 ? -8.754 5.438 -10.703 1.00 71.25 379 ASP A O 1
ATOM 3010 N N . GLU A 1 380 ? -9.479 6.006 -8.652 1.00 74.38 380 GLU A N 1
ATOM 3011 C CA . GLU A 1 380 ? -9.428 7.457 -8.853 1.00 74.38 380 GLU A CA 1
ATOM 3012 C C . GLU A 1 380 ? -8.723 8.197 -7.708 1.00 74.38 380 GLU A C 1
ATOM 3014 O O . GLU A 1 380 ? -8.847 7.854 -6.528 1.00 74.38 380 GLU A O 1
ATOM 3019 N N . THR A 1 381 ? -8.015 9.279 -8.050 1.00 72.69 381 THR A N 1
ATOM 3020 C CA . THR A 1 381 ? -7.337 10.153 -7.075 1.00 72.69 381 THR A CA 1
ATOM 3021 C C . THR A 1 381 ? -7.720 11.609 -7.283 1.00 72.69 381 THR A C 1
ATOM 3023 O O . THR A 1 381 ? -7.804 12.061 -8.424 1.00 72.69 381 THR A O 1
ATOM 3026 N N . PHE A 1 382 ? -7.930 12.359 -6.202 1.00 68.50 382 PHE A N 1
ATOM 3027 C CA . PHE A 1 382 ? -8.424 13.738 -6.275 1.00 68.50 382 PHE A CA 1
ATOM 3028 C C . PHE A 1 382 ? -7.789 14.643 -5.209 1.00 68.50 382 PHE A C 1
ATOM 3030 O O . PHE A 1 382 ? -7.195 14.148 -4.252 1.00 68.50 382 PHE A O 1
ATOM 3037 N N . ALA A 1 383 ? -7.899 15.968 -5.386 1.00 60.78 383 ALA A N 1
ATOM 3038 C CA . ALA A 1 383 ? -7.533 17.011 -4.411 1.00 60.78 383 ALA A CA 1
ATOM 3039 C C . ALA A 1 383 ? -6.130 16.873 -3.757 1.00 60.78 383 ALA A C 1
ATOM 3041 O O . ALA A 1 383 ? -5.949 17.095 -2.556 1.00 60.78 383 ALA A O 1
ATOM 3042 N N . SER A 1 384 ? -5.119 16.469 -4.539 1.00 58.91 384 SER A N 1
ATOM 3043 C CA . SER A 1 384 ? -3.731 16.341 -4.069 1.00 58.91 384 SER A CA 1
ATOM 3044 C C . SER A 1 384 ? -3.001 17.689 -4.122 1.00 58.91 384 SER A C 1
ATOM 3046 O O . SER A 1 384 ? -2.983 18.352 -5.155 1.00 58.91 384 SER A O 1
ATOM 3048 N N . SER A 1 385 ? -2.371 18.094 -3.013 1.00 48.47 385 SER A N 1
ATOM 3049 C CA . SER A 1 385 ? -1.708 19.405 -2.865 1.00 48.47 385 SER A CA 1
ATOM 3050 C C . SER A 1 385 ? -0.341 19.513 -3.549 1.00 48.47 385 SER A C 1
ATOM 3052 O O . SER A 1 385 ? 0.268 20.581 -3.582 1.00 48.47 385 SER A O 1
ATOM 3054 N N . SER A 1 386 ? 0.161 18.418 -4.106 1.00 45.09 386 SER A N 1
ATOM 3055 C CA . SER A 1 386 ? 1.339 18.419 -4.962 1.00 45.09 386 SER A CA 1
ATOM 3056 C C . SER A 1 386 ? 0.909 17.851 -6.311 1.00 45.09 386 SER A C 1
ATOM 3058 O O . SER A 1 386 ? 0.032 16.982 -6.329 1.00 45.09 386 SER A O 1
ATOM 3060 N N . PRO A 1 387 ? 1.519 18.252 -7.442 1.00 39.94 387 PRO A N 1
ATOM 3061 C CA . PRO A 1 387 ? 1.525 17.425 -8.636 1.00 39.94 387 PRO A CA 1
ATOM 3062 C C . PRO A 1 387 ? 2.346 16.175 -8.307 1.00 39.94 387 PRO A C 1
ATOM 3064 O O . PRO A 1 387 ? 3.432 15.948 -8.840 1.00 39.94 387 PRO A O 1
ATOM 3067 N N . VAL A 1 388 ? 1.831 15.350 -7.394 1.00 41.62 388 VAL A N 1
ATOM 3068 C CA . VAL A 1 388 ? 2.151 13.949 -7.359 1.00 41.62 388 VAL A CA 1
ATOM 3069 C C . VAL A 1 388 ? 1.524 13.446 -8.640 1.00 41.62 388 VAL A C 1
ATOM 3071 O O . VAL A 1 388 ? 0.399 12.961 -8.678 1.00 41.62 388 VAL A O 1
ATOM 3074 N N . ILE A 1 389 ? 2.283 13.580 -9.729 1.00 39.16 389 ILE A N 1
ATOM 3075 C CA . ILE A 1 389 ? 2.311 12.514 -10.704 1.00 39.16 389 ILE A CA 1
ATOM 3076 C C . ILE A 1 389 ? 2.494 11.299 -9.814 1.00 39.16 389 ILE A C 1
ATOM 3078 O O . ILE A 1 389 ? 3.543 11.146 -9.175 1.00 39.16 389 ILE A O 1
ATOM 3082 N N . LEU A 1 390 ? 1.436 10.508 -9.672 1.00 43.66 390 LEU A N 1
ATOM 3083 C CA . LEU A 1 390 ? 1.567 9.137 -9.249 1.00 43.66 390 LEU A CA 1
ATOM 3084 C C . LEU A 1 390 ? 2.490 8.541 -10.308 1.00 43.66 390 LEU A C 1
ATOM 3086 O O . LEU A 1 390 ? 2.068 7.985 -11.314 1.00 43.66 390 LEU A O 1
ATOM 3090 N N . LEU A 1 391 ? 3.801 8.708 -10.121 1.00 34.38 391 LEU A N 1
ATOM 3091 C CA . LEU A 1 391 ? 4.832 8.168 -11.001 1.00 34.38 391 LEU A CA 1
ATOM 3092 C C . LEU A 1 391 ? 4.735 6.635 -11.042 1.00 34.38 391 LEU A C 1
ATOM 3094 O O . LEU A 1 391 ? 5.420 6.005 -11.833 1.00 34.38 391 LEU A O 1
ATOM 3098 N N . ASN A 1 392 ? 3.827 6.072 -10.237 1.00 38.12 392 ASN A N 1
ATOM 3099 C CA . ASN A 1 392 ? 3.500 4.678 -10.064 1.00 38.12 392 ASN A CA 1
ATOM 3100 C C . ASN A 1 392 ? 1.982 4.399 -10.077 1.00 38.12 392 ASN A C 1
ATOM 3102 O O . ASN A 1 392 ? 1.550 3.446 -9.443 1.00 38.12 392 ASN A O 1
ATOM 3106 N N . THR A 1 393 ? 1.149 5.150 -10.800 1.00 34.50 393 THR A N 1
ATOM 3107 C CA . THR A 1 393 ? -0.094 4.560 -11.334 1.00 34.50 393 THR A CA 1
ATOM 3108 C C . THR A 1 393 ? 0.233 3.918 -12.669 1.00 34.50 393 THR A C 1
ATOM 3110 O O . THR A 1 393 ? 0.152 4.480 -13.761 1.00 34.50 393 THR A O 1
ATOM 3113 N N . TRP A 1 394 ? 0.745 2.707 -12.516 1.00 40.41 394 TRP A N 1
ATOM 3114 C CA . TRP A 1 394 ? 1.024 1.748 -13.561 1.00 40.41 394 TRP A CA 1
ATOM 3115 C C . TRP A 1 394 ? -0.214 1.571 -14.438 1.00 40.41 394 TRP A C 1
ATOM 3117 O O . TRP A 1 394 ? -1.334 1.570 -13.932 1.00 40.41 394 TRP A O 1
ATOM 3127 N N . PHE A 1 395 ? -0.011 1.381 -15.742 1.00 31.86 395 PHE A N 1
ATOM 3128 C CA . PHE A 1 395 ? -1.033 0.860 -16.646 1.00 31.86 395 PHE A CA 1
ATOM 3129 C C . PHE A 1 395 ? -1.597 -0.452 -16.067 1.00 31.86 395 PHE A C 1
ATOM 3131 O O . PHE A 1 395 ? -1.109 -1.536 -16.376 1.00 31.86 395 PHE A O 1
ATOM 3138 N N . GLN A 1 396 ? -2.654 -0.384 -15.259 1.00 35.72 396 GLN A N 1
ATOM 3139 C CA . GLN A 1 396 ? -3.571 -1.499 -15.088 1.00 35.72 396 GLN A CA 1
ATOM 3140 C C . GLN A 1 396 ? -4.487 -1.511 -16.312 1.00 35.72 396 GLN A C 1
ATOM 3142 O O . GLN A 1 396 ? -5.689 -1.275 -16.244 1.00 35.72 396 GLN A O 1
ATOM 3147 N N . ALA A 1 397 ? -3.918 -1.827 -17.480 1.00 30.59 397 ALA A N 1
ATOM 3148 C CA . ALA A 1 397 ? -4.732 -2.572 -18.420 1.00 30.59 397 ALA A CA 1
ATOM 3149 C C . ALA A 1 397 ? -5.091 -3.853 -17.664 1.00 30.59 397 ALA A C 1
ATOM 3151 O O . ALA A 1 397 ? -4.184 -4.571 -17.244 1.00 30.59 397 ALA A O 1
ATOM 3152 N N . LYS A 1 398 ? -6.389 -4.090 -17.456 1.00 34.59 398 LYS A N 1
ATOM 3153 C CA . LYS A 1 398 ? -7.040 -5.174 -16.687 1.00 34.59 398 LYS A CA 1
ATOM 3154 C C . LYS A 1 398 ? -6.520 -6.612 -16.949 1.00 34.59 398 LYS A C 1
ATOM 3156 O O . LYS A 1 398 ? -7.093 -7.570 -16.448 1.00 34.59 398 LYS A O 1
ATOM 3161 N N . ALA A 1 399 ? -5.487 -6.772 -17.775 1.00 32.38 399 ALA A N 1
ATOM 3162 C CA . ALA A 1 399 ? -4.970 -7.996 -18.359 1.00 32.38 399 ALA A CA 1
ATOM 3163 C C . ALA A 1 399 ? -3.481 -8.301 -18.057 1.00 32.38 399 ALA A C 1
ATOM 3165 O O . ALA A 1 399 ? -3.034 -9.386 -18.411 1.00 32.38 399 ALA A O 1
ATOM 3166 N N . PHE A 1 400 ? -2.698 -7.414 -17.425 1.00 33.09 400 PHE A N 1
ATOM 3167 C CA . PHE A 1 400 ? -1.283 -7.702 -17.116 1.00 33.09 400 PHE A CA 1
ATOM 3168 C C . PHE A 1 400 ? -1.067 -7.898 -15.611 1.00 33.09 400 PHE A C 1
ATOM 3170 O O . PHE A 1 400 ? -1.030 -6.936 -14.848 1.00 33.09 400 PHE A O 1
ATOM 3177 N N . SER A 1 401 ? -0.947 -9.161 -15.186 1.00 41.44 401 SER A N 1
ATOM 3178 C CA . SER A 1 401 ? -0.782 -9.560 -13.786 1.00 41.44 401 SER A CA 1
ATOM 3179 C C . SER A 1 401 ? 0.682 -9.802 -13.366 1.00 41.44 401 SER A C 1
ATOM 3181 O O . SER A 1 401 ? 1.565 -10.160 -14.149 1.00 41.44 401 SER A O 1
ATOM 3183 N N . LYS A 1 402 ? 0.861 -9.560 -12.064 1.00 43.91 402 LYS A N 1
ATOM 3184 C CA . LYS A 1 402 ? 1.954 -9.669 -11.082 1.00 43.91 402 LYS A CA 1
ATOM 3185 C C . LYS A 1 402 ? 3.350 -10.254 -11.383 1.00 43.91 402 LYS A C 1
ATOM 3187 O O . LYS A 1 402 ? 4.258 -9.823 -10.675 1.00 43.91 402 LYS A O 1
ATOM 3192 N N . THR A 1 403 ? 3.618 -11.169 -12.318 1.00 40.12 403 THR A N 1
ATOM 3193 C CA . THR A 1 403 ? 4.692 -12.142 -11.976 1.00 40.12 403 THR A CA 1
ATOM 3194 C C . THR A 1 403 ? 6.055 -12.043 -12.695 1.00 40.12 403 THR A C 1
ATOM 3196 O O . THR A 1 403 ? 7.035 -12.423 -12.066 1.00 40.12 403 THR A O 1
ATOM 3199 N N . TYR A 1 404 ? 6.242 -11.507 -13.920 1.00 37.78 404 TYR A N 1
ATOM 3200 C CA . TYR A 1 404 ? 7.552 -11.729 -14.609 1.00 37.78 404 TYR A CA 1
ATOM 3201 C C . TYR A 1 404 ? 8.147 -10.650 -15.546 1.00 37.78 404 TYR A C 1
ATOM 3203 O O . TYR A 1 404 ? 9.153 -10.933 -16.203 1.00 37.78 404 TYR A O 1
ATOM 3211 N N . PHE A 1 405 ? 7.638 -9.414 -15.624 1.00 33.56 405 PHE A N 1
ATOM 3212 C CA . PHE A 1 405 ? 8.199 -8.41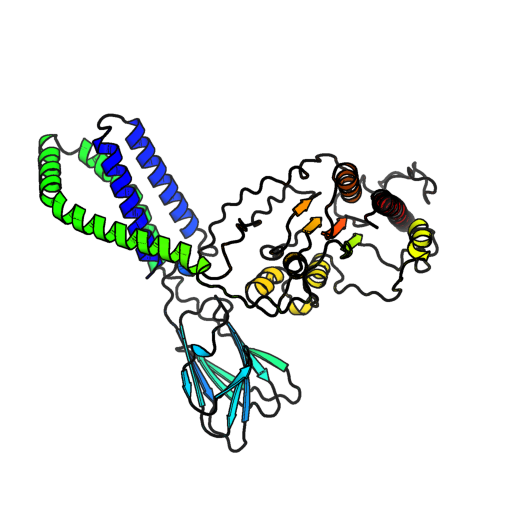4 -16.558 1.00 33.56 405 PHE A CA 1
ATOM 3213 C C . PHE A 1 405 ? 9.111 -7.375 -15.871 1.00 33.56 405 PHE A C 1
ATOM 3215 O O . PHE A 1 405 ? 8.753 -6.883 -14.801 1.00 33.56 405 PHE A O 1
ATOM 3222 N N . PRO A 1 406 ? 10.277 -6.990 -16.445 1.00 35.53 406 PRO A N 1
ATOM 3223 C CA . PRO A 1 406 ? 11.043 -5.854 -15.940 1.00 35.53 406 PRO A CA 1
ATOM 3224 C C . PRO A 1 406 ? 10.235 -4.573 -16.157 1.00 35.53 406 PRO A C 1
ATOM 3226 O O . PRO A 1 406 ? 10.033 -4.112 -17.279 1.00 35.53 406 PRO A O 1
ATOM 3229 N N . TYR A 1 407 ? 9.761 -4.031 -15.047 1.00 40.66 407 TYR A N 1
ATOM 3230 C CA . TYR A 1 407 ? 8.983 -2.811 -14.929 1.00 40.66 407 TYR A CA 1
ATOM 3231 C C . TYR A 1 407 ? 9.791 -1.587 -15.398 1.00 40.66 407 TYR A C 1
ATOM 3233 O O . TYR A 1 407 ? 10.605 -1.041 -14.656 1.00 40.66 407 TYR A O 1
ATOM 3241 N N . VAL A 1 408 ? 9.588 -1.162 -16.649 1.00 32.34 408 VAL A N 1
ATOM 3242 C CA . VAL A 1 408 ? 10.101 0.117 -17.168 1.00 32.34 408 VAL A CA 1
ATOM 3243 C C . VAL A 1 408 ? 9.066 1.203 -16.845 1.00 32.34 408 VAL A C 1
ATOM 3245 O O . VAL A 1 408 ? 7.917 1.062 -17.266 1.00 32.34 408 VAL A O 1
ATOM 3248 N N . PRO A 1 409 ? 9.424 2.274 -16.112 1.00 33.16 409 PRO A N 1
ATOM 3249 C CA . PRO A 1 409 ? 8.482 3.323 -15.748 1.00 33.16 409 PRO A CA 1
ATOM 3250 C C . PRO A 1 409 ? 8.148 4.161 -16.983 1.00 33.16 409 PRO A C 1
ATOM 3252 O O . PRO A 1 409 ? 8.930 4.999 -17.426 1.00 33.16 409 PRO A O 1
ATOM 3255 N N . LEU A 1 410 ? 6.969 3.926 -17.545 1.00 30.02 410 LEU A N 1
ATOM 3256 C CA . LEU A 1 410 ? 6.305 4.850 -18.453 1.00 30.02 410 LEU A CA 1
ATOM 3257 C C . LEU A 1 410 ? 4.887 5.033 -17.918 1.00 30.02 410 LEU A C 1
ATOM 3259 O O . LEU A 1 410 ? 3.981 4.299 -18.305 1.00 30.02 410 LEU A O 1
ATOM 3263 N N . SER A 1 411 ? 4.698 5.974 -16.990 1.00 34.38 411 SER A N 1
ATOM 3264 C CA . SER A 1 411 ? 3.359 6.441 -16.641 1.00 34.38 411 SER A CA 1
ATOM 3265 C C . SER A 1 411 ? 3.055 7.741 -17.380 1.00 34.38 411 SER A C 1
ATOM 3267 O O . SER A 1 411 ? 3.836 8.693 -17.405 1.00 34.38 411 SER A O 1
ATOM 3269 N N . TYR A 1 412 ? 1.891 7.731 -18.013 1.00 31.48 412 TYR A N 1
ATOM 3270 C CA . TYR A 1 412 ? 1.151 8.903 -18.444 1.00 31.48 412 TYR A CA 1
ATOM 3271 C C . TYR A 1 412 ? -0.283 8.640 -17.984 1.00 31.48 412 TYR A C 1
ATOM 3273 O O . TYR A 1 412 ? -1.158 8.329 -18.785 1.00 31.48 412 TYR A O 1
ATOM 3281 N N . GLN A 1 413 ? -0.518 8.655 -16.669 1.00 35.31 413 GLN A N 1
ATOM 3282 C CA . GLN A 1 413 ? -1.865 8.986 -16.230 1.00 35.31 413 GLN A CA 1
ATOM 3283 C C . GLN A 1 413 ? -2.010 10.468 -16.541 1.00 35.31 413 GLN A C 1
ATOM 3285 O O . GLN A 1 413 ? -1.234 11.286 -16.036 1.00 35.31 413 GLN A O 1
ATOM 3290 N N . GLN A 1 414 ? -2.969 10.814 -17.404 1.00 33.72 414 GLN A N 1
ATOM 3291 C CA . GLN A 1 414 ? -3.506 12.159 -17.297 1.00 33.72 414 GLN A CA 1
ATOM 3292 C C . GLN A 1 414 ? -3.867 12.329 -15.818 1.00 33.72 414 GLN A C 1
ATOM 3294 O O . GLN A 1 414 ? -4.465 11.407 -15.252 1.00 33.72 414 GLN A O 1
ATOM 3299 N N . PRO A 1 415 ? -3.464 13.439 -15.174 1.00 36.31 415 PRO A N 1
ATOM 3300 C CA . PRO A 1 415 ? -4.126 13.830 -13.943 1.00 36.31 415 PRO A CA 1
ATOM 3301 C C . PRO A 1 415 ? -5.615 13.614 -14.194 1.00 36.31 415 PRO A C 1
ATOM 3303 O O . PRO A 1 415 ? -6.079 14.010 -15.269 1.00 36.31 415 PRO A O 1
ATOM 3306 N N . ALA A 1 416 ? -6.331 12.940 -13.288 1.00 38.81 416 ALA A N 1
ATOM 3307 C CA . ALA A 1 416 ? -7.782 12.922 -13.401 1.00 38.81 416 ALA A CA 1
ATOM 3308 C C . ALA A 1 416 ? -8.211 14.368 -13.698 1.00 38.81 416 ALA A C 1
ATOM 3310 O O . ALA A 1 416 ? -7.595 15.287 -13.143 1.00 38.81 416 ALA A O 1
ATOM 3311 N N . ASP A 1 417 ? -9.171 14.602 -14.597 1.00 40.56 417 ASP A N 1
ATOM 3312 C CA . ASP A 1 417 ? -9.546 15.969 -15.015 1.00 40.56 417 ASP A CA 1
ATOM 3313 C C . ASP A 1 417 ? -9.835 16.896 -13.799 1.00 40.56 417 ASP A C 1
ATOM 3315 O O . ASP A 1 417 ? -9.796 18.119 -13.895 1.00 40.56 417 ASP A O 1
ATOM 3319 N N . TYR A 1 418 ? -10.040 16.294 -12.623 1.00 43.78 418 TYR A N 1
ATOM 3320 C CA . TYR A 1 418 ? -10.215 16.851 -11.282 1.00 43.78 418 TYR A CA 1
ATOM 3321 C C . TYR A 1 418 ? -8.955 17.403 -10.581 1.00 43.78 418 TYR A C 1
ATOM 3323 O O . TYR A 1 418 ? -9.073 18.024 -9.526 1.00 43.78 418 TYR A O 1
ATOM 3331 N N . ALA A 1 419 ? -7.744 17.187 -11.101 1.00 39.81 419 ALA A N 1
ATOM 3332 C CA . ALA A 1 419 ? -6.494 17.584 -10.438 1.00 39.81 419 ALA A CA 1
ATOM 3333 C C . ALA A 1 419 ? -6.117 19.064 -10.643 1.00 39.81 419 ALA A C 1
ATOM 3335 O O . ALA A 1 419 ? -5.137 19.536 -10.068 1.00 39.81 419 ALA A O 1
ATOM 3336 N N . SER A 1 420 ? -6.858 19.812 -11.469 1.00 39.72 420 SER A N 1
ATOM 3337 C CA . SER A 1 420 ? -6.514 21.194 -11.826 1.00 39.72 420 SER A CA 1
ATOM 3338 C C . SER A 1 420 ? -7.237 22.271 -11.013 1.00 39.72 420 SER A C 1
ATOM 3340 O O . SER A 1 420 ? -7.329 23.409 -11.480 1.00 39.72 420 SER A O 1
ATOM 3342 N N . ILE A 1 421 ? -7.742 21.974 -9.812 1.00 44.81 421 ILE A N 1
ATOM 3343 C CA . ILE A 1 421 ? -8.256 23.027 -8.923 1.00 44.81 421 ILE A CA 1
ATOM 3344 C C . ILE A 1 421 ? -7.056 23.686 -8.229 1.00 44.81 421 ILE A C 1
ATOM 3346 O O . ILE A 1 421 ? -6.624 23.307 -7.149 1.00 44.81 421 ILE A O 1
ATOM 3350 N N . GLN A 1 422 ? -6.470 24.658 -8.930 1.00 39.25 422 GLN A N 1
ATOM 3351 C CA . GLN A 1 422 ? -5.302 25.451 -8.530 1.00 39.25 422 GLN A CA 1
ATOM 3352 C C . GLN A 1 422 ? -5.609 26.553 -7.493 1.00 39.25 422 GLN A C 1
ATOM 3354 O O . GLN A 1 422 ? -4.818 27.488 -7.351 1.00 39.25 422 GLN A O 1
ATOM 3359 N N . SER A 1 423 ? -6.735 26.504 -6.776 1.00 41.84 423 SER A N 1
ATOM 3360 C CA . SER A 1 423 ? -6.994 27.464 -5.698 1.00 41.84 423 SER A CA 1
ATOM 3361 C C . SER A 1 423 ? -6.442 26.948 -4.373 1.00 41.84 423 SER A C 1
ATOM 3363 O O . SER A 1 423 ? -6.443 25.753 -4.094 1.00 41.84 423 SER A O 1
ATOM 3365 N N . ALA A 1 424 ? -5.952 27.876 -3.555 1.00 44.59 424 ALA A N 1
ATOM 3366 C CA . ALA A 1 424 ? -5.418 27.666 -2.212 1.00 44.59 424 ALA A CA 1
ATOM 3367 C C . ALA A 1 424 ? -6.478 27.205 -1.181 1.00 44.59 424 ALA A C 1
ATOM 3369 O O . ALA A 1 424 ? -6.390 27.556 -0.007 1.00 44.59 424 ALA A O 1
ATOM 3370 N N . ASP A 1 425 ? -7.492 26.459 -1.620 1.00 52.69 425 ASP A N 1
ATOM 3371 C CA . ASP A 1 425 ? -8.600 25.997 -0.796 1.00 52.69 425 ASP A CA 1
ATOM 3372 C C . ASP A 1 425 ? -8.250 24.661 -0.128 1.00 52.69 425 ASP A C 1
ATOM 3374 O O . ASP A 1 425 ? -7.699 23.755 -0.759 1.00 52.69 425 ASP A O 1
ATOM 3378 N N . ASP A 1 426 ? -8.604 24.548 1.152 1.00 68.38 426 ASP A N 1
ATOM 3379 C CA . ASP A 1 426 ? -8.535 23.334 1.973 1.00 68.38 426 ASP A CA 1
ATOM 3380 C C . ASP A 1 426 ? -9.092 22.096 1.228 1.00 68.38 426 ASP A C 1
ATOM 3382 O O . ASP A 1 426 ? -10.093 22.184 0.506 1.00 68.38 426 ASP A O 1
ATOM 3386 N N . ARG A 1 427 ? -8.464 20.921 1.406 1.00 73.38 427 ARG A N 1
ATOM 3387 C CA . ARG A 1 427 ? -8.815 19.654 0.722 1.00 73.38 427 ARG A CA 1
ATOM 3388 C C . ARG A 1 427 ? -10.285 19.275 0.892 1.00 73.38 427 ARG A C 1
ATOM 3390 O O . ARG A 1 427 ? -10.884 18.683 -0.009 1.00 73.38 427 ARG A O 1
ATOM 3397 N N . LEU A 1 428 ? -10.887 19.638 2.022 1.00 77.56 428 LEU A N 1
ATOM 3398 C CA . LEU A 1 428 ? -12.314 19.449 2.273 1.00 77.56 428 LEU A CA 1
ATOM 3399 C C . LEU A 1 428 ? -13.189 20.275 1.326 1.00 77.56 428 LEU A C 1
ATOM 3401 O O . LEU A 1 428 ? -14.148 19.752 0.762 1.00 77.56 428 LEU A O 1
ATOM 3405 N N . SER A 1 429 ? -12.816 21.525 1.061 1.00 75.44 429 SER A N 1
ATOM 3406 C CA . SER A 1 429 ? -13.532 22.383 0.111 1.00 75.44 429 SER A CA 1
ATOM 3407 C C . SER A 1 429 ? -13.427 21.849 -1.318 1.00 75.44 429 SER A C 1
ATOM 3409 O O . SER A 1 429 ? -14.422 21.831 -2.041 1.00 75.44 429 SER A O 1
ATOM 3411 N N . GLN A 1 430 ? -12.255 21.343 -1.713 1.00 75.06 430 GLN A N 1
ATOM 3412 C CA . GLN A 1 430 ? -12.068 20.700 -3.020 1.00 75.06 430 GLN A CA 1
ATOM 3413 C C . GLN A 1 430 ? -12.931 19.438 -3.156 1.00 75.06 430 GLN A C 1
ATOM 3415 O O . GLN A 1 430 ? -13.562 19.216 -4.188 1.00 75.06 430 GLN A O 1
ATOM 3420 N N . THR A 1 431 ? -13.023 18.645 -2.087 1.00 78.44 431 THR A N 1
ATOM 3421 C CA . THR A 1 431 ? -13.896 17.465 -2.034 1.00 78.44 431 THR A CA 1
ATOM 3422 C C . THR A 1 431 ? -15.362 17.867 -2.168 1.00 78.44 431 THR A C 1
ATOM 3424 O O . THR A 1 431 ? -16.077 17.313 -2.994 1.00 78.44 431 THR A O 1
ATOM 3427 N N . MET A 1 432 ? -15.817 18.892 -1.443 1.00 78.62 432 MET A N 1
ATOM 3428 C CA . MET A 1 432 ? -17.184 19.407 -1.583 1.00 78.62 432 MET A CA 1
ATOM 3429 C C . MET A 1 432 ? -17.488 19.892 -3.007 1.00 78.62 432 MET A C 1
ATOM 3431 O O . MET A 1 432 ? -18.577 19.635 -3.518 1.00 78.62 432 MET A O 1
ATOM 3435 N N . GLN A 1 433 ? -16.541 20.566 -3.668 1.00 77.19 433 GLN A N 1
ATOM 3436 C CA . GLN A 1 433 ? -16.698 20.984 -5.064 1.00 77.19 433 GLN A CA 1
ATOM 3437 C C . GLN A 1 433 ? -16.819 19.783 -6.005 1.00 77.19 433 GLN A C 1
ATOM 3439 O O . GLN A 1 433 ? -17.678 19.798 -6.886 1.00 77.19 433 GLN A O 1
ATOM 3444 N N . LEU A 1 434 ? -16.027 18.730 -5.783 1.00 77.19 434 LEU A N 1
ATOM 3445 C CA . LEU A 1 434 ? -16.115 17.484 -6.543 1.00 77.19 434 LEU A CA 1
ATOM 3446 C C . LEU A 1 434 ? -17.517 16.864 -6.424 1.00 77.19 434 LEU A C 1
ATOM 3448 O O . LEU A 1 434 ? -18.138 16.549 -7.435 1.00 77.19 434 LEU A O 1
ATOM 3452 N N . PHE A 1 435 ? -18.059 16.771 -5.207 1.00 79.56 435 PHE A N 1
ATOM 3453 C CA . PHE A 1 435 ? -19.432 16.304 -4.986 1.00 79.56 435 PHE A CA 1
ATOM 3454 C C . PHE A 1 435 ? -20.472 17.217 -5.632 1.00 79.56 435 PHE A C 1
ATOM 3456 O O . PHE A 1 435 ? -21.433 16.732 -6.217 1.00 79.56 435 PHE A O 1
ATOM 3463 N N . ALA A 1 436 ? -20.296 18.535 -5.589 1.00 76.81 436 ALA A N 1
ATOM 3464 C CA . ALA A 1 436 ? -21.245 19.458 -6.206 1.00 76.81 436 ALA A CA 1
ATOM 3465 C C . ALA A 1 436 ? -21.261 19.385 -7.747 1.00 76.81 436 ALA A C 1
ATOM 3467 O O . ALA A 1 436 ? -22.270 19.730 -8.364 1.00 76.81 436 ALA A O 1
ATOM 3468 N N . GLN A 1 437 ? -20.151 18.982 -8.371 1.00 73.75 437 GLN A N 1
ATOM 3469 C CA . GLN A 1 437 ? -19.966 19.012 -9.827 1.00 73.75 437 GLN A CA 1
ATOM 3470 C C . GLN A 1 437 ? -20.161 17.649 -10.501 1.00 73.75 437 GLN A C 1
ATOM 3472 O O . GLN A 1 437 ? -20.368 17.601 -11.716 1.00 73.75 437 GLN A O 1
ATOM 3477 N N . HIS A 1 438 ? -20.123 16.552 -9.740 1.00 70.81 438 HIS A N 1
ATOM 3478 C CA . HIS A 1 438 ? -20.108 15.199 -10.290 1.00 70.81 438 HIS A CA 1
ATOM 3479 C C . HIS A 1 438 ? -21.153 14.287 -9.657 1.00 70.81 438 HIS A C 1
ATOM 3481 O O . HIS A 1 438 ? -21.396 14.309 -8.456 1.00 70.81 438 HIS A O 1
ATOM 3487 N N . ALA A 1 439 ? -21.747 13.438 -10.495 1.00 73.56 439 ALA A N 1
ATOM 3488 C CA . ALA A 1 439 ? -22.588 12.343 -10.039 1.00 73.56 439 ALA A CA 1
ATOM 3489 C C . ALA A 1 439 ? -21.711 11.119 -9.747 1.00 73.56 439 ALA A C 1
ATOM 3491 O O . ALA A 1 439 ? -21.018 10.624 -10.638 1.00 73.56 439 ALA A O 1
ATOM 3492 N N . PHE A 1 440 ? -21.768 10.621 -8.514 1.00 81.81 440 PHE A N 1
ATOM 3493 C CA . PHE A 1 440 ? -21.087 9.395 -8.104 1.00 81.81 440 PHE A CA 1
ATOM 3494 C C . PHE A 1 440 ? -21.981 8.180 -8.363 1.00 81.81 440 PHE A C 1
ATOM 3496 O O . PHE A 1 440 ? -23.191 8.233 -8.140 1.00 81.81 440 PHE A O 1
ATOM 3503 N N . GLN A 1 441 ? -21.391 7.085 -8.845 1.00 79.25 441 GLN A N 1
ATOM 3504 C CA . GLN A 1 441 ? -22.098 5.817 -9.034 1.00 79.25 441 GLN A CA 1
ATOM 3505 C C . GLN A 1 441 ? -21.858 4.912 -7.828 1.00 79.25 441 GLN A C 1
ATOM 3507 O O . GLN A 1 441 ? -20.715 4.661 -7.455 1.00 79.25 441 GLN A O 1
ATOM 3512 N N . SER A 1 442 ? -22.938 4.422 -7.223 1.00 84.62 442 SER A N 1
ATOM 3513 C CA . SER A 1 442 ? -22.871 3.440 -6.141 1.00 84.62 442 SER A CA 1
ATOM 3514 C C . SER A 1 442 ? -22.708 2.009 -6.675 1.00 84.62 442 SER A C 1
ATOM 3516 O O . SER A 1 442 ? -23.257 1.695 -7.735 1.00 84.62 442 SER A O 1
ATOM 3518 N N . PRO A 1 443 ? -22.018 1.122 -5.933 1.00 92.44 443 PRO A N 1
ATOM 3519 C CA . PRO A 1 443 ? -21.348 1.385 -4.658 1.00 92.44 443 PRO A CA 1
ATOM 3520 C C . PRO A 1 443 ? -19.926 1.937 -4.849 1.00 92.44 443 PRO A C 1
ATOM 3522 O O . PRO A 1 443 ? -19.175 1.480 -5.713 1.00 92.44 443 PRO A O 1
ATOM 3525 N N . PHE A 1 444 ? -19.523 2.878 -3.994 1.00 91.50 444 PHE A N 1
ATOM 3526 C CA . PHE A 1 444 ? -18.146 3.373 -3.977 1.00 91.50 444 PHE A CA 1
ATOM 3527 C C . PHE A 1 444 ? -17.545 3.445 -2.576 1.00 91.50 444 PHE A C 1
ATOM 3529 O O . PHE A 1 444 ? -18.242 3.533 -1.563 1.00 91.50 444 PHE A O 1
ATOM 3536 N N . PHE A 1 445 ? -16.221 3.353 -2.537 1.00 92.31 445 PHE A N 1
ATOM 3537 C CA . PHE A 1 445 ? -15.404 3.509 -1.348 1.00 92.31 445 PHE A CA 1
ATOM 3538 C C . PHE A 1 445 ? -14.564 4.768 -1.491 1.00 92.31 445 PHE A C 1
ATOM 3540 O O . PHE A 1 445 ? -13.901 4.955 -2.508 1.00 92.31 445 PHE A O 1
ATOM 3547 N N . MET A 1 446 ? -14.560 5.619 -0.473 1.00 89.06 446 MET A N 1
ATOM 3548 C CA . MET A 1 446 ? -13.779 6.845 -0.479 1.00 89.06 446 MET A CA 1
ATOM 3549 C C . MET A 1 446 ? -12.954 6.966 0.792 1.00 89.06 446 MET A C 1
ATOM 3551 O O . MET A 1 446 ? -13.494 7.024 1.896 1.00 89.06 446 MET A O 1
ATOM 3555 N N . TYR A 1 447 ? -11.640 7.066 0.618 1.00 88.44 447 TYR A N 1
ATOM 3556 C CA . TYR A 1 447 ? -10.728 7.511 1.660 1.00 88.44 447 TYR A CA 1
ATOM 3557 C C . TYR A 1 447 ? -10.423 8.990 1.455 1.00 88.44 447 TYR A C 1
ATOM 3559 O O . TYR A 1 447 ? -9.926 9.391 0.399 1.00 88.44 447 TYR A O 1
ATOM 3567 N N . PHE A 1 448 ? -10.690 9.786 2.479 1.00 86.25 448 PHE A N 1
ATOM 3568 C CA . PHE A 1 448 ? -10.546 11.228 2.452 1.00 86.25 448 PHE A CA 1
ATOM 3569 C C . PHE A 1 448 ? -9.774 11.704 3.688 1.00 86.25 448 PHE A C 1
ATOM 3571 O O . PHE A 1 448 ? -10.217 11.529 4.822 1.00 86.25 448 PHE A O 1
ATOM 3578 N N . HIS A 1 449 ? -8.602 12.299 3.462 1.00 84.94 449 HIS A N 1
ATOM 3579 C CA . HIS A 1 449 ? -7.705 12.807 4.500 1.00 84.94 449 HIS A CA 1
ATOM 3580 C C . HIS A 1 449 ? -7.349 14.265 4.221 1.00 84.94 449 HIS A C 1
ATOM 3582 O O . HIS A 1 449 ? -6.523 14.587 3.357 1.00 84.94 449 HIS A O 1
ATOM 3588 N N . TYR A 1 450 ? -7.959 15.143 5.010 1.00 82.38 450 TYR A N 1
ATOM 3589 C CA . TYR A 1 450 ? -7.725 16.579 4.971 1.00 82.38 450 TYR A CA 1
ATOM 3590 C C . TYR A 1 450 ? -6.868 17.035 6.143 1.00 82.38 450 TYR A C 1
ATOM 3592 O O . TYR A 1 450 ? -6.744 16.350 7.159 1.00 82.38 450 TYR A O 1
ATOM 3600 N N . ASP A 1 451 ? -6.273 18.211 5.981 1.00 75.75 451 ASP A N 1
ATOM 3601 C CA . ASP A 1 451 ? -5.204 18.696 6.852 1.00 75.75 451 ASP A CA 1
ATOM 3602 C C . ASP A 1 451 ? -5.690 19.005 8.284 1.00 75.75 451 ASP A C 1
ATOM 3604 O O . ASP A 1 451 ? -4.879 19.119 9.200 1.00 75.75 451 ASP A O 1
ATOM 3608 N N . GLY A 1 452 ? -7.008 19.064 8.507 1.00 79.69 452 GLY A N 1
ATOM 3609 C CA . GLY A 1 452 ? -7.611 19.131 9.834 1.00 79.69 452 GLY A CA 1
ATOM 3610 C C . GLY A 1 452 ? -7.083 20.304 10.655 1.00 79.69 452 GLY A C 1
ATOM 3611 O O . GLY A 1 452 ? -7.244 21.462 10.278 1.00 79.69 452 GLY A O 1
ATOM 3612 N N . VAL A 1 453 ? -6.458 19.989 11.790 1.00 82.19 453 VAL A N 1
ATOM 3613 C CA . VAL A 1 453 ? -5.844 20.968 12.705 1.00 82.19 453 VAL A CA 1
ATOM 3614 C C . VAL A 1 453 ? -4.312 20.876 12.723 1.00 82.19 453 VAL A C 1
ATOM 3616 O O . VAL A 1 453 ? -3.652 21.367 13.640 1.00 82.19 453 VAL A O 1
ATOM 3619 N N . HIS A 1 454 ? -3.732 20.219 11.717 1.00 76.81 454 HIS A N 1
ATOM 3620 C CA . HIS A 1 454 ? -2.301 19.970 11.591 1.00 76.81 454 HIS A CA 1
ATOM 3621 C C . HIS A 1 454 ? -1.519 21.254 11.242 1.00 76.81 454 HIS A C 1
ATOM 3623 O O . HIS A 1 454 ? -1.924 22.032 10.382 1.00 76.81 454 HIS A O 1
ATOM 3629 N N . VAL A 1 455 ? -0.349 21.466 11.866 1.00 63.66 455 VAL A N 1
ATOM 3630 C CA . VAL A 1 455 ? 0.505 22.662 11.669 1.00 63.66 455 VAL A CA 1
ATOM 3631 C C . VAL A 1 455 ? 1.920 22.246 11.245 1.00 63.66 455 VAL A C 1
ATOM 3633 O O . VAL A 1 455 ? 2.555 21.471 11.954 1.00 63.66 455 VAL A O 1
ATOM 3636 N N . LEU A 1 456 ? 2.459 22.769 10.132 1.00 42.69 456 LEU A N 1
ATOM 3637 C CA . LEU A 1 456 ? 3.870 22.583 9.717 1.00 42.69 456 LEU A CA 1
ATOM 3638 C C . LEU A 1 456 ? 4.453 23.852 9.026 1.00 42.69 456 LEU A C 1
ATOM 3640 O O . LEU A 1 456 ? 3.698 24.765 8.710 1.00 42.69 456 LEU A O 1
ATOM 3644 N N . PRO A 1 457 ? 5.795 23.988 8.902 1.00 34.44 457 PRO A N 1
ATOM 3645 C CA . PRO A 1 457 ? 6.566 25.154 9.351 1.00 34.44 457 PRO A CA 1
ATOM 3646 C C . PRO A 1 457 ? 6.559 26.352 8.389 1.00 34.44 457 PRO A C 1
ATOM 3648 O O . PRO A 1 457 ? 6.873 26.223 7.209 1.00 34.44 457 PRO A O 1
ATOM 3651 N N . GLY A 1 458 ? 6.295 27.537 8.947 1.00 36.03 458 GLY A N 1
ATOM 3652 C CA . GLY A 1 458 ? 6.276 28.829 8.244 1.00 36.03 458 GLY A CA 1
ATOM 3653 C C . GLY A 1 458 ? 5.235 29.794 8.820 1.0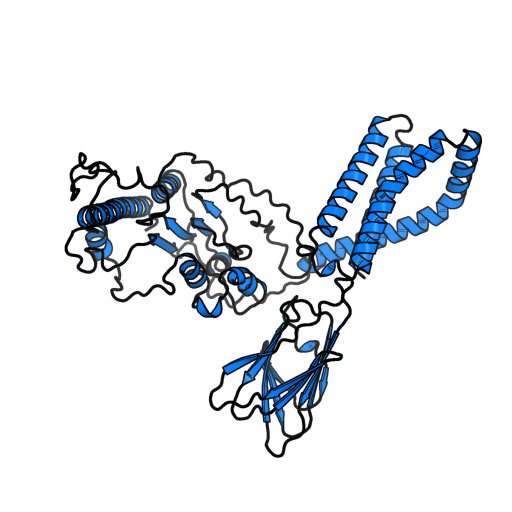0 36.03 458 GLY A C 1
ATOM 3654 O O . GLY A 1 458 ? 4.554 30.481 8.069 1.00 36.03 458 GLY A O 1
ATOM 3655 N N . ILE A 1 459 ? 5.051 29.758 10.146 1.00 49.28 459 ILE A N 1
ATOM 3656 C CA . ILE A 1 459 ? 3.996 30.453 10.895 1.00 49.28 459 ILE A CA 1
ATOM 3657 C C . ILE A 1 459 ? 3.986 31.947 10.549 1.00 49.28 459 ILE A C 1
ATOM 3659 O O . ILE A 1 459 ? 4.918 32.650 10.917 1.00 49.28 459 ILE A O 1
ATOM 3663 N N . GLU A 1 460 ? 2.913 32.397 9.889 1.00 41.03 460 GLU A N 1
ATOM 3664 C CA . GLU A 1 460 ? 2.409 33.783 9.951 1.00 41.03 460 GLU A CA 1
ATOM 3665 C C . GLU A 1 460 ? 0.935 33.937 9.486 1.00 41.03 460 GLU A C 1
ATOM 3667 O O . GLU A 1 460 ? 0.345 34.984 9.736 1.00 41.03 460 GLU A O 1
ATOM 3672 N N . TRP A 1 461 ? 0.283 32.919 8.885 1.00 46.31 461 TRP A N 1
ATOM 3673 C CA . TRP A 1 461 ? -1.038 33.100 8.228 1.00 46.31 461 TRP A CA 1
ATOM 3674 C C . TRP A 1 461 ? -2.142 32.048 8.506 1.00 46.31 461 TRP A C 1
ATOM 3676 O O . TRP A 1 461 ? -3.169 32.084 7.839 1.00 46.31 461 TRP A O 1
ATOM 3686 N N . ILE A 1 462 ? -1.982 31.100 9.444 1.00 49.19 462 ILE A N 1
ATOM 3687 C CA . ILE A 1 462 ? -2.725 29.810 9.364 1.00 49.19 462 ILE A CA 1
ATOM 3688 C C . ILE A 1 462 ? -3.871 29.621 10.383 1.00 49.19 462 ILE A C 1
ATOM 3690 O O . ILE A 1 462 ? -4.667 28.699 10.242 1.00 49.19 462 ILE A O 1
ATOM 3694 N N . TYR A 1 463 ? -4.051 30.515 11.354 1.00 53.47 463 TYR A N 1
ATOM 3695 C CA . TYR A 1 463 ? -5.281 30.534 12.157 1.00 53.47 463 TYR A CA 1
ATOM 3696 C C . TYR A 1 463 ? -6.172 31.653 11.619 1.00 53.47 463 TYR A C 1
ATOM 3698 O O . TYR A 1 463 ? -5.766 32.813 11.743 1.00 53.47 463 TYR A O 1
ATOM 3706 N N . PRO A 1 464 ? -7.322 31.368 10.976 1.00 51.53 464 PRO A N 1
ATOM 3707 C CA . PRO A 1 464 ? -8.203 32.420 10.489 1.00 51.53 464 PRO A CA 1
ATOM 3708 C C . PRO A 1 464 ? -8.618 33.289 11.679 1.00 51.53 464 PRO A C 1
ATOM 3710 O O . PRO A 1 464 ? -9.366 32.861 12.555 1.00 51.53 464 PRO A O 1
ATOM 3713 N N . ALA A 1 465 ? -8.067 34.501 11.747 1.00 46.19 465 ALA A N 1
ATOM 3714 C CA . ALA A 1 465 ? -8.293 35.409 12.857 1.00 46.19 465 ALA A CA 1
ATOM 3715 C C . ALA A 1 465 ? -9.781 35.768 12.910 1.00 46.19 465 ALA A C 1
ATOM 3717 O O . ALA A 1 465 ? -10.264 36.510 12.060 1.00 46.19 465 ALA A O 1
ATOM 3718 N N . GLY A 1 466 ? -10.505 35.215 13.888 1.00 47.44 466 GLY A N 1
ATOM 3719 C CA . GLY A 1 466 ? -11.845 35.634 14.312 1.00 47.44 466 GLY A CA 1
ATOM 3720 C C . GLY A 1 466 ? -12.925 35.776 13.225 1.00 47.44 466 GLY A C 1
ATOM 3721 O O . GLY A 1 466 ? -13.951 36.401 13.484 1.00 47.44 466 GLY A O 1
ATOM 3722 N N . SER A 1 467 ? -12.733 35.236 12.017 1.00 47.41 467 SER A N 1
ATOM 3723 C CA . SER A 1 467 ? -13.671 35.405 10.898 1.00 47.41 467 SER A CA 1
ATOM 3724 C C . SER A 1 467 ? -14.882 34.472 10.985 1.00 47.41 467 SER A C 1
ATOM 3726 O O . SER A 1 467 ? -15.863 34.658 10.264 1.00 47.41 467 SER A O 1
ATOM 3728 N N . SER A 1 468 ? -14.844 33.480 11.877 1.00 49.50 468 SER A N 1
ATOM 3729 C CA . SER A 1 468 ? -15.962 32.586 12.171 1.00 49.50 468 SER A CA 1
ATOM 3730 C C . SER A 1 468 ? -16.854 33.151 13.281 1.00 49.50 468 SER A C 1
ATOM 3732 O O . SER A 1 468 ? -16.378 33.577 14.335 1.00 49.50 468 SER A O 1
ATOM 3734 N N . MET A 1 469 ? -18.172 33.092 13.088 1.00 46.91 469 MET A N 1
ATOM 3735 C CA . MET A 1 469 ? -19.159 33.473 14.101 1.00 46.91 469 MET A CA 1
ATOM 3736 C C . MET A 1 469 ? -18.974 32.632 15.383 1.00 46.91 469 MET A C 1
ATOM 3738 O O . MET A 1 469 ? -19.192 31.421 15.373 1.00 46.91 469 MET A O 1
ATOM 3742 N N . GLY A 1 470 ? -18.585 33.275 16.491 1.00 52.97 470 GLY A N 1
ATOM 3743 C CA . GLY A 1 470 ? -18.352 32.614 17.783 1.00 52.97 470 GLY A CA 1
ATOM 3744 C C . GLY A 1 470 ? -16.896 32.250 18.098 1.00 52.97 470 GLY A C 1
ATOM 3745 O O . GLY A 1 470 ? -16.696 31.339 18.900 1.00 52.97 470 GLY A O 1
ATOM 3746 N N . ALA A 1 471 ? -15.923 32.933 17.487 1.00 60.78 471 ALA A N 1
ATOM 3747 C CA . ALA A 1 471 ? -14.505 32.870 17.851 1.00 60.78 471 ALA A CA 1
ATOM 3748 C C . ALA A 1 471 ? -14.269 33.118 19.357 1.00 60.78 471 ALA A C 1
ATOM 3750 O O . ALA A 1 471 ? -14.990 33.896 19.989 1.00 60.78 471 ALA A O 1
ATOM 3751 N N . PHE A 1 472 ? -13.269 32.444 19.925 1.00 66.50 472 PHE A N 1
ATOM 3752 C CA . PHE A 1 472 ? -12.849 32.609 21.317 1.00 66.50 472 PHE A CA 1
ATOM 3753 C C . PHE A 1 472 ? -11.935 33.834 21.499 1.00 66.50 472 PHE A C 1
ATOM 3755 O O . PHE A 1 472 ? -11.908 34.415 22.582 1.00 66.50 472 PHE A O 1
ATOM 3762 N N . LEU A 1 473 ? -11.236 34.254 20.440 1.00 62.78 473 LEU A N 1
ATOM 3763 C CA . LEU A 1 473 ? -10.346 35.410 20.380 1.00 62.78 473 LEU A CA 1
ATOM 3764 C C . LEU A 1 473 ? -10.773 36.394 19.283 1.00 62.78 473 LEU A C 1
ATOM 3766 O O . LEU A 1 473 ? -11.231 36.015 18.202 1.00 62.78 473 LEU A O 1
ATOM 3770 N N . SER A 1 474 ? -10.575 37.687 19.545 1.00 59.53 474 SER A N 1
ATOM 3771 C CA . SER A 1 474 ? -10.886 38.753 18.585 1.00 59.53 474 SER A CA 1
ATOM 3772 C C . SER A 1 474 ? -9.941 38.754 17.366 1.00 59.53 474 SER A C 1
ATOM 3774 O O . SER A 1 474 ? -8.842 38.195 17.408 1.00 59.53 474 SER A O 1
ATOM 3776 N N . VAL A 1 475 ? -10.382 39.360 16.255 1.00 54.81 475 VAL A N 1
ATOM 3777 C CA . VAL A 1 475 ? -9.645 39.420 14.970 1.00 54.81 475 VAL A CA 1
ATOM 3778 C C . VAL A 1 475 ? -8.353 40.251 15.075 1.00 54.81 475 VAL A C 1
ATOM 3780 O O . VAL A 1 475 ? -7.388 39.958 14.376 1.00 54.81 475 VAL A O 1
ATOM 3783 N N . ASP A 1 476 ? -8.312 41.247 15.968 1.00 54.91 476 ASP A N 1
ATOM 3784 C CA . ASP A 1 476 ? -7.215 42.226 16.068 1.00 54.91 476 ASP A CA 1
ATOM 3785 C C . ASP A 1 476 ? -5.954 41.695 16.787 1.00 54.91 476 ASP A C 1
ATOM 3787 O O . ASP A 1 476 ? -4.905 42.340 16.764 1.00 54.91 476 ASP A O 1
ATOM 3791 N N . GLU A 1 477 ? -6.011 40.505 17.395 1.00 53.19 477 GLU A N 1
ATOM 3792 C CA . GLU A 1 477 ? -4.859 39.844 18.032 1.00 53.19 477 GLU A CA 1
ATOM 3793 C C . GLU A 1 477 ? -3.991 39.108 16.991 1.00 53.19 477 GLU A C 1
ATOM 3795 O O . GLU A 1 477 ? -3.957 37.876 16.934 1.00 53.19 477 GLU A O 1
ATOM 3800 N N . GLY A 1 478 ? -3.337 39.894 16.126 1.00 51.03 478 GLY A N 1
ATOM 3801 C CA . GLY A 1 478 ? -2.445 39.448 15.051 1.00 51.03 478 GLY A CA 1
ATOM 3802 C C . GLY A 1 478 ? -1.179 38.690 15.498 1.00 51.03 478 GLY A C 1
ATOM 3803 O O . GLY A 1 478 ? -0.712 38.788 16.628 1.00 51.03 478 GLY A O 1
ATOM 3804 N N . ASN A 1 479 ? -0.617 37.950 14.537 1.00 56.22 479 ASN A N 1
ATOM 3805 C CA . ASN A 1 479 ? 0.153 36.700 14.645 1.00 56.22 479 ASN A CA 1
ATOM 3806 C C . ASN A 1 479 ? 1.594 36.691 15.208 1.00 56.22 479 ASN A C 1
ATOM 3808 O O . ASN A 1 479 ? 2.232 35.644 15.106 1.00 56.22 479 ASN A O 1
ATOM 3812 N N . SER A 1 480 ? 2.158 37.764 15.770 1.00 53.06 480 SER A N 1
ATOM 3813 C CA . SER A 1 480 ? 3.615 37.764 16.037 1.00 53.06 480 SER A CA 1
ATOM 3814 C C . SER A 1 480 ? 4.061 37.513 17.482 1.00 53.06 480 SER A C 1
ATOM 3816 O O . SER A 1 480 ? 5.241 37.252 17.668 1.00 53.06 480 SER A O 1
ATOM 3818 N N . ASP A 1 481 ? 3.169 37.524 18.482 1.00 58.12 481 ASP A N 1
ATOM 3819 C CA . ASP A 1 481 ? 3.527 37.286 19.899 1.00 58.12 481 ASP A CA 1
ATOM 3820 C C . ASP A 1 481 ? 2.364 36.667 20.708 1.00 58.12 481 ASP A C 1
ATOM 3822 O O . ASP A 1 481 ? 2.046 37.104 21.815 1.00 58.12 481 ASP A O 1
ATOM 3826 N N . LEU A 1 482 ? 1.683 35.655 20.156 1.00 65.25 482 LEU A N 1
ATOM 3827 C CA . LEU A 1 482 ? 0.646 34.942 20.912 1.00 65.25 482 LEU A CA 1
ATOM 3828 C C . LEU A 1 482 ? 1.280 34.127 22.042 1.00 65.25 482 LEU A C 1
ATOM 3830 O O . LEU A 1 482 ? 2.205 33.336 21.822 1.00 65.25 482 LEU A O 1
ATOM 3834 N N . ASP A 1 483 ? 0.756 34.279 23.256 1.00 75.06 483 ASP A N 1
ATOM 3835 C CA . ASP A 1 483 ? 1.151 33.412 24.355 1.00 75.06 483 ASP A CA 1
ATOM 3836 C C . ASP A 1 483 ? 0.602 31.981 24.167 1.00 75.06 483 ASP A C 1
ATOM 3838 O O . ASP A 1 483 ? -0.184 31.676 23.263 1.00 75.06 483 ASP A O 1
ATOM 3842 N N . LYS A 1 484 ? 1.026 31.053 25.032 1.00 75.56 484 LYS A N 1
ATOM 3843 C CA . LYS A 1 484 ? 0.598 29.647 24.942 1.00 75.56 484 LYS A CA 1
ATOM 3844 C C . LYS A 1 484 ? -0.918 29.468 25.069 1.00 75.56 484 LYS A C 1
ATOM 3846 O O . LYS A 1 484 ? -1.453 28.526 24.491 1.00 75.56 484 LYS A O 1
ATOM 3851 N N . VAL A 1 485 ? -1.589 30.319 25.845 1.00 79.69 485 VAL A N 1
ATOM 3852 C CA . VAL A 1 485 ? -3.040 30.247 26.055 1.00 79.69 485 VAL A CA 1
ATOM 3853 C C . VAL A 1 485 ? -3.753 30.712 24.793 1.00 79.69 485 VAL A C 1
ATOM 3855 O O . VAL A 1 485 ? -4.663 30.036 24.323 1.00 79.69 485 VAL A O 1
ATOM 3858 N N . GLN A 1 486 ? -3.298 31.809 24.195 1.00 76.44 486 GLN A N 1
ATOM 3859 C CA . GLN A 1 486 ? -3.855 32.322 22.951 1.00 76.44 486 GLN A CA 1
ATOM 3860 C C . GLN A 1 486 ? -3.635 31.352 21.784 1.00 76.44 486 GLN A C 1
ATOM 3862 O O . GLN A 1 486 ? -4.570 31.085 21.035 1.00 76.44 486 GLN A O 1
ATOM 3867 N N . LEU A 1 487 ? -2.447 30.749 21.662 1.00 76.25 487 LEU A N 1
ATOM 3868 C CA . LEU A 1 487 ? -2.184 29.708 20.657 1.00 76.25 487 LEU A CA 1
ATOM 3869 C C . LEU A 1 487 ? -3.112 28.500 20.819 1.00 76.25 487 LEU A C 1
ATOM 3871 O O . LEU A 1 487 ? -3.608 27.963 19.831 1.00 76.25 487 LEU A O 1
ATOM 3875 N N . ARG A 1 488 ? -3.375 28.088 22.063 1.00 82.94 488 ARG A N 1
ATOM 3876 C CA . ARG A 1 488 ? -4.318 27.006 22.351 1.00 82.94 488 ARG A CA 1
ATOM 3877 C C . ARG A 1 488 ? -5.747 27.375 21.952 1.00 82.94 488 ARG A C 1
ATOM 3879 O O . ARG A 1 488 ? -6.414 26.567 21.320 1.00 82.94 488 ARG A O 1
ATOM 3886 N N . LEU A 1 489 ? -6.195 28.592 22.253 1.00 82.06 489 LEU A N 1
ATOM 3887 C CA . LEU A 1 489 ? -7.519 29.058 21.832 1.00 82.06 489 LEU A CA 1
ATOM 3888 C C . LEU A 1 489 ? -7.641 29.145 20.306 1.00 82.06 489 LEU A C 1
ATOM 3890 O O . LEU A 1 489 ? -8.682 28.788 19.768 1.00 82.06 489 LEU A O 1
ATOM 3894 N N . ARG A 1 490 ? -6.579 29.550 19.597 1.00 78.06 490 ARG A N 1
ATOM 3895 C CA . ARG A 1 490 ? -6.549 29.514 18.126 1.00 78.06 490 ARG A CA 1
ATOM 3896 C C . ARG A 1 490 ? -6.642 28.090 17.575 1.00 78.06 490 ARG A C 1
ATOM 3898 O O . ARG A 1 490 ? -7.360 27.868 16.608 1.00 78.06 490 ARG A O 1
ATOM 3905 N N . TYR A 1 491 ? -5.980 27.122 18.206 1.00 83.56 491 TYR A N 1
ATOM 3906 C CA . TYR A 1 491 ? -6.152 25.706 17.869 1.00 83.56 491 TYR A CA 1
ATOM 3907 C C . TYR A 1 491 ? -7.607 25.247 18.071 1.00 83.56 491 TYR A C 1
ATOM 3909 O O . TYR A 1 491 ? -8.192 24.662 17.161 1.00 83.56 491 TYR A O 1
ATOM 3917 N N . ASP A 1 492 ? -8.222 25.597 19.205 1.00 87.25 492 ASP A N 1
ATOM 3918 C CA . ASP A 1 492 ? -9.626 25.283 19.507 1.00 87.25 492 ASP A CA 1
ATOM 3919 C C . ASP A 1 492 ? -10.606 25.929 18.498 1.00 87.25 492 ASP A C 1
ATOM 3921 O O . ASP A 1 492 ? -11.631 25.335 18.147 1.00 87.25 492 ASP A O 1
ATOM 3925 N N . GLU A 1 493 ? -10.294 27.126 17.988 1.00 82.94 493 GLU A N 1
ATOM 3926 C CA . GLU A 1 493 ? -11.038 27.774 16.897 1.00 82.94 493 GLU A CA 1
ATOM 3927 C C . GLU A 1 493 ? -10.925 27.008 15.578 1.00 82.94 493 GLU A C 1
ATOM 3929 O O . GLU A 1 493 ? -11.939 26.828 14.904 1.00 82.94 493 GLU A O 1
ATOM 3934 N N . THR A 1 494 ? -9.735 26.512 15.224 1.00 81.00 494 THR A N 1
ATOM 3935 C CA . THR A 1 494 ? -9.559 25.691 14.016 1.00 81.00 494 THR A CA 1
ATOM 3936 C C . THR A 1 494 ? -10.368 24.407 14.104 1.00 81.00 494 THR A C 1
ATOM 3938 O O . THR A 1 494 ? -11.026 24.055 13.129 1.00 81.00 494 THR A O 1
ATOM 3941 N N . ILE A 1 495 ? -10.404 23.735 15.265 1.00 88.69 495 ILE A N 1
ATOM 3942 C CA . ILE A 1 495 ? -11.273 22.558 15.454 1.00 88.69 495 ILE A CA 1
ATOM 3943 C C . ILE A 1 495 ? -12.724 22.921 15.124 1.00 88.69 495 ILE A C 1
ATOM 3945 O O . ILE A 1 495 ? -13.404 22.183 14.413 1.00 88.69 495 ILE A O 1
ATOM 3949 N N . ARG A 1 496 ? -13.191 24.077 15.604 1.00 87.00 496 ARG A N 1
ATOM 3950 C CA . ARG A 1 496 ? -14.569 24.528 15.404 1.00 87.00 496 ARG A CA 1
ATOM 3951 C C . ARG A 1 496 ? -14.888 24.926 13.969 1.00 87.00 496 ARG A C 1
ATOM 3953 O O . ARG A 1 496 ? -16.009 24.698 13.515 1.00 87.00 496 ARG A O 1
ATOM 3960 N N . ASP A 1 497 ? -13.938 25.513 13.252 1.00 83.50 497 ASP A N 1
ATOM 3961 C CA . ASP A 1 497 ? -14.102 25.750 11.819 1.00 83.50 497 ASP A CA 1
ATOM 3962 C C . ASP A 1 497 ? -14.196 24.418 11.064 1.00 83.50 497 ASP A C 1
ATOM 3964 O O . ASP A 1 497 ? -15.142 24.199 10.308 1.00 83.50 497 ASP A O 1
ATOM 3968 N N . GLN A 1 498 ? -13.307 23.468 11.365 1.00 85.56 498 GLN A N 1
ATOM 3969 C CA . GLN A 1 498 ? -13.321 22.138 10.754 1.00 85.56 498 GLN A CA 1
ATOM 3970 C C . GLN A 1 498 ? -14.605 21.350 11.076 1.00 85.56 498 GLN A C 1
ATOM 3972 O O . GLN A 1 498 ? -15.149 20.680 10.197 1.00 85.56 498 GLN A O 1
ATOM 3977 N N . ASP A 1 499 ? -15.154 21.488 12.287 1.00 90.62 499 ASP A N 1
ATOM 3978 C CA . ASP A 1 499 ? -16.472 20.972 12.691 1.00 90.62 499 ASP A CA 1
ATOM 3979 C C . ASP A 1 499 ? -17.618 21.541 11.831 1.00 90.62 499 ASP A C 1
ATOM 3981 O O . ASP A 1 499 ? -18.530 20.821 11.412 1.00 90.62 499 ASP A O 1
ATOM 3985 N N . LEU A 1 500 ? -17.565 22.834 11.499 1.00 87.00 500 LEU A N 1
ATOM 3986 C CA . LEU A 1 500 ? -18.536 23.449 10.598 1.00 87.00 500 LEU A CA 1
ATOM 3987 C C . LEU A 1 500 ? -18.385 22.937 9.161 1.00 87.00 500 LEU A C 1
ATOM 3989 O O . LEU A 1 500 ? -19.391 22.680 8.497 1.00 87.00 500 LEU A O 1
ATOM 3993 N N . GLN A 1 501 ? -17.158 22.805 8.660 1.00 84.81 501 GLN A N 1
ATOM 3994 C CA . GLN A 1 501 ? -16.931 22.357 7.287 1.00 84.81 501 GLN A CA 1
ATOM 3995 C C . GLN A 1 501 ? -17.344 20.894 7.095 1.00 84.81 501 GLN A C 1
ATOM 3997 O O . GLN A 1 501 ? -18.031 20.581 6.121 1.00 84.81 501 GLN A O 1
ATOM 4002 N N . ILE A 1 502 ? -17.026 20.007 8.048 1.00 88.69 502 ILE A N 1
ATOM 4003 C CA . ILE A 1 502 ? -17.457 18.606 7.968 1.00 88.69 502 ILE A CA 1
ATOM 4004 C C . ILE A 1 502 ? -18.984 18.494 8.026 1.00 88.69 502 ILE A C 1
ATOM 4006 O O . ILE A 1 502 ? -19.571 17.722 7.272 1.00 88.69 502 ILE A O 1
ATOM 4010 N N . SER A 1 503 ? -19.647 19.323 8.839 1.00 89.88 503 SER A N 1
ATOM 4011 C CA . SER A 1 503 ? -21.111 19.398 8.890 1.00 89.88 503 SER A CA 1
ATOM 4012 C C . SER A 1 503 ? -21.712 19.712 7.520 1.00 89.88 503 SER A C 1
ATOM 4014 O O . SER A 1 503 ? -22.619 19.011 7.074 1.00 89.88 503 SER A O 1
ATOM 4016 N N . LYS A 1 504 ? -21.181 20.722 6.818 1.00 88.06 504 LYS A N 1
ATOM 4017 C CA . LYS A 1 504 ? -21.647 21.082 5.468 1.00 88.06 504 LYS A CA 1
ATOM 4018 C C . LYS A 1 504 ? -21.402 19.964 4.458 1.00 88.06 504 LYS A C 1
ATOM 4020 O O . LYS A 1 504 ? -22.242 19.732 3.594 1.00 88.06 504 LYS A O 1
ATOM 4025 N N . PHE A 1 505 ? -20.269 19.268 4.558 1.00 87.50 505 PHE A N 1
ATOM 4026 C CA . PHE A 1 505 ? -19.985 18.124 3.694 1.00 87.50 505 PHE A CA 1
ATOM 4027 C C . PHE A 1 505 ? -21.016 17.004 3.891 1.00 87.50 505 PHE A C 1
ATOM 4029 O O . PHE A 1 505 ? -21.596 16.529 2.917 1.00 87.50 505 PHE A O 1
ATOM 4036 N N . ILE A 1 506 ? -21.326 16.642 5.141 1.00 89.94 506 ILE A N 1
ATOM 4037 C CA . ILE A 1 506 ? -22.359 15.641 5.451 1.00 89.94 506 ILE A CA 1
ATOM 4038 C C . ILE A 1 506 ? -23.748 16.082 4.959 1.00 89.94 506 ILE A C 1
ATOM 4040 O O . ILE A 1 506 ? -24.512 15.260 4.452 1.00 89.94 506 ILE A O 1
ATOM 4044 N N . GLU A 1 507 ? -24.097 17.364 5.088 1.00 89.06 507 GLU A N 1
ATOM 4045 C CA . GLU A 1 507 ? -25.349 17.906 4.540 1.00 89.06 507 GLU A CA 1
ATOM 4046 C C . GLU A 1 507 ? -25.425 17.769 3.014 1.00 89.06 507 GLU A C 1
ATOM 4048 O O . GLU A 1 507 ? -26.475 17.395 2.486 1.00 89.06 507 GLU A O 1
ATOM 4053 N N . GLU A 1 508 ? -24.322 18.011 2.304 1.00 86.62 508 GLU A N 1
ATOM 4054 C CA . GLU A 1 508 ? -24.271 17.836 0.852 1.00 86.62 508 GLU A CA 1
ATOM 4055 C C . GLU A 1 508 ? -24.400 16.355 0.459 1.00 86.62 508 GLU A C 1
ATOM 4057 O O . GLU A 1 508 ? -25.184 16.038 -0.435 1.00 86.62 508 GLU A O 1
ATOM 4062 N N . LEU A 1 509 ? -23.754 15.428 1.182 1.00 87.44 509 LEU A N 1
ATOM 4063 C CA . LEU A 1 509 ? -23.950 13.984 0.968 1.00 87.44 509 LEU A CA 1
ATOM 4064 C C . LEU A 1 509 ? -25.423 13.576 1.127 1.00 87.44 509 LEU A C 1
ATOM 4066 O O . LEU A 1 509 ? -25.965 12.854 0.287 1.00 87.44 509 LEU A O 1
ATOM 4070 N N . LYS A 1 510 ? -26.101 14.081 2.168 1.00 88.44 510 LYS A N 1
ATOM 4071 C CA . LYS A 1 510 ? -27.537 13.839 2.400 1.00 88.44 510 LYS A CA 1
ATOM 4072 C C . LYS A 1 510 ? -28.397 14.379 1.266 1.00 88.44 510 LYS A C 1
ATOM 4074 O O . LYS A 1 510 ? -29.297 13.690 0.793 1.00 88.44 510 LYS A O 1
ATOM 4079 N N . LYS A 1 511 ? -28.120 15.600 0.813 1.00 88.00 511 LYS A N 1
ATOM 4080 C CA . LYS A 1 511 ? -28.847 16.251 -0.284 1.00 88.00 511 LYS A CA 1
ATOM 4081 C C . LYS A 1 511 ? -28.723 15.483 -1.602 1.00 88.00 511 LYS A C 1
ATOM 4083 O O . LYS A 1 511 ? -29.671 15.476 -2.383 1.00 88.00 511 LYS A O 1
ATOM 4088 N N . GLN A 1 512 ? -27.588 14.827 -1.831 1.00 84.88 512 GLN A N 1
ATOM 4089 C CA . GLN A 1 512 ? -27.343 14.002 -3.016 1.00 84.88 512 GLN A CA 1
ATOM 4090 C C . GLN A 1 512 ? -27.840 12.555 -2.881 1.00 84.88 512 GLN A C 1
ATOM 4092 O O . GLN A 1 512 ? -27.762 11.799 -3.844 1.00 84.88 512 GLN A O 1
ATOM 4097 N N . GLY A 1 513 ? -28.371 12.162 -1.717 1.00 87.19 513 GLY A N 1
ATOM 4098 C CA . GLY A 1 513 ? -28.829 10.792 -1.473 1.00 87.19 513 GLY A CA 1
ATOM 4099 C C . GLY A 1 513 ? -27.689 9.776 -1.361 1.00 87.19 513 GLY A C 1
ATOM 4100 O O . GLY A 1 513 ? -27.889 8.606 -1.669 1.00 87.19 513 GLY A O 1
ATOM 4101 N N . LEU A 1 514 ? -26.497 10.226 -0.952 1.00 85.12 514 LEU A N 1
ATOM 4102 C CA . LEU A 1 514 ? -25.295 9.395 -0.802 1.00 85.12 514 LEU A CA 1
ATOM 4103 C C . LEU A 1 514 ? -24.976 9.038 0.662 1.00 85.12 514 LEU A C 1
ATOM 4105 O O . LEU A 1 514 ? -23.989 8.342 0.901 1.00 85.12 514 LEU A O 1
ATOM 4109 N N . TYR A 1 515 ? -25.780 9.541 1.607 1.00 80.88 515 TYR A N 1
ATOM 4110 C CA . TYR A 1 515 ? -25.646 9.368 3.059 1.00 80.88 515 TYR A CA 1
ATOM 4111 C C . TYR A 1 515 ? -26.500 8.222 3.602 1.00 80.88 515 TYR A C 1
ATOM 4113 O O . TYR A 1 515 ? -27.698 8.164 3.232 1.00 80.88 515 TYR A O 1
#

pLDDT: mean 70.38, std 19.46, range [30.02, 97.38]

Foldseek 3Di:
DLLVLLLLLVVLCLVCVLVVVCVVPVPDPVSLVVLLVVLVVVLVVLVVCLVPLVQNDPVLFPFDKWKKKKKDAADPDKAKKKFQFWFQQAATDFLVQKDKDAQWDDPDRRIIIHIGRHMIMIMHIGGHDPPTKTKIKQEQRHAKMWMCRPPDIDIDGSHDPDIDMDIDDDPDPRPVSPPVSSVVSNVSSCCSNVVSVVVVVCVVPPDPVVVVVVVVVCVVVVPVCVVVSVVSNVVSVVSVVCVVCVLLVPPPPPDPPQPAADDLPHAAAEDEAFPPDDPCLDVCLPNPDNLQVLCVVVCPVPDDDNDDDALDPDPLQRVLCVQFVDRSVVCPVSLCSLVCCLHDPNTDGNLNSVQVSPAQEEEEDDDDNNCLNHCPNHNAYALYPDPPPNLRPDPPPVRRDRDDDDDDRDDDDPRPPRHPPPDPDWSLVSVLVCLVVDDDRPDHYYYHYTNRLPDDDDDFDPQQQPPDDPQPHHNPPHTDDDDPVRVVSSSSSSSNVVSVSVSVSVVSCVVSVND